Protein 3K11 (pdb70)

Nearest PDB structures (foldseek):
  3k11-assembly1_A  TM=1.002E+00  e=8.940E-72  Bacteroides thetaiotaomicron VPI-5482
  3qwt-assembly1_A  TM=7.643E-01  e=1.044E-18  Salmonella enterica subsp. enterica serovar Paratyphi A
  3pmm-assembly1_A  TM=7.724E-01  e=1.728E-17  Klebsiella pneumoniae subsp. pneumoniae MGH 78578
  4q88-assembly2_B  TM=7.445E-01  e=6.189E-13  Phocaeicola vulgatus ATCC 8482
  8wbv-assembly1_A  TM=5.487E-01  e=3.986E-04  Caldicellulosiruptor saccharolyticus DSM 8903

Solvent-accessible surface area: 18486 Å² total

CATH classification: 1.50.10.10

Radius of gyration: 22.58 Å; Cα contacts (8 Å, |Δi|>4): 736; chains: 1; bounding box: 86×50×51 Å

B-factor: mean 29.57, std 10.36, range [13.23, 85.14]

Secondary structure (DSSP, 8-state):
--TTT--GGGSPP--SS--S---HHHHHHHHHHHHHHHHHTS---EEETTT--EE--TT--TTEEE---SS-TTSHHHHHHHHHHHHHHHHH--HHHHHHHHHHHHHHHHHHHHHHHHHHHHS---HHHHHHHS--SGGGTHHHHH--HHHHH-TT---HHHHHHHHHIIIIIS-B-TT--B-B-SSSTTEEETT---HHHHH---S-GGGHHHHHHHHHHHHHHHHH--BTTTTB--SEEETT-SS-----BHHHHHHHHHHHHHHHHHS-TT-TTTTT--HHHHHHHHHHTT--TTS-EESBTT-TTSPEEHHHHHHHHHHHHHHHHHTSS-HHHHHHHHHHHHHHHHTTB-TTS-B-S-B------SHHHHHT--B-TT-GGGHHHHHHHHH--HHHHHS----TTS----SS--S---SS-PPP-

InterPro domains:
  IPR008928 Six-hairpin glycosidase superfamily [SSF48208] (49-439)
  IPR010905 Glycosyl hydrolase, family 88 [PF07470] (62-434)
  IPR012341 Six-hairpin glycosidase-like superfamily [G3DSA:1.50.10.10] (21-465)
  IPR052043 Polysaccharide Degradation Enzymes [PTHR33886] (5-441)

Organism: Bacteroides thetaiotaomicron (strain ATCC 29148 / DSM 2079 / JCM 5827 / CCUG 10774 / NCTC 10582 / VPI-5482 / E50) (NCBI:txid226186)

Foldseek 3Di:
DDPVPDPPLPDDDPFPFDAADDALVNLVVQLVLLVVLVLVQEDLFKAQCVPRHTDDPLQPEQRIDGRGGLDYCQFLLNLLQLVLLVLLCVLPVPCVSVVSSLVNQLSCLVNLVSQVVRCVVVVDHYPSSCLQQPNDALRSAASNLLSLVVCVVPVVRNCPVSNVRRVCCLQPPADADPQRARADPPPHHGKDFLLVLSLLSLLNLVNDVVCVVVSLVVSLSNLVVQCVCQDLVQLADARMDHPPDPDGDRQRFLQSSLSNLVSLVSSVVRDDPVRPCNVVSVSNVSNLVNQLVQQDPQLFAFRRRPDPPADGAQLSLLSNLLSLLSCCVVVNDDCQVCVLSSVSSLSNQSVQLDPSRFGWRHFADADDDDCVSRRPGDIDSSRSSRSSSSSNSSSSSNSVVQWAWHASSGIGIHRDHAPDPDRHDDGDD

Structure (mmCIF, N/CA/C/O backbone):
data_3K11
#
_entry.id   3K11
#
_cell.length_a   121.135
_cell.length_b   121.135
_cell.length_c   182.812
_cell.angle_alpha   90.000
_cell.angle_beta   90.000
_cell.angle_gamma   120.000
#
_symmetry.space_group_name_H-M   'P 63 2 2'
#
loop_
_entity.id
_entity.type
_entity.pdbx_description
1 polymer 'Putative glycosyl hydrolase'
2 non-polymer 1,2-ETHANEDIOL
3 non-polymer '2-(N-MORPHOLINO)-ETHANESULFONIC ACID'
4 water water
#
loop_
_atom_site.group_PDB
_atom_site.id
_atom_site.type_symbol
_atom_site.label_atom_id
_atom_site.label_alt_id
_atom_site.label_comp_id
_atom_site.label_asym_id
_atom_site.label_entity_id
_atom_site.label_seq_id
_atom_site.pdbx_PDB_ins_code
_atom_site.Cartn_x
_atom_site.Cartn_y
_atom_site.Cartn_z
_atom_site.occupancy
_atom_site.B_iso_or_equiv
_atom_site.auth_seq_id
_atom_site.auth_comp_id
_atom_site.auth_asym_id
_atom_site.auth_atom_id
_atom_site.pdbx_PDB_model_num
ATOM 1 N N . ILE A 1 6 ? -27.258 53.574 0.298 1.00 70.14 26 ILE A N 1
ATOM 2 C CA . ILE A 1 6 ? -26.425 53.526 1.551 1.00 71.53 26 ILE A CA 1
ATOM 3 C C . ILE A 1 6 ? -26.711 54.754 2.439 1.00 69.67 26 ILE A C 1
ATOM 4 O O . ILE A 1 6 ? -26.167 55.835 2.204 1.00 71.11 26 ILE A O 1
ATOM 9 N N . ASN A 1 7 ? -27.559 54.573 3.452 1.00 65.74 27 ASN A N 1
ATOM 10 C CA . ASN A 1 7 ? -27.898 55.643 4.394 1.00 61.36 27 ASN A CA 1
ATOM 11 C C . ASN A 1 7 ? -28.111 55.081 5.822 1.00 59.60 27 ASN A C 1
ATOM 12 O O . ASN A 1 7 ? -27.813 53.899 6.066 1.00 57.80 27 ASN A O 1
ATOM 17 N N . ASP A 1 8 ? -28.596 55.916 6.755 1.00 58.17 28 ASP A N 1
ATOM 18 C CA . ASP A 1 8 ? -28.759 55.508 8.185 1.00 56.85 28 ASP A CA 1
ATOM 19 C C . ASP A 1 8 ? -29.789 54.331 8.370 1.00 56.27 28 ASP A C 1
ATOM 20 O O . ASP A 1 8 ? -29.614 53.447 9.225 1.00 56.12 28 ASP A O 1
ATOM 25 N N . SER A 1 9 ? -30.838 54.315 7.550 1.00 55.17 29 SER A N 1
ATOM 26 C CA . SER A 1 9 ? -31.863 53.277 7.645 1.00 55.53 29 SER A CA 1
ATOM 27 C C . SER A 1 9 ? -31.455 51.924 7.053 1.00 58.28 29 SER A C 1
ATOM 28 O O . SER A 1 9 ? -31.871 50.877 7.570 1.00 56.39 29 SER A O 1
ATOM 31 N N . ASN A 1 10 ? -30.674 51.941 5.965 1.00 61.30 30 ASN A N 1
ATOM 32 C CA . ASN A 1 10 ? -30.336 50.693 5.255 1.00 63.92 30 ASN A CA 1
ATOM 33 C C . ASN A 1 10 ? -28.875 50.227 5.358 1.00 64.01 30 ASN A C 1
ATOM 34 O O . ASN A 1 10 ? -28.546 49.150 4.842 1.00 63.62 30 ASN A O 1
ATOM 39 N N . THR A 1 11 ? -28.027 51.002 6.046 1.00 63.79 31 THR A N 1
ATOM 40 C CA . THR A 1 11 ? -26.610 50.637 6.219 1.00 63.77 31 THR A CA 1
ATOM 41 C C . THR A 1 11 ? -26.107 50.836 7.664 1.00 63.79 31 THR A C 1
ATOM 42 O O . THR A 1 11 ? -26.479 51.837 8.321 1.00 59.21 31 THR A O 1
ATOM 46 N N . PRO A 1 12 ? -25.271 49.865 8.153 1.00 63.34 32 PRO A N 1
ATOM 47 C CA . PRO A 1 12 ? -24.460 50.071 9.362 1.00 61.41 32 PRO A CA 1
ATOM 48 C C . PRO A 1 12 ? -23.236 50.906 8.948 1.00 56.21 32 PRO A C 1
ATOM 49 O O . PRO A 1 12 ? -22.174 50.368 8.558 1.00 53.87 32 PRO A O 1
ATOM 53 N N . LEU A 1 13 ? -23.436 52.221 8.972 1.00 52.49 33 LEU A N 1
ATOM 54 C CA . LEU A 1 13 ? -22.381 53.198 8.655 1.00 48.36 33 LEU A CA 1
ATOM 55 C C . LEU A 1 13 ? -21.205 52.993 9.626 1.00 44.81 33 LEU A C 1
ATOM 56 O O . LEU A 1 13 ? -20.042 53.208 9.261 1.00 38.10 33 LEU A O 1
ATOM 61 N N . HIS A 1 14 ? -21.532 52.570 10.857 1.00 45.94 34 HIS A N 1
ATOM 62 C CA . HIS A 1 14 ? -20.532 52.255 11.905 1.00 46.84 34 HIS A CA 1
ATOM 63 C C . HIS A 1 14 ? -19.608 51.050 11.611 1.00 49.78 34 HIS A C 1
ATOM 64 O O . HIS A 1 14 ? -18.612 50.831 12.325 1.00 50.48 34 HIS A O 1
ATOM 71 N N . LEU A 1 15 ? -19.958 50.258 10.597 1.00 50.34 35 LEU A N 1
ATOM 72 C CA . LEU A 1 15 ? -19.142 49.134 10.171 1.00 50.63 35 LEU A CA 1
ATOM 73 C C . LEU A 1 15 ? -18.407 49.416 8.842 1.00 49.89 35 LEU A C 1
ATOM 74 O O . LEU A 1 15 ? -17.712 48.531 8.365 1.00 50.34 35 LEU A O 1
ATOM 79 N N . LEU A 1 16 ? -18.519 50.638 8.282 1.00 49.11 36 LEU A N 1
ATOM 80 C CA . LEU A 1 16 ? -17.764 51.049 7.047 1.00 49.74 36 LEU A CA 1
ATOM 81 C C . LEU A 1 16 ? -16.258 50.931 7.229 1.00 50.41 36 LEU A C 1
ATOM 82 O O . LEU A 1 16 ? -15.738 51.258 8.317 1.00 48.01 36 LEU A O 1
ATOM 87 N N . GLN A 1 17 ? -15.568 50.503 6.167 1.00 47.84 37 GLN A N 1
ATOM 88 C CA . GLN A 1 17 ? -14.130 50.302 6.207 1.00 44.22 37 GLN A CA 1
ATOM 89 C C . GLN A 1 17 ? -13.414 51.664 6.267 1.00 41.01 37 GLN A C 1
ATOM 90 O O . GLN A 1 17 ? -13.552 52.485 5.379 1.00 38.43 37 GLN A O 1
ATOM 96 N N . PRO A 1 18 ? -12.694 51.927 7.366 1.00 34.36 38 PRO A N 1
ATOM 97 C CA . PRO A 1 18 ? -11.884 53.154 7.423 1.00 31.11 38 PRO A CA 1
ATOM 98 C C . PRO A 1 18 ? -10.735 53.166 6.415 1.00 31.95 38 PRO A C 1
ATOM 99 O O . PRO A 1 18 ? -10.127 52.141 6.146 1.00 32.33 38 PRO A O 1
ATOM 103 N N . ALA A 1 19 ? -10.382 54.351 5.943 1.00 30.07 39 ALA A N 1
ATOM 104 C CA . ALA A 1 19 ? -9.380 54.514 4.916 1.00 31.54 39 ALA A CA 1
ATOM 105 C C . ALA A 1 19 ? -8.000 54.675 5.541 1.00 29.51 39 ALA A C 1
ATOM 106 O O . ALA A 1 19 ? -7.344 55.699 5.381 1.00 30.12 39 ALA A O 1
ATOM 108 N N . TYR A 1 20 ? -7.527 53.647 6.249 1.00 28.42 40 TYR A N 1
ATOM 109 C CA . TYR A 1 20 ? -6.183 53.717 6.879 1.00 25.90 40 TYR A CA 1
ATOM 110 C C . TYR A 1 20 ? -5.125 53.904 5.834 1.00 28.88 40 TYR A C 1
ATOM 111 O O . TYR A 1 20 ? -5.235 53.353 4.771 1.00 28.31 40 TYR A O 1
ATOM 120 N N . GLN A 1 21 ? -4.053 54.598 6.186 1.00 28.87 41 GLN A N 1
ATOM 121 C CA . GLN A 1 21 ? -2.926 54.803 5.306 1.00 33.42 41 GLN A CA 1
ATOM 122 C C . GLN A 1 21 ? -2.004 53.607 5.425 1.00 30.66 41 GLN A C 1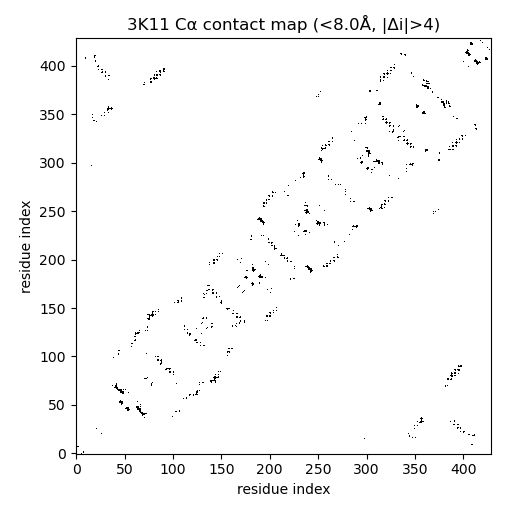
ATOM 123 O O . GLN A 1 21 ? -1.513 53.098 4.424 1.00 30.51 41 GLN A O 1
ATOM 129 N N . GLY A 1 22 ? -1.766 53.127 6.643 1.00 26.25 42 GLY A N 1
ATOM 130 C CA . GLY A 1 22 ? -1.007 51.907 6.881 1.00 27.89 42 GLY A CA 1
ATOM 131 C C . GLY A 1 22 ? -1.956 50.743 7.153 1.00 27.64 42 GLY A C 1
ATOM 132 O O .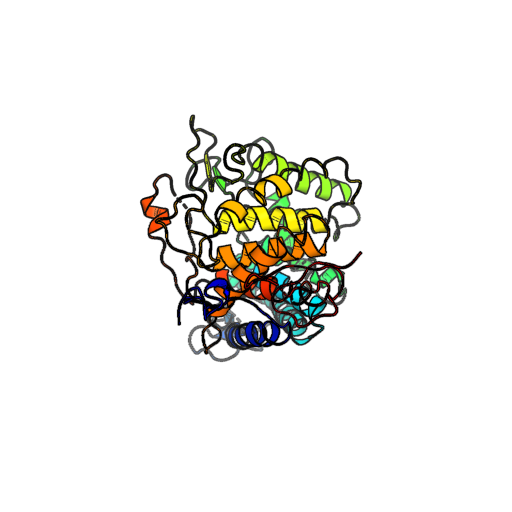 GLY A 1 22 ? -3.160 50.845 6.909 1.00 29.05 42 GLY A O 1
ATOM 133 N N A THR A 1 23 ? -1.432 49.634 7.666 0.50 26.29 43 THR A N 1
ATOM 134 N N B THR A 1 23 ? -1.412 49.661 7.705 0.50 26.60 43 THR A N 1
ATOM 135 C CA A THR A 1 23 ? -2.285 48.486 7.977 0.50 25.40 43 THR A CA 1
ATOM 136 C CA B THR A 1 23 ? -2.201 48.477 8.044 0.50 26.72 43 THR A CA 1
ATOM 137 C C A THR A 1 23 ? -2.843 48.639 9.400 0.50 26.22 43 THR A C 1
ATOM 138 C C B THR A 1 23 ? -2.848 48.661 9.426 0.50 26.71 43 THR A C 1
ATOM 139 O O A THR A 1 23 ? -2.268 49.349 10.225 0.50 26.91 43 THR A O 1
ATOM 140 O O B THR A 1 23 ? -2.345 49.426 10.250 0.50 27.24 43 THR A O 1
ATOM 147 N N . TYR A 1 24 ? -3.990 48.011 9.653 1.00 24.43 44 TYR A N 1
ATOM 148 C CA . TYR A 1 24 ? -4.664 48.070 10.946 1.00 23.65 44 TYR A CA 1
ATOM 149 C C . TYR A 1 24 ? -5.363 46.731 11.162 1.00 23.34 44 TYR A C 1
ATOM 150 O O . TYR A 1 24 ? -5.723 46.064 10.223 1.00 25.23 44 TYR A O 1
ATOM 159 N N . GLY A 1 25 ? -5.480 46.304 12.415 1.00 23.28 45 GLY A N 1
ATOM 160 C CA . GLY A 1 25 ? -6.338 45.176 12.732 1.00 24.37 45 GLY A CA 1
ATOM 161 C C . GLY A 1 25 ? -5.575 43.908 13.047 1.00 24.17 45 GLY A C 1
ATOM 162 O O . GLY A 1 25 ? -4.516 43.925 13.681 1.00 26.29 45 GLY A O 1
ATOM 163 N N . ASP A 1 26 ? -6.137 42.819 12.572 1.00 24.22 46 ASP A N 1
ATOM 164 C CA . ASP A 1 26 ? -5.587 41.496 12.820 1.00 28.18 46 ASP A CA 1
ATOM 165 C C . ASP A 1 26 ? -4.127 41.398 12.418 1.00 28.81 46 ASP A C 1
ATOM 166 O O . ASP A 1 26 ? -3.701 41.984 11.421 1.00 28.59 46 ASP A O 1
ATOM 171 N N . LEU A 1 27 ? -3.388 40.619 13.209 1.00 25.96 47 LEU A N 1
ATOM 172 C CA . LEU A 1 27 ? -1.995 40.353 13.016 1.00 26.94 47 LEU A CA 1
ATOM 173 C C . LEU A 1 27 ? -1.793 38.892 13.456 1.00 29.00 47 LEU A C 1
ATOM 174 O O . LEU A 1 27 ? -2.256 38.513 14.539 1.00 29.86 47 LEU A O 1
ATOM 179 N N . THR A 1 28 ? -1.117 38.075 12.650 1.00 26.64 48 THR A N 1
ATOM 180 C CA . THR A 1 28 ? -0.811 36.694 13.026 1.00 28.57 48 THR A CA 1
ATOM 181 C C . THR A 1 28 ? 0.666 36.590 13.371 1.00 27.52 48 THR A C 1
ATOM 182 O O . THR A 1 28 ? 1.480 37.363 12.870 1.00 27.45 48 THR A O 1
ATOM 186 N N . PRO A 1 29 ? 1.017 35.677 14.273 1.00 28.34 49 PRO A N 1
ATOM 187 C CA . PRO A 1 29 ? 2.442 35.508 14.520 1.00 27.82 49 PRO A CA 1
ATOM 188 C C . PRO A 1 29 ? 3.205 35.052 13.282 1.00 27.80 49 PRO A C 1
ATOM 189 O O . PRO A 1 29 ? 4.365 35.379 13.147 1.00 26.62 49 PRO A O 1
ATOM 193 N N . GLU A 1 30 ? 2.555 34.326 12.376 1.00 26.85 50 GLU A N 1
ATOM 194 C CA . GLU A 1 30 ? 3.202 33.942 11.118 1.00 27.58 50 GLU A CA 1
ATOM 195 C C . GLU A 1 30 ? 3.567 35.161 10.265 1.00 27.30 50 GLU A C 1
ATOM 196 O O . GLU A 1 30 ? 4.657 35.213 9.678 1.00 26.69 50 GLU A O 1
ATOM 202 N N A GLN A 1 31 ? 2.681 36.137 10.169 0.60 28.10 51 GLN A N 1
ATOM 203 N N B GLN A 1 31 ? 2.655 36.134 10.214 0.40 26.44 51 GLN A N 1
ATOM 204 C CA A GLN A 1 31 ? 3.032 37.322 9.399 0.60 27.57 51 GLN A CA 1
ATOM 205 C CA B GLN A 1 31 ? 2.869 37.420 9.517 0.40 26.48 51 GLN A CA 1
ATOM 206 C C A GLN A 1 31 ? 4.211 38.055 10.076 0.60 26.27 51 GLN A C 1
ATOM 207 C C B GLN A 1 31 ? 4.058 38.218 10.085 0.40 24.83 51 GLN A C 1
ATOM 208 O O A GLN A 1 31 ? 5.189 38.392 9.398 0.60 24.62 51 GLN A O 1
ATOM 209 O O B GLN A 1 31 ? 4.830 38.838 9.351 0.40 23.75 51 GLN A O 1
ATOM 220 N N . VAL A 1 32 ? 4.166 38.224 11.403 1.00 23.55 52 VAL A N 1
ATOM 221 C CA . VAL A 1 32 ? 5.252 38.910 12.088 1.00 23.18 52 VAL A CA 1
ATOM 222 C C . VAL A 1 32 ? 6.544 38.159 11.805 1.00 23.19 52 VAL A C 1
ATOM 223 O O . VAL A 1 32 ? 7.564 38.761 11.466 1.00 23.13 52 VAL A O 1
ATOM 227 N N . LYS A 1 33 ? 6.499 36.832 11.876 1.00 23.06 53 LYS A N 1
ATOM 228 C CA . LYS A 1 33 ? 7.729 36.066 11.643 1.00 22.39 53 LYS A CA 1
ATOM 229 C C . LYS A 1 33 ? 8.250 36.238 10.209 1.00 26.18 53 LYS A C 1
ATOM 230 O O . LYS A 1 33 ? 9.465 36.312 9.979 1.00 25.64 53 LYS A O 1
ATOM 236 N N . LYS A 1 34 ? 7.342 36.282 9.238 1.00 27.60 54 LYS A N 1
ATOM 237 C CA . LYS A 1 34 ? 7.731 36.508 7.850 1.00 29.46 54 LYS A CA 1
ATOM 238 C C . LYS A 1 34 ? 8.501 37.825 7.695 1.00 27.83 54 LYS A C 1
ATOM 239 O O . LYS A 1 34 ? 9.517 37.908 6.989 1.00 24.78 54 LYS A O 1
ATOM 245 N N . ASP A 1 35 ? 8.043 38.843 8.411 1.00 25.05 55 ASP A N 1
ATOM 246 C CA . ASP A 1 35 ? 8.661 40.151 8.329 1.00 26.58 55 ASP A CA 1
ATOM 247 C C . ASP A 1 35 ? 10.014 40.220 9.021 1.00 25.81 55 ASP A C 1
ATOM 248 O O . ASP A 1 35 ? 10.985 40.718 8.447 1.00 27.23 55 ASP A O 1
ATOM 253 N N . ILE A 1 36 ? 10.123 39.680 10.227 1.00 25.28 56 ILE A N 1
ATOM 254 C CA . ILE A 1 36 ? 11.455 39.662 10.872 1.00 25.76 56 ILE A CA 1
ATOM 255 C C . ILE A 1 36 ? 12.413 38.748 10.114 1.00 25.04 56 ILE A C 1
ATOM 256 O O . ILE A 1 36 ? 13.590 39.005 10.083 1.00 23.63 56 ILE A O 1
ATOM 261 N N . ASP A 1 37 ? 11.911 37.690 9.492 1.00 24.67 57 ASP A N 1
ATOM 262 C CA . ASP A 1 37 ? 12.771 36.813 8.661 1.00 23.66 57 ASP A CA 1
ATOM 263 C C . ASP A 1 37 ? 13.340 37.579 7.459 1.00 24.33 57 ASP A C 1
ATOM 264 O O . ASP A 1 37 ? 14.483 37.365 7.076 1.00 24.31 57 ASP A O 1
ATOM 269 N N . ARG A 1 38 ? 12.564 38.507 6.895 1.00 26.64 58 ARG A N 1
ATOM 270 C CA . ARG A 1 38 ? 13.039 39.346 5.779 1.00 24.75 58 ARG A CA 1
ATOM 271 C C . ARG A 1 38 ? 14.156 40.285 6.232 1.00 25.91 58 ARG A C 1
ATOM 272 O O . ARG A 1 38 ? 15.176 40.441 5.546 1.00 24.00 58 ARG A O 1
ATOM 280 N N . VAL A 1 39 ? 13.984 40.884 7.407 1.00 25.16 59 VAL A N 1
ATOM 281 C CA . VAL A 1 39 ? 15.026 41.737 7.975 1.00 25.60 59 VAL A CA 1
ATOM 282 C C . VAL A 1 39 ? 16.260 40.882 8.296 1.00 25.70 59 VAL A C 1
ATOM 283 O O . VAL A 1 39 ? 17.393 41.260 7.985 1.00 24.21 59 VAL A O 1
ATOM 287 N N . PHE A 1 40 ? 16.042 39.724 8.913 1.00 24.99 60 PHE A N 1
ATOM 288 C CA . PHE A 1 40 ? 17.144 38.856 9.295 1.00 24.79 60 PHE A CA 1
ATOM 289 C C . PHE A 1 40 ? 17.953 38.420 8.070 1.00 24.92 60 PHE A C 1
ATOM 290 O O . PHE A 1 40 ? 19.188 38.438 8.088 1.00 23.26 60 PHE A O 1
ATOM 298 N N . ALA A 1 41 ? 17.271 38.013 7.013 1.00 26.30 61 ALA A N 1
ATOM 299 C CA . ALA A 1 41 ? 17.999 37.529 5.811 1.00 28.90 61 ALA A CA 1
ATOM 300 C C . ALA A 1 41 ? 18.858 38.657 5.262 1.00 31.71 61 ALA A C 1
ATOM 301 O O . ALA A 1 41 ? 19.997 38.471 4.854 1.00 31.56 61 ALA A O 1
ATOM 303 N N . TYR A 1 42 ? 18.307 39.856 5.264 1.00 27.34 62 TYR A N 1
ATOM 304 C CA . TYR A 1 42 ? 19.044 40.999 4.778 1.00 26.60 62 TYR A CA 1
ATOM 305 C C . TYR A 1 42 ? 20.289 41.298 5.607 1.00 27.51 62 TYR A C 1
ATOM 306 O O . TYR A 1 42 ? 21.366 41.434 5.075 1.00 28.58 62 TYR A O 1
ATOM 315 N N . ILE A 1 43 ? 20.143 41.382 6.924 1.00 25.39 63 ILE A N 1
ATOM 316 C CA . ILE A 1 43 ? 21.281 41.781 7.750 1.00 26.53 63 ILE A CA 1
ATOM 317 C C . ILE A 1 43 ? 22.347 40.687 7.775 1.00 28.64 63 ILE A C 1
ATOM 318 O O . ILE A 1 43 ? 23.511 40.985 7.971 1.00 29.90 63 ILE A O 1
ATOM 323 N N . ASP A 1 44 ? 21.916 39.448 7.604 1.00 24.90 64 ASP A N 1
ATOM 324 C CA . ASP A 1 44 ? 22.843 38.308 7.619 1.00 31.69 64 ASP A CA 1
ATOM 325 C C . ASP A 1 44 ? 23.921 38.511 6.523 1.00 35.02 64 ASP A C 1
ATOM 326 O O . ASP A 1 44 ? 25.162 38.428 6.806 1.00 36.51 64 ASP A O 1
ATOM 331 N N A LYS A 1 45 ? 23.439 38.815 5.304 0.80 33.79 65 LYS A N 1
ATOM 332 N N B LYS A 1 45 ? 23.500 38.796 5.298 0.20 31.82 65 LYS A N 1
ATOM 333 C CA A LYS A 1 45 ? 24.338 39.047 4.142 0.80 35.64 65 LYS A CA 1
ATOM 334 C CA B LYS A 1 45 ? 24.479 39.009 4.231 0.20 30.31 65 LYS A CA 1
ATOM 335 C C A LYS A 1 45 ? 25.106 40.372 4.183 0.80 35.34 65 LYS A C 1
ATOM 336 C C B LYS A 1 45 ? 25.293 40.283 4.436 0.20 28.98 65 LYS A C 1
ATOM 337 O O A LYS A 1 45 ? 26.089 40.526 3.472 0.80 40.25 65 LYS A O 1
ATOM 338 O O B LYS A 1 45 ? 26.500 40.297 4.169 0.20 24.57 65 LYS A O 1
ATOM 349 N N . GLU A 1 46 ? 24.669 41.306 5.014 1.00 28.51 66 GLU A N 1
ATOM 350 C CA . GLU A 1 46 ? 25.334 42.595 5.182 1.00 28.35 66 GLU A CA 1
ATOM 351 C C . GLU A 1 46 ? 26.221 42.741 6.393 1.00 28.48 66 GLU A C 1
ATOM 352 O O . GLU A 1 46 ? 26.651 43.863 6.732 1.00 27.49 66 GLU A O 1
ATOM 358 N N . THR A 1 47 ? 26.441 41.643 7.107 1.00 25.63 67 THR A N 1
ATOM 359 C CA . THR A 1 47 ? 27.307 41.631 8.271 1.00 26.91 67 THR A CA 1
ATOM 360 C C . THR A 1 47 ? 28.287 40.461 8.179 1.00 25.95 67 THR A C 1
ATOM 361 O O . THR A 1 47 ? 28.333 39.607 9.069 1.00 25.63 67 THR A O 1
ATOM 365 N N . PRO A 1 48 ? 29.140 40.467 7.147 1.00 25.19 68 PRO A N 1
ATOM 366 C CA . PRO A 1 48 ? 30.056 39.344 6.933 1.00 24.16 68 PRO A CA 1
ATOM 367 C C . PRO A 1 48 ? 31.047 39.156 8.080 1.00 24.69 68 PRO A C 1
ATOM 368 O O . PRO A 1 48 ? 31.598 40.101 8.571 1.00 28.02 68 PRO A O 1
ATOM 372 N N . ALA A 1 49 ? 31.262 37.917 8.477 1.00 26.06 69 ALA A N 1
ATOM 373 C CA . ALA A 1 49 ? 32.206 37.610 9.536 1.00 25.95 69 ALA A CA 1
ATOM 374 C C . ALA A 1 49 ? 33.482 37.088 8.912 1.00 24.82 69 ALA A C 1
ATOM 375 O O . ALA A 1 49 ? 33.764 35.896 8.982 1.00 24.75 69 ALA A O 1
ATOM 377 N N . ARG A 1 50 ? 34.249 37.967 8.268 1.00 23.38 70 ARG A N 1
ATOM 378 C CA . ARG A 1 50 ? 35.513 37.577 7.645 1.00 23.38 70 ARG A CA 1
ATOM 379 C C . ARG A 1 50 ? 36.503 38.694 7.760 1.00 21.73 70 ARG A C 1
ATOM 380 O O . ARG A 1 50 ? 36.116 39.863 7.885 1.00 22.50 70 ARG A O 1
ATOM 388 N N . VAL A 1 51 ? 37.767 38.314 7.671 1.00 20.86 71 VAL A N 1
ATOM 389 C CA . VAL A 1 51 ? 38.893 39.246 7.584 1.00 21.83 71 VAL A CA 1
ATOM 390 C C . VAL A 1 51 ? 39.330 39.298 6.126 1.00 22.32 71 VAL A C 1
ATOM 391 O O . VAL A 1 51 ? 39.470 38.264 5.475 1.00 20.86 71 VAL A O 1
ATOM 395 N N . VAL A 1 52 ? 39.545 40.510 5.608 1.00 21.71 72 VAL A N 1
ATOM 396 C CA . VAL A 1 52 ? 40.013 40.660 4.237 1.00 20.07 72 VAL A CA 1
ATOM 397 C C . VAL A 1 52 ? 41.145 41.681 4.186 1.00 23.03 72 VAL A C 1
ATOM 398 O O . VAL A 1 52 ? 41.335 42.466 5.105 1.00 21.20 72 VAL A O 1
ATOM 402 N N . ASP A 1 53 ? 41.887 41.647 3.094 1.00 22.39 73 ASP A N 1
ATOM 403 C CA . ASP A 1 53 ? 42.874 42.671 2.782 1.00 22.35 73 ASP A CA 1
ATOM 404 C C . ASP A 1 53 ? 42.120 43.944 2.411 1.00 24.76 73 ASP A C 1
ATOM 405 O O . ASP A 1 53 ? 41.220 43.931 1.544 1.00 24.78 73 ASP A O 1
ATOM 410 N N . LYS A 1 54 ? 42.461 45.035 3.085 1.00 21.55 74 LYS A N 1
ATOM 411 C CA . LYS A 1 54 ? 41.740 46.272 2.917 1.00 25.41 74 LYS A CA 1
ATOM 412 C C . LYS A 1 54 ? 41.883 46.886 1.531 1.00 24.31 74 LYS A C 1
ATOM 413 O O . LYS A 1 54 ? 41.045 47.691 1.146 1.00 27.82 74 LYS A O 1
ATOM 419 N N . ASN A 1 55 ? 42.917 46.507 0.807 1.00 23.45 75 ASN A N 1
ATOM 420 C CA . ASN A 1 55 ? 43.140 47.025 -0.525 1.00 24.26 75 ASN A CA 1
ATOM 421 C C . ASN A 1 55 ? 42.493 46.197 -1.604 1.00 26.11 75 ASN A C 1
ATOM 422 O O . ASN A 1 55 ? 41.914 46.748 -2.548 1.00 31.13 75 ASN A O 1
ATOM 427 N N . THR A 1 56 ? 42.586 44.875 -1.492 1.00 20.91 76 THR A N 1
ATOM 428 C CA . THR A 1 56 ? 42.134 44.044 -2.606 1.00 19.91 76 THR A CA 1
ATOM 429 C C . THR A 1 56 ? 40.766 43.370 -2.341 1.00 22.78 76 THR A C 1
ATOM 430 O O . THR A 1 56 ? 40.138 42.822 -3.290 1.00 23.93 76 THR A O 1
ATOM 434 N N . GLY A 1 57 ? 40.392 43.292 -1.056 1.00 23.50 77 GLY A N 1
ATOM 435 C CA . GLY A 1 57 ? 39.208 42.549 -0.625 1.00 20.54 77 GLY A CA 1
ATOM 436 C C . GLY A 1 57 ? 39.456 41.038 -0.561 1.00 20.28 77 GLY A C 1
ATOM 437 O O . GLY A 1 57 ? 38.559 40.298 -0.245 1.00 21.52 77 GLY A O 1
ATOM 438 N N . LYS A 1 58 ? 40.662 40.570 -0.835 1.00 19.70 78 LYS A N 1
ATOM 439 C CA . LYS A 1 58 ? 40.959 39.139 -0.763 1.00 21.62 78 LYS A CA 1
ATOM 440 C C . LYS A 1 58 ? 40.798 38.626 0.668 1.00 21.57 78 LYS A C 1
ATOM 441 O O . LYS A 1 58 ? 41.245 39.272 1.611 1.00 21.66 78 LYS A O 1
ATOM 447 N N . VAL A 1 59 ? 40.168 37.456 0.818 1.00 23.56 79 VAL A N 1
ATOM 448 C CA . VAL A 1 59 ? 39.905 36.890 2.152 1.00 19.69 79 VAL A CA 1
ATOM 449 C C . VAL A 1 59 ? 41.214 36.436 2.749 1.00 20.34 79 VAL A C 1
ATOM 450 O O . VAL A 1 59 ? 42.004 35.823 2.063 1.00 21.44 79 VAL A O 1
ATOM 454 N N . ILE A 1 60 ? 41.426 36.792 4.009 1.00 21.57 80 ILE A N 1
ATOM 455 C CA . ILE A 1 60 ? 42.600 36.427 4.780 1.00 22.43 80 ILE A CA 1
ATOM 456 C C . ILE A 1 60 ? 42.144 35.342 5.753 1.00 24.73 80 ILE A C 1
ATOM 457 O O . ILE A 1 60 ? 41.173 35.527 6.472 1.00 21.08 80 ILE A O 1
ATOM 462 N N . THR A 1 61 ? 42.845 34.219 5.758 1.00 27.62 81 THR A N 1
ATOM 463 C CA . THR A 1 61 ? 42.555 33.149 6.709 1.00 32.48 81 THR A CA 1
ATOM 464 C C . THR A 1 61 ? 43.748 32.843 7.631 1.00 32.68 81 THR A C 1
ATOM 465 O O . THR A 1 61 ? 43.549 32.242 8.674 1.00 34.29 81 THR A O 1
ATOM 469 N N . ASP A 1 62 ? 44.965 33.232 7.258 1.00 31.37 82 ASP A N 1
ATOM 470 C CA . ASP A 1 62 ? 46.126 33.035 8.138 1.00 30.73 82 ASP A CA 1
ATOM 471 C C . ASP A 1 62 ? 46.294 34.228 9.053 1.00 27.46 82 ASP A C 1
ATOM 472 O O . ASP A 1 62 ? 47.052 35.167 8.788 1.00 31.17 82 ASP A O 1
ATOM 477 N N . TYR A 1 63 ? 45.574 34.178 10.149 1.00 28.10 83 TYR A N 1
ATOM 478 C CA . TYR A 1 63 ? 45.541 35.269 11.084 1.00 29.40 83 TYR A CA 1
ATOM 479 C C . TYR A 1 63 ? 46.852 35.481 11.814 1.00 30.70 83 TYR A C 1
ATOM 480 O O . TYR A 1 63 ? 47.157 36.575 12.216 1.00 32.52 83 TYR A O 1
ATOM 489 N N A THR A 1 64 ? 47.640 34.427 11.970 0.50 30.36 84 THR A N 1
ATOM 490 N N B THR A 1 64 ? 47.630 34.428 11.973 0.50 31.56 84 THR A N 1
ATOM 491 C CA A THR A 1 64 ? 48.888 34.553 12.709 0.50 29.74 84 THR A CA 1
ATOM 492 C CA B THR A 1 64 ? 48.867 34.563 12.725 0.50 32.02 84 THR A CA 1
ATOM 493 C C A THR A 1 64 ? 49.884 35.356 11.886 0.50 29.71 84 THR A C 1
ATOM 494 C C B THR A 1 64 ? 49.938 35.261 11.883 0.50 31.06 84 THR A C 1
ATOM 495 O O A THR A 1 64 ? 50.699 36.088 12.441 0.50 30.65 84 THR A O 1
ATOM 496 O O B THR A 1 64 ? 50.874 35.826 12.429 0.50 32.50 84 THR A O 1
ATOM 503 N N . ALA A 1 65 ? 49.749 35.278 10.566 1.00 29.67 85 ALA A N 1
ATOM 504 C CA . ALA A 1 65 ? 50.649 35.960 9.631 1.00 30.39 85 ALA A CA 1
ATOM 505 C C . ALA A 1 65 ? 50.235 37.365 9.188 1.00 30.69 85 ALA A C 1
ATOM 506 O O . ALA A 1 65 ? 51.048 38.079 8.597 1.00 33.81 85 ALA A O 1
ATOM 524 N N . GLY A 1 67 ? 49.017 41.387 8.882 1.00 28.98 87 GLY A N 1
ATOM 525 C CA . GLY A 1 67 ? 49.530 42.685 9.329 1.00 26.03 87 GLY A CA 1
ATOM 526 C C . GLY A 1 67 ? 48.489 43.770 9.267 1.00 27.07 87 GLY A C 1
ATOM 527 O O . GLY A 1 67 ? 47.287 43.481 9.376 1.00 25.54 87 GLY A O 1
ATOM 528 N N A ASP A 1 68 ? 48.930 45.021 9.095 0.70 25.89 88 ASP A N 1
ATOM 529 N N B ASP A 1 68 ? 48.932 45.015 9.097 0.30 26.56 88 ASP A N 1
ATOM 530 C CA A ASP A 1 68 ? 48.015 46.171 9.143 0.70 28.97 88 ASP A CA 1
ATOM 531 C CA B ASP A 1 68 ? 48.043 46.182 9.121 0.30 27.85 88 ASP A CA 1
ATOM 532 C C A ASP A 1 68 ? 47.154 46.336 7.863 0.70 25.42 88 ASP A C 1
ATOM 533 C C B ASP A 1 68 ? 47.071 46.259 7.925 0.30 26.80 88 ASP A C 1
ATOM 534 O O A ASP A 1 68 ? 46.387 47.270 7.760 0.70 31.72 88 ASP A O 1
ATOM 535 O O B ASP A 1 68 ? 46.115 47.032 7.943 0.30 29.41 88 ASP A O 1
ATOM 544 N N . GLU A 1 69 ? 47.283 45.421 6.921 1.00 26.97 89 GLU A N 1
ATOM 545 C CA . GLU A 1 69 ? 46.400 45.385 5.742 1.00 27.62 89 GLU A CA 1
ATOM 546 C C . GLU A 1 69 ? 45.060 44.734 6.082 1.00 27.48 89 GLU A C 1
ATOM 547 O O . GLU A 1 69 ? 44.109 44.915 5.335 1.00 27.38 89 GLU A O 1
ATOM 553 N N . ALA A 1 70 ? 44.992 43.955 7.169 1.00 26.08 90 ALA A N 1
ATOM 554 C CA . ALA A 1 70 ? 43.785 43.180 7.496 1.00 25.39 90 ALA A CA 1
ATOM 555 C C . ALA A 1 70 ? 42.706 44.060 8.109 1.00 25.66 90 ALA A C 1
ATOM 556 O O . ALA A 1 70 ? 43.013 44.950 8.938 1.00 22.53 90 ALA A O 1
ATOM 558 N N . GLN A 1 71 ? 41.441 43.828 7.701 1.00 20.95 91 GLN A N 1
ATOM 559 C CA . GLN A 1 71 ? 40.321 44.478 8.316 1.00 22.62 91 GLN A CA 1
ATOM 560 C C . GLN A 1 71 ? 39.127 43.532 8.266 1.00 21.98 91 GLN A C 1
ATOM 561 O O . GLN A 1 71 ? 39.089 42.612 7.454 1.00 22.06 91 GLN A O 1
ATOM 567 N N . LEU A 1 72 ? 38.142 43.792 9.091 1.00 23.04 92 LEU A N 1
ATOM 568 C CA . LEU A 1 72 ? 36.881 43.070 8.980 1.00 23.31 92 LEU A CA 1
ATOM 569 C C . LEU A 1 72 ? 36.250 43.501 7.651 1.00 23.48 92 LEU A C 1
ATOM 570 O O . LEU A 1 72 ? 36.270 44.689 7.302 1.00 22.73 92 LEU A O 1
ATOM 575 N N . GLU A 1 73 ? 35.720 42.551 6.904 1.00 22.52 93 GLU A N 1
ATOM 576 C CA . GLU A 1 73 ? 35.055 42.858 5.640 1.00 22.20 93 GLU A CA 1
ATOM 577 C C . GLU A 1 73 ? 33.922 43.848 5.891 1.00 22.86 93 GLU A C 1
ATOM 578 O O . GLU A 1 73 ? 33.110 43.664 6.820 1.00 24.24 93 GLU A O 1
ATOM 584 N N . ARG A 1 74 ? 33.833 44.895 5.075 1.00 22.23 94 ARG A N 1
ATOM 585 C CA . ARG A 1 74 ? 32.840 45.902 5.325 1.00 22.22 94 ARG A CA 1
ATOM 586 C C . ARG A 1 74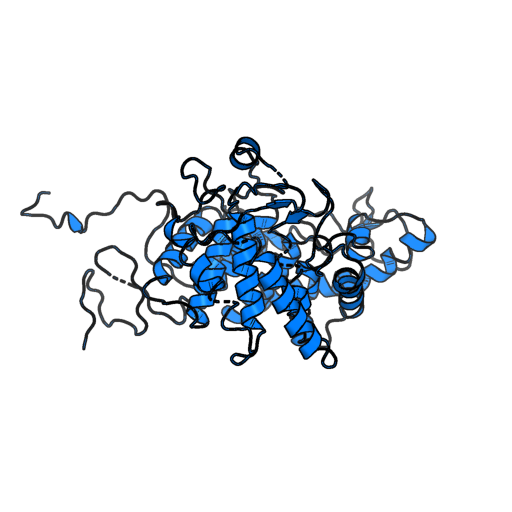 ? 31.531 45.552 4.638 1.00 25.64 94 ARG A C 1
ATOM 587 O O . ARG A 1 74 ? 31.448 45.576 3.423 1.00 28.58 94 ARG A O 1
ATOM 595 N N . GLY A 1 75 ? 30.535 45.174 5.406 1.00 25.53 95 GLY A N 1
ATOM 596 C CA . GLY A 1 75 ? 29.159 45.036 4.909 1.00 26.17 95 GLY A CA 1
ATOM 597 C C . GLY A 1 75 ? 28.459 46.342 5.232 1.00 28.38 95 GLY A C 1
ATOM 598 O O . GLY A 1 75 ? 29.116 47.303 5.587 1.00 30.97 95 GLY A O 1
ATOM 599 N N . ALA A 1 76 ? 27.137 46.400 5.129 1.00 29.07 96 ALA A N 1
ATOM 600 C CA . ALA A 1 76 ? 26.429 47.656 5.402 1.00 28.44 96 ALA A CA 1
ATOM 601 C C . ALA A 1 76 ? 26.452 48.024 6.856 1.00 29.74 96 ALA A C 1
ATOM 602 O O . ALA A 1 76 ? 26.361 49.197 7.175 1.00 32.24 96 ALA A O 1
ATOM 604 N N . PHE A 1 77 ? 26.583 47.045 7.764 1.00 27.36 97 PHE A N 1
ATOM 605 C CA . PHE A 1 77 ? 26.525 47.331 9.188 1.00 26.74 97 PHE A CA 1
ATOM 606 C C . PHE A 1 77 ? 27.725 46.772 9.941 1.00 27.51 97 PHE A C 1
ATOM 607 O O . PHE A 1 77 ? 28.165 45.654 9.643 1.00 26.55 97 PHE A O 1
ATOM 615 N N A ARG A 1 78 ? 28.225 47.544 10.916 0.70 29.14 98 ARG A N 1
ATOM 616 N N B ARG A 1 78 ? 28.205 47.511 10.931 0.30 27.46 98 ARG A N 1
ATOM 617 C CA A ARG A 1 78 ? 29.399 47.165 11.732 0.70 27.21 98 ARG A CA 1
ATOM 618 C CA B ARG A 1 78 ? 29.403 47.122 11.659 0.30 26.29 98 ARG A CA 1
ATOM 619 C C A ARG A 1 78 ? 28.977 46.098 12.725 0.70 27.41 98 ARG A C 1
ATOM 620 C C B ARG A 1 78 ? 29.039 46.156 12.785 0.30 26.25 98 ARG A C 1
ATOM 621 O O A ARG A 1 78 ? 27.870 46.158 13.274 0.70 28.42 98 ARG A O 1
ATOM 622 O O B ARG A 1 78 ? 28.064 46.363 13.508 0.30 27.69 98 ARG A O 1
ATOM 637 N N . LEU A 1 79 ? 29.830 45.095 12.917 1.00 23.81 99 LEU A N 1
ATOM 638 C CA . LEU A 1 79 ? 29.538 43.982 13.827 1.00 25.34 99 LEU A CA 1
ATOM 639 C C . LEU A 1 79 ? 29.547 44.295 15.316 1.00 26.87 99 LEU A C 1
ATOM 640 O O . LEU A 1 79 ? 28.920 43.570 16.087 1.00 25.45 99 LEU A O 1
ATOM 645 N N . ALA A 1 80 ? 30.289 45.321 15.726 1.00 24.71 100 ALA A N 1
ATOM 646 C CA . ALA A 1 80 ? 30.452 45.585 17.153 1.00 25.92 100 ALA A CA 1
ATOM 647 C C . ALA A 1 80 ? 30.135 47.004 17.533 1.00 22.17 100 ALA A C 1
ATOM 648 O O . ALA A 1 80 ? 30.624 47.501 18.558 1.00 23.51 100 ALA A O 1
ATOM 650 N N . SER A 1 81 ? 29.230 47.627 16.777 1.00 23.78 101 SER A N 1
ATOM 651 C CA . SER A 1 81 ? 28.742 48.921 17.151 1.00 24.45 101 SER A CA 1
ATOM 652 C C . SER A 1 81 ? 27.678 48.710 18.258 1.00 25.98 101 SER A C 1
ATOM 653 O O . SER A 1 81 ? 27.197 47.598 18.465 1.00 24.28 101 SER A O 1
ATOM 656 N N . TYR A 1 82 ? 27.294 49.767 18.967 1.00 25.85 102 TYR A N 1
ATOM 657 C CA . TYR A 1 82 ? 26.252 49.564 19.984 1.00 25.54 102 TYR A CA 1
ATOM 658 C C . TYR A 1 82 ? 24.940 49.177 19.331 1.00 25.39 102 TYR A C 1
ATOM 659 O O . TYR A 1 82 ? 24.186 48.389 19.888 1.00 26.62 102 TYR A O 1
ATOM 668 N N . GLU A 1 83 ? 24.708 49.698 18.121 1.00 23.04 103 GLU A N 1
ATOM 669 C CA . GLU A 1 83 ? 23.514 49.314 17.339 1.00 23.28 103 GLU A CA 1
ATOM 670 C C . GLU A 1 83 ? 23.454 47.817 17.155 1.00 25.27 103 GLU A C 1
ATOM 671 O O . GLU A 1 83 ? 22.391 47.196 17.285 1.00 23.83 103 GLU A O 1
ATOM 677 N N . TRP A 1 84 ? 24.596 47.202 16.864 1.00 23.78 104 TRP A N 1
ATOM 678 C CA . TRP A 1 84 ? 24.574 45.756 16.674 1.00 24.53 104 TRP A CA 1
ATOM 679 C C . TRP A 1 84 ? 24.503 45.014 17.998 1.00 24.94 104 TRP A C 1
ATOM 680 O O . TRP A 1 84 ? 23.970 43.911 18.041 1.00 26.41 104 TRP A O 1
ATOM 691 N N . GLY A 1 85 ? 25.011 45.618 19.086 1.00 24.90 105 GLY A N 1
ATOM 692 C CA . GLY A 1 85 ? 24.770 45.079 20.429 1.00 22.50 105 GLY A CA 1
ATOM 693 C C . GLY A 1 85 ? 23.261 44.881 20.620 1.00 24.69 105 GLY A C 1
ATOM 694 O O . GLY A 1 85 ? 22.793 43.832 21.123 1.00 25.46 105 GLY A O 1
ATOM 695 N N . VAL A 1 86 ? 22.480 45.853 20.176 1.00 23.66 106 VAL A N 1
ATOM 696 C CA . VAL A 1 86 ? 21.027 45.694 20.272 1.00 22.45 106 VAL A CA 1
ATOM 697 C C . VAL A 1 86 ? 20.553 44.530 19.397 1.00 22.03 106 VAL A C 1
ATOM 698 O O . VAL A 1 86 ? 19.737 43.668 19.818 1.00 23.72 106 VAL A O 1
ATOM 702 N N . THR A 1 87 ? 21.084 44.440 18.179 1.00 23.81 107 THR A N 1
ATOM 703 C CA . THR A 1 87 ? 20.694 43.356 17.260 1.00 24.16 107 THR A CA 1
ATOM 704 C C . THR A 1 87 ? 20.983 41.998 17.868 1.00 24.31 107 THR A C 1
ATOM 705 O O . THR A 1 87 ? 20.164 41.061 17.759 1.00 24.40 107 THR A O 1
ATOM 709 N N . TYR A 1 88 ? 22.147 41.863 18.495 1.00 21.74 108 TYR A N 1
ATOM 710 C CA . TYR A 1 88 ? 22.481 40.571 19.107 1.00 22.79 108 TYR A CA 1
ATOM 711 C C . TYR A 1 88 ? 21.494 40.186 20.221 1.00 24.30 108 TYR A C 1
ATOM 712 O O . TYR A 1 88 ? 21.060 39.037 20.307 1.00 26.09 108 TYR A O 1
ATOM 721 N N . SER A 1 89 ? 21.170 41.138 21.098 1.00 22.67 109 SER A N 1
ATOM 722 C CA . SER A 1 89 ? 20.165 40.893 22.157 1.00 23.87 109 SER A CA 1
ATOM 723 C C . SER A 1 89 ? 18.809 40.551 21.568 1.00 24.13 109 SER A C 1
ATOM 724 O O . SER A 1 89 ? 18.124 39.641 22.064 1.00 24.95 109 SER A O 1
ATOM 727 N N . ALA A 1 90 ? 18.421 41.268 20.517 1.00 24.24 110 ALA A N 1
ATOM 728 C CA . ALA A 1 90 ? 17.162 40.986 19.810 1.00 25.31 110 ALA A CA 1
ATOM 729 C C . ALA A 1 90 ? 17.064 39.558 19.307 1.00 25.25 110 ALA A C 1
ATOM 730 O O . ALA A 1 90 ? 16.021 38.872 19.454 1.00 26.70 110 ALA A O 1
ATOM 732 N N . LEU A 1 91 ? 18.138 39.099 18.674 1.00 24.33 111 LEU A N 1
ATOM 733 C CA . LEU A 1 91 ? 18.169 37.745 18.085 1.00 25.57 111 LEU A CA 1
ATOM 734 C C . LEU A 1 91 ? 18.217 36.641 19.124 1.00 26.82 111 LEU A C 1
ATOM 735 O O . LEU A 1 91 ? 17.627 35.558 18.920 1.00 26.08 111 LEU A O 1
ATOM 740 N N . ILE A 1 92 ? 18.894 36.890 20.249 1.00 22.74 112 ILE A N 1
ATOM 741 C CA . ILE A 1 92 ? 18.836 35.961 21.376 1.00 24.60 112 ILE A CA 1
ATOM 742 C C . ILE A 1 92 ? 17.379 35.816 21.812 1.00 25.99 112 ILE A C 1
ATOM 743 O O . ILE A 1 92 ? 16.861 34.718 22.027 1.00 25.84 112 ILE A O 1
ATOM 748 N N . ALA A 1 93 ? 16.688 36.943 21.914 1.00 26.83 113 ALA A N 1
ATOM 749 C CA . ALA A 1 93 ? 15.294 36.907 22.317 1.00 27.24 113 ALA A CA 1
ATOM 750 C C . ALA A 1 93 ? 14.420 36.246 21.269 1.00 28.53 113 ALA A C 1
ATOM 751 O O . ALA A 1 93 ? 13.530 35.451 21.613 1.00 28.38 113 ALA A O 1
ATOM 753 N N . ALA A 1 94 ? 14.660 36.564 19.994 1.00 26.25 114 ALA A N 1
ATOM 754 C CA . ALA A 1 94 ? 13.860 35.993 18.913 1.00 27.56 114 ALA A CA 1
ATOM 755 C C . ALA A 1 94 ? 13.999 34.461 18.865 1.00 27.73 114 ALA A C 1
ATOM 756 O O . ALA A 1 94 ? 13.011 33.749 18.595 1.00 26.50 114 ALA A O 1
ATOM 758 N N . ALA A 1 95 ? 15.204 33.941 19.135 1.00 27.37 115 ALA A N 1
ATOM 759 C CA . ALA A 1 95 ? 15.381 32.488 19.122 1.00 26.67 115 ALA A CA 1
ATOM 760 C C . ALA A 1 95 ? 14.465 31.884 20.165 1.00 27.52 115 ALA A C 1
ATOM 761 O O . ALA A 1 95 ? 13.931 30.816 19.960 1.00 28.41 115 ALA A O 1
ATOM 763 N N . GLU A 1 96 ? 14.291 32.569 21.290 1.00 27.85 116 GLU A N 1
ATOM 764 C CA . GLU A 1 96 ? 13.481 32.041 22.376 1.00 31.97 116 GLU A CA 1
ATOM 765 C C . GLU A 1 96 ? 11.995 32.098 22.098 1.00 30.65 116 GLU A C 1
ATOM 766 O O . GLU A 1 96 ? 11.288 31.145 22.399 1.00 29.55 116 GLU A O 1
ATOM 772 N N . THR A 1 97 ? 11.495 33.206 21.555 1.00 27.60 117 THR A N 1
ATOM 773 C CA . THR A 1 97 ? 10.047 33.294 21.347 1.00 29.68 117 THR A CA 1
ATOM 774 C C . THR A 1 97 ? 9.542 32.541 20.119 1.00 31.62 117 THR A C 1
ATOM 775 O O . THR A 1 97 ? 8.340 32.243 20.024 1.00 31.23 117 THR A O 1
ATOM 779 N N . THR A 1 98 ? 10.431 32.257 19.170 1.00 30.73 118 THR A N 1
ATOM 780 C CA . THR A 1 98 ? 10.051 31.605 17.915 1.00 30.97 118 THR A CA 1
ATOM 781 C C . THR A 1 98 ? 10.549 30.192 17.813 1.00 34.05 118 THR A C 1
ATOM 782 O O . THR A 1 98 ? 10.036 29.414 17.016 1.00 33.73 118 THR A O 1
ATOM 786 N N . GLY A 1 99 ? 11.604 29.874 18.553 1.00 35.10 119 GLY A N 1
ATOM 787 C CA . GLY A 1 99 ? 12.241 28.593 18.429 1.00 34.97 119 GLY A CA 1
ATOM 788 C C . GLY A 1 99 ? 13.101 28.429 17.192 1.00 35.36 119 GLY A C 1
ATOM 789 O O . GLY A 1 99 ? 13.566 27.340 16.923 1.00 36.21 119 GLY A O 1
ATOM 790 N N . ASP A 1 100 ? 13.319 29.490 16.429 1.00 32.30 120 ASP A N 1
ATOM 791 C CA . ASP A 1 100 ? 14.129 29.436 15.229 1.00 31.42 120 ASP A CA 1
ATOM 792 C C . ASP A 1 100 ? 15.595 29.607 15.670 1.00 31.10 120 ASP A C 1
ATOM 793 O O . ASP A 1 100 ? 16.041 30.705 15.984 1.00 28.47 120 ASP A O 1
ATOM 798 N N . LYS A 1 101 ? 16.351 28.514 15.645 1.00 30.43 121 LYS A N 1
ATOM 799 C CA . LYS A 1 101 ? 17.750 28.522 16.078 1.00 30.72 121 LYS A CA 1
ATOM 800 C C . LYS A 1 101 ? 18.676 29.267 15.147 1.00 28.00 121 LYS A C 1
ATOM 801 O O . LYS A 1 101 ? 19.839 29.508 15.495 1.00 29.28 121 LYS A O 1
ATOM 804 N N . ARG A 1 102 ? 18.218 29.584 13.944 1.00 26.93 122 ARG A N 1
ATOM 805 C CA . ARG A 1 102 ? 19.042 30.372 13.016 1.00 29.15 122 ARG A CA 1
ATOM 806 C C . ARG A 1 102 ? 19.424 31.707 13.654 1.00 27.74 122 ARG A C 1
ATOM 807 O O . ARG A 1 102 ? 20.514 32.235 13.414 1.00 28.30 122 ARG A O 1
ATOM 815 N N . TYR A 1 103 ? 18.504 32.263 14.443 1.00 28.85 123 TYR A N 1
ATOM 816 C CA . TYR A 1 103 ? 18.741 33.549 15.069 1.00 26.71 123 TYR A CA 1
ATOM 817 C C . TYR A 1 103 ? 19.916 33.488 16.047 1.00 26.72 123 TYR A C 1
ATOM 818 O O . TYR A 1 103 ? 20.801 34.343 16.013 1.00 26.58 123 TYR A O 1
ATOM 827 N N . THR A 1 104 ? 19.949 32.465 16.893 1.00 26.55 124 THR A N 1
ATOM 828 C CA . THR A 1 104 ? 21.078 32.335 17.811 1.00 26.97 124 THR A CA 1
ATOM 829 C C . THR A 1 104 ? 22.327 31.814 17.089 1.00 26.92 124 THR A C 1
ATOM 830 O O . THR A 1 104 ? 23.449 32.168 17.482 1.00 27.62 124 THR A O 1
ATOM 834 N N . ASP A 1 105 ? 22.163 31.028 16.026 1.00 27.58 125 ASP A N 1
ATOM 835 C CA . ASP A 1 105 ? 23.330 30.597 15.230 1.00 27.03 125 ASP A CA 1
ATOM 836 C C . ASP A 1 105 ? 24.090 31.816 14.711 1.00 28.09 125 ASP A C 1
ATOM 837 O O . ASP A 1 105 ? 25.328 31.831 14.665 1.00 26.58 125 ASP A O 1
ATOM 842 N N . TYR A 1 106 ? 23.347 32.831 14.292 1.00 27.54 126 TYR A N 1
ATOM 843 C CA . TYR A 1 106 ? 23.950 34.073 13.829 1.00 24.53 126 TYR A CA 1
ATOM 844 C C . TYR A 1 106 ? 24.798 34.727 14.899 1.00 25.78 126 TYR A C 1
ATOM 845 O O . TYR A 1 106 ? 25.898 35.187 14.639 1.00 27.69 126 TYR A O 1
ATOM 854 N N . VAL A 1 107 ? 24.253 34.826 16.108 1.00 25.71 127 VAL A N 1
ATOM 855 C CA . VAL A 1 107 ? 24.940 35.489 17.199 1.00 26.11 127 VAL A CA 1
ATOM 856 C C . VAL A 1 107 ? 26.142 34.661 17.604 1.00 24.51 127 VAL A C 1
ATOM 857 O O . VAL A 1 107 ? 27.232 35.179 17.820 1.00 25.71 127 VAL A O 1
ATOM 861 N N . GLN A 1 108 ? 25.935 33.355 17.734 1.00 25.02 128 GLN A N 1
ATOM 862 C CA . GLN A 1 108 ? 27.054 32.441 17.998 1.00 23.50 128 GLN A CA 1
ATOM 863 C C . GLN A 1 108 ? 28.198 32.668 17.007 1.00 25.29 128 GLN A C 1
ATOM 864 O O . GLN A 1 108 ? 29.357 32.827 17.387 1.00 24.54 128 GLN A O 1
ATOM 870 N N . ASN A 1 109 ? 27.857 32.689 15.728 1.00 25.04 129 ASN A N 1
ATOM 871 C CA . ASN A 1 109 ? 28.848 32.805 14.694 1.00 23.64 129 ASN A CA 1
ATOM 872 C C . ASN A 1 109 ? 29.627 34.108 14.783 1.00 24.78 129 ASN A C 1
ATOM 873 O O . ASN A 1 109 ? 30.855 34.096 14.734 1.00 25.83 129 ASN A O 1
ATOM 878 N N . ARG A 1 110 ? 28.914 35.221 14.929 1.00 24.66 130 ARG A N 1
ATOM 879 C CA . ARG A 1 110 ? 29.587 36.529 15.011 1.00 24.35 130 ARG A CA 1
ATOM 880 C C . ARG A 1 110 ? 30.437 36.676 16.267 1.00 25.60 130 ARG A C 1
ATOM 881 O O . ARG A 1 110 ? 31.561 37.180 16.206 1.00 24.19 130 ARG A O 1
ATOM 889 N N . PHE A 1 111 ? 29.903 36.241 17.404 1.00 25.60 131 PHE A N 1
ATOM 890 C CA . PHE A 1 111 ? 30.674 36.301 18.649 1.00 25.48 131 PHE A CA 1
ATOM 891 C C . PHE A 1 111 ? 31.891 35.403 18.647 1.00 24.44 131 PHE A C 1
ATOM 892 O O . PHE A 1 111 ? 32.952 35.789 19.123 1.00 25.05 131 PHE A O 1
ATOM 900 N N . ARG A 1 112 ? 31.763 34.200 18.105 1.00 24.79 132 ARG A N 1
ATOM 901 C CA . ARG A 1 112 ? 32.913 33.300 18.053 1.00 23.72 132 ARG A CA 1
ATOM 902 C C . ARG A 1 112 ? 33.999 33.859 17.114 1.00 25.74 132 ARG A C 1
ATOM 903 O O . ARG A 1 112 ? 35.175 33.705 17.383 1.00 23.75 132 ARG A O 1
ATOM 911 N N . PHE A 1 113 ? 33.576 34.517 16.030 1.00 23.90 133 PHE A N 1
ATOM 912 C CA . PHE A 1 113 ? 34.467 35.117 15.068 1.00 22.81 133 PHE A CA 1
ATOM 913 C C . PHE A 1 113 ? 35.213 36.261 15.734 1.00 25.26 133 PHE A C 1
ATOM 914 O O . PHE A 1 113 ? 36.418 36.362 15.626 1.00 22.30 133 PHE A O 1
ATOM 922 N N . LEU A 1 114 ? 34.501 37.145 16.408 1.00 21.86 134 LEU A N 1
ATOM 923 C CA . LEU A 1 114 ? 35.164 38.261 17.086 1.00 22.75 134 LEU A CA 1
ATOM 924 C C . LEU A 1 114 ? 36.137 37.756 18.163 1.00 23.32 134 LEU A C 1
ATOM 925 O O . LEU A 1 114 ? 37.239 38.297 18.301 1.00 24.68 134 LEU A O 1
ATOM 930 N N . ALA A 1 115 ? 35.727 36.741 18.923 1.00 24.78 135 ALA A N 1
ATOM 931 C CA . ALA A 1 115 ? 36.623 36.120 19.953 1.00 24.63 135 ALA A CA 1
ATOM 932 C C . ALA A 1 115 ? 37.877 35.528 19.333 1.00 26.09 135 ALA A C 1
ATOM 933 O O . ALA A 1 115 ? 38.987 35.608 19.894 1.00 23.21 135 ALA A O 1
ATOM 935 N N . GLU A 1 116 ? 37.709 34.907 18.176 1.00 23.01 136 GLU A N 1
ATOM 936 C CA . GLU A 1 116 ? 38.813 34.291 17.496 1.00 23.88 136 GLU A CA 1
ATOM 937 C C . GLU A 1 116 ? 39.795 35.331 16.988 1.00 25.08 136 GLU A C 1
ATOM 938 O O . GLU A 1 116 ? 40.990 35.158 17.149 1.00 24.37 136 GLU A O 1
ATOM 944 N N . VAL A 1 117 ? 39.294 36.380 16.327 1.00 24.28 137 VAL A N 1
ATOM 945 C CA . VAL A 1 117 ? 40.207 37.307 15.643 1.00 24.79 137 VAL A CA 1
ATOM 946 C C . VAL A 1 117 ? 40.753 38.417 16.520 1.00 23.06 137 VAL A C 1
ATOM 947 O O . VAL A 1 117 ? 41.836 38.927 16.250 1.00 24.50 137 VAL A O 1
ATOM 951 N N . ALA A 1 118 ? 40.045 38.775 17.582 1.00 23.98 138 ALA A N 1
ATOM 952 C CA . ALA A 1 118 ? 40.465 39.899 18.429 1.00 26.85 138 ALA A CA 1
ATOM 953 C C . ALA A 1 118 ? 41.931 39.841 18.876 1.00 24.67 138 ALA A C 1
ATOM 954 O O . ALA A 1 118 ? 42.666 40.833 18.742 1.00 25.37 138 ALA A O 1
ATOM 956 N N . PRO A 1 119 ? 42.364 38.697 19.396 1.00 28.02 139 PRO A N 1
ATOM 957 C CA . PRO A 1 119 ? 43.776 38.560 19.812 1.00 30.11 139 PRO A CA 1
ATOM 958 C C . PRO A 1 119 ? 44.804 38.756 18.702 1.00 28.94 139 PRO A C 1
ATOM 959 O O . PRO A 1 119 ? 45.930 39.214 18.958 1.00 27.59 139 PRO A O 1
ATOM 963 N N . HIS A 1 120 ? 44.457 38.377 17.477 1.00 28.97 140 HIS A N 1
ATOM 964 C CA . HIS A 1 120 ? 45.375 38.565 16.350 1.00 26.08 140 HIS A CA 1
ATOM 965 C C . HIS A 1 120 ? 45.470 40.022 15.983 1.00 25.01 140 HIS A C 1
ATOM 966 O O . HIS A 1 120 ? 46.531 40.535 15.690 1.00 25.11 140 HIS A O 1
ATOM 973 N N . PHE A 1 121 ? 44.339 40.710 15.948 1.00 22.80 141 PHE A N 1
ATOM 974 C CA . PHE A 1 121 ? 44.374 42.129 15.678 1.00 23.06 141 PHE A CA 1
ATOM 975 C C . PHE A 1 121 ? 45.103 42.909 16.783 1.00 24.39 141 PHE A C 1
ATOM 976 O O . PHE A 1 121 ? 45.739 43.913 16.511 1.00 26.57 141 PHE A O 1
ATOM 984 N N . LYS A 1 122 ? 44.966 42.474 18.034 1.00 26.76 142 LYS A N 1
ATOM 985 C CA . LYS A 1 122 ? 45.732 43.042 19.136 1.00 28.82 142 LYS A CA 1
ATOM 986 C C . LYS A 1 122 ? 47.235 42.905 18.876 1.00 27.53 142 LYS A C 1
ATOM 987 O O . LYS A 1 122 ? 47.979 43.861 19.080 1.00 29.92 142 LYS A O 1
ATOM 993 N N A ARG A 1 123 ? 47.665 41.736 18.413 0.50 27.36 143 ARG A N 1
ATOM 994 N N B ARG A 1 123 ? 47.685 41.724 18.444 0.50 27.47 143 ARG A N 1
ATOM 995 C CA A ARG A 1 123 ? 49.068 41.513 18.073 0.50 26.48 143 ARG A CA 1
ATOM 996 C CA B ARG A 1 123 ? 49.092 41.574 18.067 0.50 26.74 143 ARG A CA 1
ATOM 997 C C A ARG A 1 123 ? 49.543 42.409 16.924 0.50 26.99 143 ARG A C 1
ATOM 998 C C B ARG A 1 123 ? 49.443 42.608 17.031 0.50 27.47 143 ARG A C 1
ATOM 999 O O A ARG A 1 123 ? 50.693 42.837 16.893 0.50 22.65 143 ARG A O 1
ATOM 1000 O O B ARG A 1 123 ? 50.382 43.375 17.210 0.50 25.09 143 ARG A O 1
ATOM 1015 N N . VAL A 1 124 ? 48.683 42.637 15.937 1.00 26.93 144 VAL A N 1
ATOM 1016 C CA . VAL A 1 124 ? 49.002 43.562 14.853 1.00 28.80 144 VAL A CA 1
ATOM 1017 C C . VAL A 1 124 ? 49.135 44.981 15.408 1.00 29.37 144 VAL A C 1
ATOM 1018 O O . VAL A 1 124 ? 50.067 45.712 15.068 1.00 27.88 144 VAL A O 1
ATOM 1022 N N . TYR A 1 125 ? 48.211 45.359 16.268 1.00 28.86 145 TYR A N 1
ATOM 1023 C CA . TYR A 1 125 ? 48.258 46.692 16.820 1.00 32.80 145 TYR A CA 1
ATOM 1024 C C . TYR A 1 125 ? 49.549 46.906 17.630 1.00 33.86 145 TYR A C 1
ATOM 1025 O O . TYR A 1 125 ? 50.221 47.912 17.479 1.00 36.16 145 TYR A O 1
ATOM 1034 N N . GLU A 1 126 ? 49.910 45.907 18.425 1.00 34.66 146 GLU A N 1
ATOM 1035 C CA . GLU A 1 126 ? 51.114 45.964 19.240 1.00 36.89 146 GLU A CA 1
ATOM 1036 C C . GLU A 1 126 ? 52.376 46.009 18.383 1.00 38.62 146 GLU A C 1
ATOM 1037 O O . GLU A 1 126 ? 53.276 46.792 18.652 1.00 40.81 146 GLU A O 1
ATOM 1043 N N . GLU A 1 127 ? 52.431 45.202 17.326 1.00 35.89 147 GLU A N 1
ATOM 1044 C CA . GLU A 1 127 ? 53.594 45.190 16.468 1.00 37.46 147 GLU A CA 1
ATOM 1045 C C . GLU A 1 127 ? 53.686 46.361 15.516 1.00 38.32 147 GLU A C 1
ATOM 1046 O O . GLU A 1 127 ? 54.778 46.864 15.292 1.00 39.19 147 GLU A O 1
ATOM 1052 N N . LYS A 1 128 ? 52.568 46.777 14.927 1.00 34.94 148 LYS A N 1
ATOM 1053 C CA . LYS A 1 128 ? 52.607 47.777 13.854 1.00 36.92 148 LYS A CA 1
ATOM 1054 C C . LYS A 1 128 ? 52.196 49.167 14.281 1.00 38.90 148 LYS A C 1
ATOM 1055 O O . LYS A 1 128 ? 52.417 50.124 13.538 1.00 42.95 148 LYS A O 1
ATOM 1061 N N . GLY A 1 129 ? 51.600 49.289 15.457 1.00 37.62 149 GLY A N 1
ATOM 1062 C CA . GLY A 1 129 ? 51.143 50.573 15.948 1.00 39.75 149 GLY A CA 1
ATOM 1063 C C . GLY A 1 129 ? 49.817 51.018 15.358 1.00 40.39 149 GLY A C 1
ATOM 1064 O O . GLY A 1 129 ? 49.327 52.093 15.680 1.00 40.84 149 GLY A O 1
ATOM 1065 N N . LYS A 1 130 ? 49.227 50.198 14.490 1.00 39.77 150 LYS A N 1
ATOM 1066 C CA . LYS A 1 130 ? 47.966 50.546 13.877 1.00 39.35 150 LYS A CA 1
ATOM 1067 C C . LYS A 1 130 ? 47.244 49.285 13.447 1.00 36.72 150 LYS A C 1
ATOM 1068 O O . LYS A 1 130 ? 47.888 48.269 13.144 1.00 34.92 150 LYS A O 1
ATOM 1072 N N . THR A 1 131 ? 45.903 49.364 13.453 1.00 34.76 151 THR A N 1
ATOM 1073 C CA . THR A 1 131 ? 45.066 48.284 12.946 1.00 31.50 151 THR A CA 1
ATOM 1074 C C . THR A 1 131 ? 43.690 48.800 12.545 1.00 30.52 151 THR A C 1
ATOM 1075 O O . THR A 1 131 ? 43.439 50.013 12.536 1.00 32.20 151 THR A O 1
ATOM 1079 N N . ASP A 1 132 ? 42.809 47.874 12.180 1.00 27.79 152 ASP A N 1
ATOM 1080 C CA . ASP A 1 132 ? 41.415 48.212 11.828 1.00 25.65 152 ASP A CA 1
ATOM 1081 C C . ASP A 1 132 ? 40.781 49.023 12.952 1.00 27.05 152 ASP A C 1
ATOM 1082 O O . ASP A 1 132 ? 40.695 48.586 14.097 1.00 27.15 152 ASP A O 1
ATOM 1087 N N . SER A 1 133 ? 40.307 50.213 12.626 1.00 27.72 153 SER A N 1
ATOM 1088 C CA . SER A 1 133 ? 39.610 51.028 13.614 1.00 29.58 153 SER A CA 1
ATOM 1089 C C . SER A 1 133 ? 38.436 50.301 14.282 1.00 28.34 153 SER A C 1
ATOM 1090 O O . SER A 1 133 ? 38.083 50.602 15.428 1.00 29.63 153 SER A O 1
ATOM 1093 N N . GLN A 1 134 ? 37.822 49.329 13.598 1.00 26.49 154 GLN A N 1
ATOM 1094 C CA . GLN A 1 134 ? 36.715 48.583 14.210 1.00 25.39 154 GLN A CA 1
ATOM 1095 C C . GLN A 1 134 ? 37.239 47.720 15.340 1.00 27.77 154 GLN A C 1
ATOM 1096 O O . GLN A 1 134 ? 36.545 47.452 16.333 1.00 28.55 154 GLN A O 1
ATOM 1102 N N . LEU A 1 135 ? 38.471 47.254 15.199 1.00 27.42 155 LEU A N 1
ATOM 1103 C CA . LEU A 1 135 ? 39.068 46.456 16.251 1.00 26.95 155 LEU A CA 1
ATOM 1104 C C . LEU A 1 135 ? 39.534 47.306 17.419 1.00 28.36 155 LEU A C 1
ATOM 1105 O O . LEU A 1 135 ? 39.544 46.840 18.569 1.00 29.22 155 LEU A O 1
ATOM 1110 N N . LEU A 1 136 ? 39.915 48.544 17.155 1.00 26.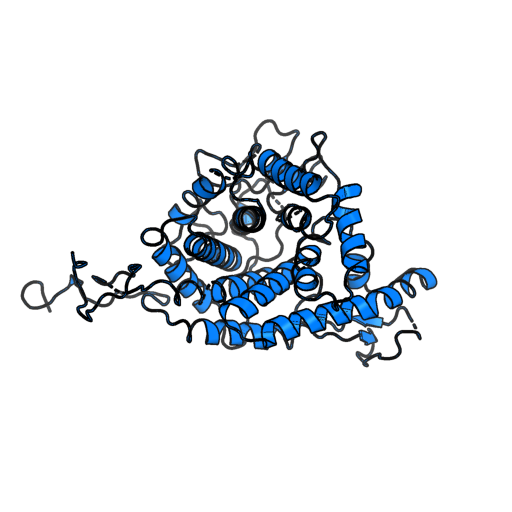69 156 LEU A N 1
ATOM 1111 C CA . LEU A 1 136 ? 40.277 49.418 18.251 1.00 29.60 156 LEU A CA 1
ATOM 1112 C C . LEU A 1 136 ? 39.074 49.738 19.151 1.00 29.75 156 LEU A C 1
ATOM 1113 O O . LEU A 1 136 ? 39.231 49.997 20.349 1.00 30.81 156 LEU A O 1
ATOM 1118 N N . GLN A 1 137 ? 37.870 49.692 18.588 1.00 28.10 157 GLN A N 1
ATOM 1119 C CA . GLN A 1 137 ? 36.666 49.944 19.349 1.00 27.95 157 GLN A CA 1
ATOM 1120 C C . GLN A 1 137 ? 36.469 48.787 20.336 1.00 27.50 157 GLN A C 1
ATOM 1121 O O . GLN A 1 137 ? 36.127 49.005 21.490 1.00 29.79 157 GLN A O 1
ATOM 1127 N N . ILE A 1 138 ? 36.710 47.575 19.853 1.00 23.87 158 ILE A N 1
ATOM 1128 C CA . ILE A 1 138 ? 36.542 46.354 20.642 1.00 23.12 158 ILE A CA 1
ATOM 1129 C C . ILE A 1 138 ? 37.635 46.252 21.664 1.00 23.95 158 ILE A C 1
ATOM 1130 O O . ILE A 1 138 ? 37.388 45.919 22.817 1.00 25.76 158 ILE A O 1
ATOM 1135 N N . LEU A 1 139 ? 38.874 46.507 21.250 1.00 25.75 159 LEU A N 1
ATOM 1136 C CA . LEU A 1 139 ? 40.033 46.276 22.127 1.00 25.00 159 LEU A CA 1
ATOM 1137 C C . LEU A 1 139 ? 40.273 47.396 23.127 1.00 26.18 159 LEU A C 1
ATOM 1138 O O . LEU A 1 139 ? 40.677 47.137 24.263 1.00 26.13 159 LEU A O 1
ATOM 1143 N N . THR A 1 140 ? 40.037 48.621 22.700 1.00 26.67 160 THR A N 1
ATOM 1144 C CA . THR A 1 140 ? 40.311 49.785 23.501 1.00 28.65 160 THR A CA 1
ATOM 1145 C C . THR A 1 140 ? 39.093 50.716 23.454 1.00 28.34 160 THR A C 1
ATOM 1146 O O . THR A 1 140 ? 39.155 51.795 22.891 1.00 27.81 160 THR A O 1
ATOM 1150 N N . PRO A 1 141 ? 37.970 50.283 24.057 1.00 26.29 161 PRO A N 1
ATOM 1151 C CA . PRO A 1 141 ? 36.811 51.152 24.094 1.00 26.20 161 PRO A CA 1
ATOM 1152 C C . PRO A 1 141 ? 37.119 52.433 24.863 1.00 26.59 161 PRO A C 1
ATOM 1153 O O . PRO A 1 141 ? 37.939 52.409 25.779 1.00 25.76 161 PRO A O 1
ATOM 1157 N N . HIS A 1 142 ? 36.526 53.543 24.428 1.00 26.36 162 HIS A N 1
ATOM 1158 C CA . HIS A 1 142 ? 36.691 54.814 25.101 1.00 28.41 162 HIS A CA 1
ATOM 1159 C C . HIS A 1 142 ? 35.402 55.462 25.580 1.00 28.06 162 HIS A C 1
ATOM 1160 O O . HIS A 1 142 ? 35.470 56.521 26.177 1.00 30.05 162 HIS A O 1
ATOM 1167 N N . ALA A 1 143 ? 34.254 54.816 25.390 1.00 26.20 163 ALA A N 1
ATOM 1168 C CA . ALA A 1 143 ? 32.955 55.381 25.760 1.00 26.79 163 ALA A CA 1
ATOM 1169 C C . ALA A 1 143 ? 32.023 54.210 25.935 1.00 26.49 163 ALA A C 1
ATOM 1170 O O . ALA A 1 143 ? 32.276 53.150 25.400 1.00 25.60 163 ALA A O 1
ATOM 1172 N N . LEU A 1 144 ? 30.952 54.372 26.695 1.00 26.38 164 LEU A N 1
ATOM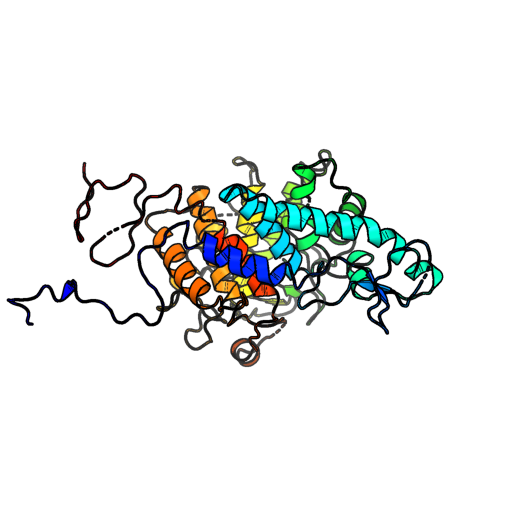 1173 C CA . LEU A 1 144 ? 30.004 53.286 26.892 1.00 26.64 164 LEU A CA 1
ATOM 1174 C C . LEU A 1 144 ? 29.414 52.769 25.557 1.00 24.56 164 LEU A C 1
ATOM 1175 O O . LEU A 1 144 ? 29.065 51.572 25.445 1.00 26.14 164 LEU A O 1
ATOM 1180 N N A ASP A 1 145 ? 29.323 53.670 24.571 0.60 25.30 165 ASP A N 1
ATOM 1181 N N B ASP A 1 145 ? 29.277 53.657 24.582 0.40 24.38 165 ASP A N 1
ATOM 1182 C CA A ASP A 1 145 ? 28.913 53.340 23.178 0.60 26.13 165 ASP A CA 1
ATOM 1183 C CA B ASP A 1 145 ? 28.775 53.260 23.262 0.40 23.98 165 ASP A CA 1
ATOM 1184 C C A ASP A 1 145 ? 29.751 52.300 22.533 0.60 25.58 165 ASP A C 1
ATOM 1185 C C B ASP A 1 145 ? 29.790 52.443 22.447 0.40 23.65 165 ASP A C 1
ATOM 1186 O O A ASP A 1 145 ? 29.306 51.661 21.584 0.60 27.77 165 ASP A O 1
ATOM 1187 O O B ASP A 1 145 ? 29.488 52.091 21.318 0.40 24.46 165 ASP A O 1
ATOM 1196 N N . ASP A 1 146 ? 30.980 52.190 23.003 1.00 22.88 166 ASP A N 1
ATOM 1197 C CA . ASP A 1 146 ? 31.957 51.231 22.444 1.00 22.39 166 ASP A CA 1
ATOM 1198 C C . ASP A 1 146 ? 31.878 49.887 23.130 1.00 25.23 166 ASP A C 1
ATOM 1199 O O . ASP A 1 146 ? 32.581 48.991 22.718 1.00 25.48 166 ASP A O 1
ATOM 1204 N N . ALA A 1 147 ? 31.050 49.725 24.175 1.00 24.13 167 ALA A N 1
ATOM 1205 C CA . ALA A 1 147 ? 31.141 48.554 25.036 1.00 23.92 167 ALA A CA 1
ATOM 1206 C C . ALA A 1 147 ? 29.858 47.955 25.538 1.00 25.41 167 ALA A C 1
ATOM 1207 O O . ALA A 1 147 ? 29.681 46.737 25.523 1.00 23.92 167 ALA A O 1
ATOM 1209 N N . GLY A 1 148 ? 28.956 48.776 26.037 1.00 24.55 168 GLY A N 1
ATOM 1210 C CA . GLY A 1 148 ? 27.864 48.244 26.851 1.00 25.54 168 GLY A CA 1
ATOM 1211 C C . GLY A 1 148 ? 26.862 47.282 26.236 1.00 22.75 168 GLY A C 1
ATOM 1212 O O . GLY A 1 148 ? 26.671 46.150 26.723 1.00 26.68 168 GLY A O 1
ATOM 1213 N N . ALA A 1 149 ? 26.252 47.719 25.135 1.00 23.71 169 ALA A N 1
ATOM 1214 C CA . ALA A 1 149 ? 25.217 46.937 24.455 1.00 24.31 169 ALA A CA 1
ATOM 1215 C C . ALA A 1 149 ? 25.771 45.614 23.973 1.00 24.25 169 ALA A C 1
ATOM 1216 O O . ALA A 1 149 ? 25.095 44.602 24.062 1.00 24.54 169 ALA A O 1
ATOM 1218 N N . VAL A 1 150 ? 26.999 45.631 23.441 1.00 25.44 170 VAL A N 1
ATOM 1219 C CA . VAL A 1 150 ? 27.650 44.394 22.963 1.00 23.86 170 VAL A CA 1
ATOM 1220 C C . VAL A 1 150 ? 28.024 43.467 24.112 1.00 24.23 170 VAL A C 1
ATOM 1221 O O . VAL A 1 150 ? 27.722 42.289 24.075 1.00 24.04 170 VAL A O 1
ATOM 1225 N N . CYS A 1 151 ? 28.645 44.027 25.140 1.00 24.30 171 CYS A N 1
ATOM 1226 C CA . CYS A 1 151 ? 28.980 43.280 26.349 1.00 26.55 171 CYS A CA 1
ATOM 1227 C C . CYS A 1 151 ? 27.731 42.614 26.939 1.00 24.65 171 CYS A C 1
ATOM 1228 O O . CYS A 1 151 ? 27.759 41.431 27.296 1.00 24.56 171 CYS A O 1
ATOM 1231 N N . THR A 1 152 ? 26.622 43.355 26.996 1.00 22.60 172 THR A N 1
ATOM 1232 C CA . THR A 1 152 ? 25.374 42.838 27.534 1.00 23.18 172 THR A CA 1
ATOM 1233 C C . THR A 1 152 ? 24.948 41.581 26.795 1.00 23.64 172 THR A C 1
ATOM 1234 O O . THR A 1 152 ? 24.603 40.567 27.422 1.00 22.44 172 THR A O 1
ATOM 1238 N N . ALA A 1 153 ? 24.901 41.657 25.472 1.00 24.23 173 ALA A N 1
ATOM 1239 C CA . ALA A 1 153 ? 24.523 40.484 24.656 1.00 24.19 173 ALA A CA 1
ATOM 1240 C C . ALA A 1 153 ? 25.462 39.288 24.822 1.00 22.23 173 ALA A C 1
ATOM 1241 O O . ALA A 1 153 ? 25.006 38.132 24.832 1.00 23.55 173 ALA A O 1
ATOM 1251 N N . ILE A 1 155 ? 27.294 38.545 27.524 1.00 22.02 175 ILE A N 1
ATOM 1252 C CA . ILE A 1 155 ? 26.943 37.942 28.820 1.00 22.17 175 ILE A CA 1
ATOM 1253 C C . ILE A 1 155 ? 25.680 37.069 28.708 1.00 23.16 175 ILE A C 1
ATOM 1254 O O . ILE A 1 155 ? 25.683 35.899 29.096 1.00 24.15 175 ILE A O 1
ATOM 1259 N N . LYS A 1 156 ? 24.628 37.605 28.084 1.00 23.82 176 LYS A N 1
ATOM 1260 C CA . LYS A 1 156 ? 23.401 36.865 27.926 1.00 22.49 176 LYS A CA 1
ATOM 1261 C C . LYS A 1 156 ? 23.595 35.529 27.241 1.00 23.90 176 LYS A C 1
ATOM 1262 O O . LYS A 1 156 ? 23.105 34.498 27.713 1.00 25.51 176 LYS A O 1
ATOM 1268 N N . LEU A 1 157 ? 24.352 35.514 26.150 1.00 26.50 177 LEU A N 1
ATOM 1269 C CA . LEU A 1 157 ? 24.539 34.252 25.437 1.00 25.39 177 LEU A CA 1
ATOM 1270 C C . LEU A 1 157 ? 25.508 33.316 26.155 1.00 24.83 177 LEU A C 1
ATOM 1271 O O . LEU A 1 157 ? 25.279 32.113 26.219 1.00 27.97 177 LEU A O 1
ATOM 1276 N N . ARG A 1 158 ? 26.572 33.863 26.734 1.00 25.13 178 ARG A N 1
ATOM 1277 C CA . ARG A 1 158 ? 27.493 33.004 27.423 1.00 25.11 178 ARG A CA 1
ATOM 1278 C C . ARG A 1 158 ? 26.844 32.313 28.616 1.00 27.37 178 ARG A C 1
ATOM 1279 O O . ARG A 1 158 ? 27.171 31.161 28.931 1.00 25.64 178 ARG A O 1
ATOM 1287 N N . LEU A 1 159 ? 25.941 32.993 29.299 1.00 27.62 179 LEU A N 1
ATOM 1288 C CA . LEU A 1 159 ? 25.231 32.349 30.396 1.00 29.21 179 LEU A CA 1
ATOM 1289 C C . LEU A 1 159 ? 24.317 31.228 29.908 1.00 30.57 179 LEU A C 1
ATOM 1290 O O . LEU A 1 159 ? 23.968 30.352 30.689 1.00 31.52 179 LEU A O 1
ATOM 1295 N N . LYS A 1 160 ? 23.970 31.224 28.626 1.00 30.57 180 LYS A N 1
ATOM 1296 C CA . LYS A 1 160 ? 23.204 30.125 28.026 1.00 30.68 180 LYS A CA 1
ATOM 1297 C C . LYS A 1 160 ? 24.101 29.056 27.413 1.00 31.64 180 LYS A C 1
ATOM 1298 O O . LYS A 1 160 ? 23.636 27.942 27.167 1.00 32.18 180 LYS A O 1
ATOM 1304 N N . ASP A 1 161 ? 25.386 29.365 27.219 1.00 29.78 181 ASP A N 1
ATOM 1305 C CA . ASP A 1 161 ? 26.332 28.476 26.566 1.00 27.72 181 ASP A CA 1
ATOM 1306 C C . ASP A 1 161 ? 27.768 28.710 27.043 1.00 28.11 181 ASP A C 1
ATOM 1307 O O . ASP A 1 161 ? 28.501 29.518 26.502 1.00 27.04 181 ASP A O 1
ATOM 1312 N N . GLU A 1 162 ? 28.183 27.909 28.012 1.00 28.23 182 GLU A N 1
ATOM 1313 C CA . GLU A 1 162 ? 29.497 27.984 28.602 1.00 31.22 182 GLU A CA 1
ATOM 1314 C C . GLU A 1 162 ? 30.599 27.749 27.579 1.00 29.00 182 GLU A C 1
ATOM 1315 O O . GLU A 1 162 ? 31.734 28.070 27.848 1.00 32.95 182 GLU A O 1
ATOM 1317 N N . SER A 1 163 ? 30.294 27.175 26.417 1.00 26.84 183 SER A N 1
ATOM 1318 C CA . SER A 1 163 ? 31.331 26.970 25.404 1.00 27.67 183 SER A CA 1
ATOM 1319 C C . SER A 1 163 ? 31.637 28.244 24.597 1.00 27.47 183 SER A C 1
ATOM 1320 O O . SER A 1 163 ? 32.567 28.251 23.825 1.00 29.57 183 SER A O 1
ATOM 1323 N N . LEU A 1 164 ? 30.850 29.293 24.772 1.00 26.24 184 LEU A N 1
ATOM 1324 C CA . LEU A 1 164 ? 31.031 30.542 24.004 1.00 25.80 184 LEU A CA 1
ATOM 1325 C C . LEU A 1 164 ? 32.251 31.287 24.555 1.00 25.78 184 LEU A C 1
ATOM 1326 O O . LEU A 1 164 ? 32.221 31.767 25.702 1.00 26.06 184 LEU A O 1
ATOM 1331 N N . PRO A 1 165 ? 33.340 31.390 23.769 1.00 26.04 185 PRO A N 1
ATOM 1332 C CA . PRO A 1 165 ? 34.586 31.868 24.351 1.00 25.21 185 PRO A CA 1
ATOM 1333 C C . PRO A 1 165 ? 34.753 33.396 24.398 1.00 24.82 185 PRO A C 1
ATOM 1334 O O . PRO A 1 165 ? 35.796 33.933 24.000 1.00 26.87 185 PRO A O 1
ATOM 1338 N N . VAL A 1 166 ? 33.771 34.073 24.990 1.00 24.62 186 VAL A N 1
ATOM 1339 C CA . VAL A 1 166 ? 33.730 35.536 25.020 1.00 24.56 186 VAL A CA 1
ATOM 1340 C C . VAL A 1 166 ? 34.114 36.153 26.372 1.00 25.42 186 VAL A C 1
ATOM 1341 O O . VAL A 1 166 ? 34.017 37.375 26.557 1.00 25.10 186 VAL A O 1
ATOM 1345 N N . ASP A 1 167 ? 34.653 35.357 27.298 1.00 23.53 187 ASP A N 1
ATOM 1346 C CA . ASP A 1 167 ? 34.995 35.927 28.602 1.00 25.18 187 ASP A CA 1
ATOM 1347 C C . ASP A 1 167 ? 36.054 37.009 28.479 1.00 25.32 187 ASP A C 1
ATOM 1348 O O . ASP A 1 167 ? 35.960 38.019 29.157 1.00 24.41 187 ASP A O 1
ATOM 1353 N N . GLY A 1 168 ? 37.051 36.828 27.617 1.00 25.04 188 GLY A N 1
ATOM 1354 C CA . GLY A 1 168 ? 38.085 37.856 27.493 1.00 26.03 188 GLY A CA 1
ATOM 1355 C C . GLY A 1 168 ? 37.499 39.180 27.018 1.00 25.70 188 GLY A C 1
ATOM 1356 O O . GLY A 1 168 ? 37.809 40.263 27.560 1.00 23.27 188 GLY A O 1
ATOM 1357 N N . LEU A 1 169 ? 36.579 39.111 26.057 1.00 25.08 189 LEU A N 1
ATOM 1358 C CA . LEU A 1 169 ? 35.951 40.332 25.544 1.00 23.75 189 LEU A CA 1
ATOM 1359 C C . LEU A 1 169 ? 35.066 40.977 26.604 1.00 23.68 189 LEU A C 1
ATOM 1360 O O . LEU A 1 169 ? 35.073 42.190 26.751 1.00 23.75 189 LEU A O 1
ATOM 1365 N N . ILE A 1 170 ? 34.284 40.159 27.305 1.00 23.38 190 ILE A N 1
ATOM 1366 C CA . ILE A 1 170 ? 33.413 40.628 28.385 1.00 22.48 190 ILE A CA 1
ATOM 1367 C C . ILE A 1 170 ? 34.248 41.306 29.464 1.00 24.76 190 ILE A C 1
ATOM 1368 O O . ILE A 1 170 ? 33.939 42.417 29.903 1.00 25.62 190 ILE A O 1
ATOM 1373 N N . GLN A 1 171 ? 35.326 40.675 29.895 1.00 24.66 191 GLN A N 1
ATOM 1374 C CA . GLN A 1 171 ? 36.131 41.302 30.970 1.00 24.74 191 GLN A CA 1
ATOM 1375 C C . GLN A 1 171 ? 36.727 42.628 30.528 1.00 24.34 191 GLN A C 1
ATOM 1376 O O . GLN A 1 171 ? 36.760 43.600 31.310 1.00 24.15 191 GLN A O 1
ATOM 1382 N N . ASN A 1 172 ? 37.176 42.697 29.280 1.00 23.46 192 ASN A N 1
ATOM 1383 C CA . ASN A 1 172 ? 37.767 43.936 28.760 1.00 24.44 192 ASN A CA 1
ATOM 1384 C C . ASN A 1 172 ? 36.731 45.054 28.683 1.00 26.64 192 ASN A C 1
ATOM 1385 O O . ASN A 1 172 ? 36.963 46.175 29.067 1.00 25.56 192 ASN A O 1
ATOM 1390 N N . TYR A 1 173 ? 35.590 44.739 28.107 1.00 24.58 193 TYR A N 1
ATOM 1391 C CA . TYR A 1 173 ? 34.517 45.703 28.000 1.00 23.23 193 TYR A CA 1
ATOM 1392 C C . TYR A 1 173 ? 34.073 46.177 29.372 1.00 25.23 193 TYR A C 1
ATOM 1393 O O . TYR A 1 173 ? 33.923 47.386 29.636 1.00 23.11 193 TYR A O 1
ATOM 1402 N N . PHE A 1 174 ? 33.859 45.235 30.264 1.00 25.22 194 PHE A N 1
ATOM 1403 C CA . PHE A 1 174 ? 33.317 45.604 31.585 1.00 26.37 194 PHE A CA 1
ATOM 1404 C C . PHE A 1 174 ? 34.335 46.324 32.453 1.00 24.97 194 PHE A C 1
ATOM 1405 O O . PHE A 1 174 ? 33.989 47.214 33.203 1.00 26.12 194 PHE A O 1
ATOM 1413 N N . ASP A 1 175 ? 35.602 45.971 32.333 1.00 23.59 195 ASP A N 1
ATOM 1414 C CA . ASP A 1 175 ? 36.620 46.730 33.044 1.00 24.13 195 ASP A CA 1
ATOM 1415 C C . ASP A 1 175 ? 36.529 48.195 32.626 1.00 23.38 195 ASP A C 1
ATOM 1416 O O . ASP A 1 175 ? 36.592 49.112 33.466 1.00 25.95 195 ASP A O 1
ATOM 1421 N N . PHE A 1 176 ? 36.398 48.441 31.321 1.00 25.30 196 PHE A N 1
ATOM 1422 C CA . PHE A 1 176 ? 36.190 49.838 30.874 1.00 22.04 196 PHE A CA 1
ATOM 1423 C C . PHE A 1 176 ? 34.952 50.490 31.514 1.00 26.23 196 PHE A C 1
ATOM 1424 O O . PHE A 1 176 ? 35.006 51.606 32.035 1.00 22.73 196 PHE A O 1
ATOM 1432 N N . ILE A 1 177 ? 33.818 49.825 31.401 1.00 25.16 197 ILE A N 1
ATOM 1433 C CA . ILE A 1 177 ? 32.560 50.372 31.898 1.00 25.88 197 ILE A CA 1
ATOM 1434 C C . ILE A 1 177 ? 32.661 50.734 33.362 1.00 25.94 197 ILE A C 1
ATOM 1435 O O . ILE A 1 177 ? 32.334 51.867 33.768 1.00 27.06 197 ILE A O 1
ATOM 1440 N N . ILE A 1 178 ? 33.109 49.771 34.169 1.00 24.34 198 ILE A N 1
ATOM 1441 C CA . ILE A 1 178 ? 32.978 49.910 35.614 1.00 25.17 198 ILE A CA 1
ATOM 1442 C C . ILE A 1 178 ? 34.107 50.663 36.259 1.00 26.32 198 ILE A C 1
ATOM 1443 O O . ILE A 1 178 ? 33.896 51.311 37.300 1.00 25.74 198 ILE A O 1
ATOM 1448 N N . ASN A 1 179 ? 35.284 50.628 35.652 1.00 26.15 199 ASN A N 1
ATOM 1449 C CA . ASN A 1 179 ? 36.450 51.275 36.203 1.00 27.56 199 ASN A CA 1
ATOM 1450 C C . ASN A 1 179 ? 37.022 52.491 35.466 1.00 30.29 199 ASN A C 1
ATOM 1451 O O . ASN A 1 179 ? 37.704 53.293 36.078 1.00 29.24 199 ASN A O 1
ATOM 1456 N N . LYS A 1 180 ? 36.800 52.608 34.167 1.00 25.85 200 LYS A N 1
ATOM 1457 C CA . LYS A 1 180 ? 37.391 53.666 33.384 1.00 23.60 200 LYS A CA 1
ATOM 1458 C C . LYS A 1 180 ? 36.454 54.760 32.896 1.00 26.00 200 LYS A C 1
ATOM 1459 O O . LYS A 1 180 ? 36.857 55.916 32.778 1.00 25.28 200 LYS A O 1
ATOM 1465 N N A GLU A 1 181 ? 35.222 54.402 32.586 0.50 25.51 201 GLU A N 1
ATOM 1466 N N B GLU A 1 181 ? 35.220 54.417 32.568 0.50 26.28 201 GLU A N 1
ATOM 1467 C CA A GLU A 1 181 ? 34.245 55.379 32.118 0.50 25.40 201 GLU A CA 1
ATOM 1468 C CA B GLU A 1 181 ? 34.318 55.439 32.053 0.50 26.17 201 GLU A CA 1
ATOM 1469 C C A GLU A 1 181 ? 34.118 56.572 33.071 0.50 26.28 201 GLU A C 1
ATOM 1470 C C B GLU A 1 181 ? 34.148 56.573 33.052 0.50 26.69 201 GLU A C 1
ATOM 1471 O O A GLU A 1 181 ? 34.032 56.380 34.282 0.50 25.81 201 GLU A O 1
ATOM 1472 O O B GLU A 1 181 ? 34.044 56.344 34.256 0.50 26.15 201 GLU A O 1
ATOM 1483 N N . TYR A 1 182 ? 34.090 57.787 32.512 1.00 25.31 202 TYR A N 1
ATOM 1484 C CA . TYR A 1 182 ? 33.909 59.000 33.282 1.00 23.70 202 TYR A CA 1
ATOM 1485 C C . TYR A 1 182 ? 32.538 59.005 33.972 1.00 22.56 202 TYR A C 1
ATOM 1486 O O . TYR A 1 182 ? 31.527 58.530 33.416 1.00 23.54 202 TYR A O 1
ATOM 1495 N N . ARG A 1 183 ? 32.537 59.527 35.200 1.00 22.18 203 ARG A N 1
ATOM 1496 C CA . ARG A 1 183 ? 31.315 59.618 35.996 1.00 23.26 203 ARG A CA 1
ATOM 1497 C C . ARG A 1 183 ? 31.261 60.970 36.691 1.00 22.57 203 ARG A C 1
ATOM 1498 O O . ARG A 1 183 ? 32.297 61.593 36.948 1.00 23.00 203 ARG A O 1
ATOM 1506 N N . LEU A 1 184 ? 30.047 61.377 37.048 1.00 22.83 204 LEU A N 1
ATOM 1507 C CA . LEU A 1 184 ? 29.835 62.519 37.933 1.00 22.61 204 LEU A CA 1
ATOM 1508 C C . LEU A 1 184 ? 30.381 62.191 39.311 1.00 23.12 204 LEU A C 1
ATOM 1509 O O . LEU A 1 184 ? 30.749 61.043 39.573 1.00 21.61 204 LEU A O 1
ATOM 1514 N N . ALA A 1 185 ? 30.427 63.175 40.211 1.00 22.42 205 ALA A N 1
ATOM 1515 C CA . ALA A 1 185 ? 30.951 62.947 41.568 1.00 22.48 205 ALA A CA 1
ATOM 1516 C C . ALA A 1 185 ? 30.196 61.821 42.287 1.00 22.43 205 ALA A C 1
ATOM 1517 O O . ALA A 1 185 ? 30.800 61.006 43.019 1.00 23.50 205 ALA A O 1
ATOM 1519 N N . ASP A 1 186 ? 28.895 61.746 42.037 1.00 23.02 206 ASP A N 1
ATOM 1520 C CA . ASP A 1 186 ? 28.054 60.746 42.653 1.00 22.97 206 ASP A CA 1
ATOM 1521 C C . ASP A 1 186 ? 28.086 59.391 41.961 1.00 25.01 206 ASP A C 1
ATOM 1522 O O . ASP A 1 186 ? 27.349 58.493 42.350 1.00 24.05 206 ASP A O 1
ATOM 1527 N N . GLY A 1 187 ? 28.932 59.235 40.951 1.00 24.79 207 GLY A N 1
ATOM 1528 C CA . GLY A 1 187 ? 29.138 57.924 40.322 1.00 24.51 207 GLY A CA 1
ATOM 1529 C C . GLY A 1 187 ? 28.332 57.732 39.054 1.00 24.87 207 GLY A C 1
ATOM 1530 O O . GLY A 1 187 ? 28.529 56.756 38.357 1.00 21.72 207 GLY A O 1
ATOM 1531 N N . THR A 1 188 ? 27.387 58.610 38.762 1.00 22.33 208 THR A N 1
ATOM 1532 C CA . THR A 1 188 ? 26.549 58.471 37.557 1.00 23.73 208 THR A CA 1
ATOM 1533 C C . THR A 1 188 ? 27.386 58.515 36.264 1.00 24.51 208 THR A C 1
ATOM 1534 O O . THR A 1 188 ? 28.217 59.397 36.079 1.00 24.33 208 THR A O 1
ATOM 1538 N N . PHE A 1 189 ? 27.207 57.521 35.402 1.00 22.68 209 PHE A N 1
ATOM 1539 C CA . PHE A 1 189 ? 27.916 57.527 34.105 1.00 23.98 209 PHE A CA 1
ATOM 1540 C C . PHE A 1 189 ? 27.637 58.861 33.398 1.00 21.94 209 PHE A C 1
ATOM 1541 O O . PHE A 1 189 ? 26.492 59.220 33.236 1.00 25.40 209 PHE A O 1
ATOM 1549 N N . ALA A 1 190 ? 28.705 59.545 32.929 1.00 23.38 210 ALA A N 1
ATOM 1550 C CA . ALA A 1 190 ? 28.600 60.888 32.347 1.00 23.32 210 ALA A CA 1
ATOM 1551 C C . ALA A 1 190 ? 29.566 61.054 31.190 1.00 25.67 210 ALA A C 1
ATOM 1552 O O . ALA A 1 190 ? 30.387 60.157 30.890 1.00 22.91 210 ALA A O 1
ATOM 1554 N N . ARG A 1 191 ? 29.455 62.199 30.532 1.00 22.54 211 ARG A N 1
ATOM 1555 C CA . ARG A 1 191 ? 30.351 62.593 29.441 1.00 25.02 211 ARG A CA 1
ATOM 1556 C C . ARG A 1 191 ? 30.817 64.004 29.665 1.00 24.61 211 ARG A C 1
ATOM 1557 O O . ARG A 1 191 ? 30.192 64.769 30.395 1.00 24.21 211 ARG A O 1
ATOM 1565 N N . ASN A 1 192 ? 31.910 64.359 29.008 1.00 22.88 212 ASN A N 1
ATOM 1566 C CA . ASN A 1 192 ? 32.365 65.752 28.983 1.00 23.60 212 ASN A CA 1
ATOM 1567 C C . ASN A 1 192 ? 32.138 66.372 27.584 1.00 25.23 212 ASN A C 1
ATOM 1568 O O . ASN A 1 192 ? 32.731 67.385 27.235 1.00 26.47 212 ASN A O 1
ATOM 1573 N N . ARG A 1 193 ? 31.251 65.752 26.805 1.00 26.24 213 ARG A N 1
ATOM 1574 C CA . ARG A 1 193 ? 30.781 66.321 25.557 1.00 24.76 213 ARG A CA 1
ATOM 1575 C C . ARG A 1 193 ? 29.285 66.263 25.563 1.00 25.39 213 ARG A C 1
ATOM 1576 O O . ARG A 1 193 ? 28.728 65.315 26.107 1.00 22.74 213 ARG A O 1
ATOM 1584 N N . PRO A 1 194 ? 28.630 67.278 24.997 1.00 23.33 214 PRO A N 1
ATOM 1585 C CA . PRO A 1 194 ? 29.212 68.517 24.420 1.00 24.71 214 PRO A CA 1
ATOM 1586 C C . PRO A 1 194 ? 29.650 69.554 25.431 1.00 25.81 214 PRO A C 1
ATOM 1587 O O . PRO A 1 194 ? 30.169 70.605 25.033 1.00 25.68 214 PRO A O 1
ATOM 1591 N N . GLN A 1 195 ? 29.415 69.280 26.715 1.00 25.11 215 GLN A N 1
ATOM 1592 C CA . GLN A 1 195 ? 29.725 70.172 27.799 1.00 22.73 215 GLN A CA 1
ATOM 1593 C C . GLN A 1 195 ? 30.296 69.304 28.926 1.00 22.43 215 GLN A C 1
ATOM 1594 O O . GLN A 1 195 ? 30.110 68.077 28.941 1.00 23.68 215 GLN A O 1
ATOM 1600 N N A ARG A 1 196 ? 31.002 69.946 29.844 0.70 24.55 216 ARG A N 1
ATOM 1601 N N B ARG A 1 196 ? 30.975 69.953 29.867 0.30 22.63 216 ARG A N 1
ATOM 1602 C CA A ARG A 1 196 ? 31.480 69.251 31.047 0.70 26.67 216 ARG A CA 1
ATOM 1603 C CA B ARG A 1 196 ? 31.499 69.270 31.056 0.30 23.21 216 ARG A CA 1
ATOM 1604 C C A ARG A 1 196 ? 30.311 68.652 31.810 0.70 22.59 216 ARG A C 1
ATOM 1605 C C B ARG A 1 196 ? 30.344 68.689 31.861 0.30 22.36 216 ARG A C 1
ATOM 1606 O O A ARG A 1 196 ? 29.222 69.231 31.864 0.70 24.16 216 ARG A O 1
ATOM 1607 O O B ARG A 1 196 ? 29.297 69.326 31.995 0.30 23.72 216 ARG A O 1
ATOM 1622 N N . ASN A 1 197 ? 30.539 67.483 32.394 1.00 23.15 217 ASN A N 1
ATOM 1623 C CA . ASN A 1 197 ? 29.586 66.852 33.288 1.00 24.55 217 ASN A CA 1
ATOM 1624 C C . ASN A 1 197 ? 28.166 66.860 32.739 1.00 24.52 217 ASN A C 1
ATOM 1625 O O . ASN A 1 197 ? 27.217 67.380 33.350 1.00 25.46 217 ASN A O 1
ATOM 1630 N N . THR A 1 198 ? 28.057 66.260 31.560 1.00 24.84 218 THR A N 1
ATOM 1631 C CA . THR A 1 198 ? 26.764 66.087 30.883 1.00 22.00 218 THR A CA 1
ATOM 1632 C C . THR A 1 198 ? 26.288 64.656 30.993 1.00 24.07 218 THR A C 1
ATOM 1633 O O . THR A 1 198 ? 27.033 63.706 30.758 1.00 25.32 218 THR A O 1
ATOM 1637 N N . LEU A 1 199 ? 25.010 64.513 31.341 1.00 23.70 219 LEU A N 1
ATOM 1638 C CA . LEU A 1 199 ? 24.351 63.244 31.281 1.00 21.81 219 LEU A CA 1
ATOM 1639 C C . LEU A 1 199 ? 23.607 63.151 29.947 1.00 22.56 219 LEU A C 1
ATOM 1640 O O . LEU A 1 199 ? 22.905 64.067 29.585 1.00 23.15 219 LEU A O 1
ATOM 1645 N N . TRP A 1 200 ? 23.762 62.001 29.300 1.00 23.24 220 TRP A N 1
ATOM 1646 C CA . TRP A 1 200 ? 23.041 61.616 28.083 1.00 23.59 220 TRP A CA 1
ATOM 1647 C C . TRP A 1 200 ? 22.046 60.553 28.439 1.00 22.90 220 TRP A C 1
ATOM 1648 O O . TRP A 1 200 ? 22.408 59.523 29.017 1.00 21.57 220 TRP A O 1
ATOM 1659 N N . LEU A 1 201 ? 20.795 60.762 28.064 1.00 22.74 221 LEU A N 1
ATOM 1660 C CA . LEU A 1 201 ? 19.757 59.762 28.325 1.00 21.52 221 LEU A CA 1
ATOM 1661 C C . LEU A 1 201 ? 20.190 58.410 27.751 1.00 24.18 221 LEU A C 1
ATOM 1662 O O . LEU A 1 201 ? 19.926 57.352 28.347 1.00 24.91 221 LEU A O 1
ATOM 1667 N N . ASP A 1 202 ? 20.874 58.425 26.595 1.00 24.77 222 ASP A N 1
ATOM 1668 C CA . ASP A 1 202 ? 21.304 57.197 25.929 1.00 24.58 222 ASP A CA 1
ATOM 1669 C C . ASP A 1 202 ? 22.126 56.334 26.860 1.00 24.04 222 ASP A C 1
ATOM 1670 O O . ASP A 1 202 ? 22.069 55.097 26.759 1.00 24.16 222 ASP A O 1
ATOM 1675 N N . ASP A 1 203 ? 22.834 56.947 27.811 1.00 23.69 223 ASP A N 1
ATOM 1676 C CA . ASP A 1 203 ? 23.790 56.172 28.635 1.00 24.43 223 ASP A CA 1
ATOM 1677 C C . ASP A 1 203 ? 23.089 55.339 29.693 1.00 24.83 223 ASP A C 1
ATOM 1678 O O . ASP A 1 203 ? 23.692 54.464 30.250 1.00 24.89 223 ASP A O 1
ATOM 1691 N N . PHE A 1 205 ? 21.013 53.226 28.817 1.00 21.67 225 PHE A N 1
ATOM 1692 C CA . PHE A 1 205 ? 21.018 51.981 28.052 1.00 22.04 225 PHE A CA 1
ATOM 1693 C C . PHE A 1 205 ? 22.417 51.547 27.712 1.00 22.88 225 PHE A C 1
ATOM 1694 O O . PHE A 1 205 ? 22.709 50.352 27.691 1.00 26.70 225 PHE A O 1
ATOM 1710 N N . GLY A 1 207 ? 25.035 51.880 29.558 1.00 24.68 227 GLY A N 1
ATOM 1711 C CA . GLY A 1 207 ? 25.688 51.398 30.789 1.00 24.77 227 GLY A CA 1
ATOM 1712 C C . GLY A 1 207 ? 24.950 50.444 31.714 1.00 23.92 227 GLY A C 1
ATOM 1713 O O . GLY A 1 207 ? 25.546 49.501 32.223 1.00 24.84 227 GLY A O 1
ATOM 1714 N N . ILE A 1 208 ? 23.647 50.631 31.905 1.00 23.55 228 ILE A N 1
ATOM 1715 C CA . ILE A 1 208 ? 22.951 49.908 32.999 1.00 21.82 228 ILE A CA 1
ATOM 1716 C C . ILE A 1 208 ? 22.726 48.426 32.714 1.00 24.38 228 ILE A C 1
ATOM 1717 O O . ILE A 1 208 ? 23.051 47.617 33.568 1.00 25.32 228 ILE A O 1
ATOM 1722 N N . PRO A 1 209 ? 22.272 48.056 31.491 1.00 23.36 229 PRO A N 1
ATOM 1723 C CA . PRO A 1 209 ? 22.093 46.620 31.220 1.00 22.06 229 PRO A CA 1
ATOM 1724 C C . PRO A 1 209 ? 23.344 45.771 31.414 1.00 21.93 229 PRO A C 1
ATOM 1725 O O . PRO A 1 209 ? 23.253 44.639 31.915 1.00 24.27 229 PRO A O 1
ATOM 1729 N N . ALA A 1 210 ? 24.510 46.297 31.039 1.00 23.28 230 ALA A N 1
ATOM 1730 C CA . ALA A 1 210 ? 25.763 45.573 31.218 1.00 22.85 230 ALA A CA 1
ATOM 1731 C C . ALA A 1 210 ? 26.021 45.287 32.700 1.00 21.35 230 ALA A C 1
ATOM 1732 O O . ALA A 1 210 ? 26.469 44.197 33.072 1.00 25.69 230 ALA A O 1
ATOM 1734 N N . VAL A 1 211 ? 25.811 46.316 33.524 1.00 24.27 231 VAL A N 1
ATOM 1735 C CA . VAL A 1 211 ? 26.000 46.181 34.968 1.00 24.41 231 VAL A CA 1
ATOM 1736 C C . VAL A 1 211 ? 24.993 45.170 35.509 1.00 23.76 231 VAL A C 1
ATOM 1737 O O . VAL A 1 211 ? 25.364 44.283 36.259 1.00 22.55 231 VAL A O 1
ATOM 1741 N N . ALA A 1 212 ? 23.709 45.284 35.138 1.00 23.17 232 ALA A N 1
ATOM 1742 C CA . ALA A 1 212 ? 22.691 44.314 35.543 1.00 22.23 232 ALA A CA 1
ATOM 1743 C C . ALA A 1 212 ? 23.057 42.866 35.132 1.00 24.99 232 ALA A C 1
ATOM 1744 O O . ALA A 1 212 ? 22.962 41.930 35.940 1.00 24.28 232 ALA A O 1
ATOM 1746 N N . GLN A 1 213 ? 23.516 42.679 33.900 1.00 24.79 233 GLN A N 1
ATOM 1747 C CA . GLN A 1 213 ? 23.902 41.342 33.455 1.00 24.19 233 GLN A CA 1
ATOM 1748 C C . GLN A 1 213 ? 25.143 40.826 34.146 1.00 23.70 233 GLN A C 1
ATOM 1749 O O . GLN A 1 213 ? 25.237 39.622 34.437 1.00 24.14 233 GLN A O 1
ATOM 1763 N N . SER A 1 215 ? 25.856 41.234 37.122 1.00 25.78 235 SER A N 1
ATOM 1764 C CA . SER A 1 215 ? 25.436 40.672 38.408 1.00 23.89 235 SER A CA 1
ATOM 1765 C C . SER A 1 215 ? 25.109 39.191 38.285 1.00 26.22 235 SER A C 1
ATOM 1766 O O . SER A 1 215 ? 25.202 38.467 39.262 1.00 26.59 235 SER A O 1
ATOM 1769 N N . ARG A 1 216 ? 24.719 38.745 37.093 1.00 27.18 236 ARG A N 1
ATOM 1770 C CA . ARG A 1 216 ? 24.404 37.348 36.809 1.00 27.94 236 ARG A CA 1
ATOM 1771 C C . ARG A 1 216 ? 25.646 36.547 36.431 1.00 28.56 236 ARG A C 1
ATOM 1772 O O . ARG A 1 216 ? 25.706 35.319 36.625 1.00 26.48 236 ARG A O 1
ATOM 1780 N N . TYR A 1 217 ? 26.648 37.243 35.910 1.00 28.62 237 TYR A N 1
ATOM 1781 C CA . TYR A 1 217 ? 27.849 36.601 35.339 1.00 26.55 237 TYR A CA 1
ATOM 1782 C C . TYR A 1 217 ? 28.964 36.425 36.336 1.00 27.68 237 TYR A C 1
ATOM 1783 O O . TYR A 1 217 ? 29.701 35.432 36.278 1.00 26.99 237 TYR A O 1
ATOM 1792 N N . ASP A 1 218 ? 29.108 37.386 37.235 1.00 26.44 238 ASP A N 1
ATOM 1793 C CA . ASP A 1 218 ? 30.100 37.316 38.289 1.00 30.56 238 ASP A CA 1
ATOM 1794 C C . ASP A 1 218 ? 29.363 37.027 39.623 1.00 30.76 238 ASP A C 1
ATOM 1795 O O . ASP A 1 218 ? 28.854 37.918 40.277 1.00 29.33 238 ASP A O 1
ATOM 1800 N N . LYS A 1 219 ? 29.327 35.756 39.992 1.00 35.07 239 LYS A N 1
ATOM 1801 C CA . LYS A 1 219 ? 28.654 35.261 41.205 1.00 37.72 239 LYS A CA 1
ATOM 1802 C C . LYS A 1 219 ? 29.059 36.035 42.474 1.00 39.72 239 LYS A C 1
ATOM 1803 O O . LYS A 1 219 ? 28.208 36.464 43.296 1.00 43.13 239 LYS A O 1
ATOM 1805 N N . GLU A 1 220 ? 30.358 36.278 42.573 1.00 37.80 240 GLU A N 1
ATOM 1806 C CA . GLU A 1 220 ? 30.933 37.025 43.686 1.00 40.83 240 GLU A CA 1
ATOM 1807 C C . GLU A 1 220 ? 30.436 38.452 43.844 1.00 37.02 240 GLU A C 1
ATOM 1808 O O . GLU A 1 220 ? 30.441 38.961 44.933 1.00 37.37 240 GLU A O 1
ATOM 1814 N N . ALA A 1 221 ? 30.027 39.091 42.755 1.00 32.60 241 ALA A N 1
ATOM 1815 C CA . ALA A 1 221 ? 29.702 40.501 42.741 1.00 28.26 241 ALA A CA 1
ATOM 1816 C C . ALA A 1 221 ? 28.218 40.743 42.452 1.00 26.00 241 ALA A C 1
ATOM 1817 O O . ALA A 1 221 ? 27.844 41.846 42.086 1.00 27.53 241 ALA A O 1
ATOM 1819 N N . LYS A 1 222 ? 27.384 39.724 42.614 1.00 25.39 242 LYS A N 1
ATOM 1820 C CA . LYS A 1 222 ? 25.959 39.860 42.305 1.00 25.58 242 LYS A CA 1
ATOM 1821 C C . LYS A 1 222 ? 25.336 41.018 43.036 1.00 27.02 242 LYS A C 1
ATOM 1822 O O . LYS A 1 222 ? 24.690 41.873 42.416 1.00 25.19 242 LYS A O 1
ATOM 1828 N N . ASN A 1 223 ? 25.479 41.052 44.359 1.00 26.69 243 ASN A N 1
ATOM 1829 C CA . ASN A 1 223 ? 24.844 42.139 45.102 1.00 25.40 243 ASN A CA 1
ATOM 1830 C C . ASN A 1 223 ? 25.401 43.498 44.749 1.00 23.90 243 ASN A C 1
ATOM 1831 O O . ASN A 1 223 ? 24.661 44.492 44.657 1.00 21.55 243 ASN A O 1
ATOM 1836 N N . LYS A 1 224 ? 26.710 43.567 44.577 1.00 23.53 244 LYS A N 1
ATOM 1837 C CA . LYS A 1 224 ? 27.373 44.812 44.246 1.00 27.05 244 LYS A CA 1
ATOM 1838 C C . LYS A 1 224 ? 26.857 45.389 42.907 1.00 25.68 244 LYS A C 1
ATOM 1839 O O . LYS A 1 224 ? 26.595 46.576 42.791 1.00 24.54 244 LYS A O 1
ATOM 1845 N N . TYR A 1 225 ? 26.705 44.525 41.916 1.00 26.38 245 TYR A N 1
ATOM 1846 C CA . TYR A 1 225 ? 26.270 44.983 40.595 1.00 26.56 245 TYR A CA 1
ATOM 1847 C C . TYR A 1 225 ? 24.764 45.267 40.535 1.00 24.74 245 TYR A C 1
ATOM 1848 O O . TYR A 1 225 ? 24.331 46.197 39.862 1.00 23.17 245 TYR A O 1
ATOM 1857 N N . LEU A 1 226 ? 23.945 44.489 41.232 1.00 22.72 246 LEU A N 1
ATOM 1858 C CA . LEU A 1 226 ? 22.526 44.863 41.351 1.00 22.14 246 LEU A CA 1
ATOM 1859 C C . LEU A 1 226 ? 22.383 46.250 41.951 1.00 22.54 246 LEU A C 1
ATOM 1860 O O . LEU A 1 226 ? 21.613 47.037 41.477 1.00 21.94 246 LEU A O 1
ATOM 1865 N N . ALA A 1 227 ? 23.138 46.543 43.002 1.00 25.10 247 ALA A N 1
ATOM 1866 C CA . ALA A 1 227 ? 23.027 47.821 43.641 1.00 21.26 247 ALA A CA 1
ATOM 1867 C C . ALA A 1 227 ? 23.510 48.929 42.746 1.00 23.12 247 ALA A C 1
ATOM 1868 O O . ALA A 1 227 ? 22.903 49.988 42.720 1.00 24.53 247 ALA A O 1
ATOM 1870 N N . GLU A 1 228 ? 24.617 48.713 42.026 1.00 21.97 248 GLU A N 1
ATOM 1871 C CA . GLU A 1 228 ? 25.140 49.766 41.129 1.00 22.92 248 GLU A CA 1
ATOM 1872 C C . GLU A 1 228 ? 24.204 50.012 39.970 1.00 24.37 248 GLU A C 1
ATOM 1873 O O . GLU A 1 228 ? 23.961 51.168 39.611 1.00 22.12 248 GLU A O 1
ATOM 1879 N N . ALA A 1 229 ? 23.631 48.950 39.409 1.00 22.02 249 ALA A N 1
ATOM 1880 C CA . ALA A 1 229 ? 22.638 49.123 38.325 1.00 22.80 249 ALA A CA 1
ATOM 1881 C C . ALA A 1 229 ? 21.452 49.983 38.756 1.00 24.82 249 ALA A C 1
ATOM 1882 O O . ALA A 1 229 ? 21.033 50.930 38.057 1.00 24.59 249 ALA A O 1
ATOM 1884 N N . VAL A 1 230 ? 20.918 49.684 39.938 1.00 23.46 250 VAL A N 1
ATOM 1885 C CA . VAL A 1 230 ? 19.821 50.483 40.506 1.00 22.17 250 VAL A CA 1
ATOM 1886 C C . VAL A 1 230 ? 20.222 51.943 40.811 1.00 21.38 250 VAL A C 1
ATOM 1887 O O . VAL A 1 230 ? 19.481 52.892 40.530 1.00 23.75 250 VAL A O 1
ATOM 1891 N N . LYS A 1 231 ? 21.390 52.108 41.397 1.00 23.60 251 LYS A N 1
ATOM 1892 C CA . LYS A 1 231 ? 21.900 53.430 41.732 1.00 22.37 251 LYS A CA 1
ATOM 1893 C C . LYS A 1 231 ? 22.016 54.284 40.489 1.00 24.11 251 LYS A C 1
ATOM 1894 O O . LYS A 1 231 ? 21.605 55.435 40.465 1.00 25.06 251 LYS A O 1
ATOM 1900 N N . GLN A 1 232 ? 22.603 53.733 39.428 1.00 23.96 252 GLN A N 1
ATOM 1901 C CA . GLN A 1 232 ? 22.636 54.457 38.151 1.00 23.09 252 GLN A CA 1
ATOM 1902 C C . GLN A 1 232 ? 21.247 54.809 37.700 1.00 22.54 252 GLN A C 1
ATOM 1903 O O . GLN A 1 232 ? 20.947 55.954 37.336 1.00 23.19 252 GLN A O 1
ATOM 1909 N N . PHE A 1 233 ? 20.384 53.816 37.685 1.00 21.91 253 PHE A N 1
ATOM 1910 C CA . PHE A 1 233 ? 19.023 54.090 37.169 1.00 21.58 253 PHE A CA 1
ATOM 1911 C C . PHE A 1 233 ? 18.409 55.274 37.882 1.00 24.27 253 PHE A C 1
ATOM 1912 O O . PHE A 1 233 ? 17.884 56.185 37.260 1.00 24.72 253 PHE A O 1
ATOM 1920 N N . LEU A 1 234 ? 18.461 55.266 39.209 1.00 24.19 254 LEU A N 1
ATOM 1921 C CA . LEU A 1 234 ? 17.739 56.279 39.958 1.00 23.62 254 LEU A CA 1
ATOM 1922 C C . LEU A 1 234 ? 18.440 57.631 39.929 1.00 24.91 254 LEU A C 1
ATOM 1923 O O . LEU A 1 234 ? 17.791 58.695 39.944 1.00 23.75 254 LEU A O 1
ATOM 1928 N N . GLN A 1 235 ? 19.754 57.619 39.838 1.00 23.30 255 GLN A N 1
ATOM 1929 C CA . GLN A 1 235 ? 20.527 58.893 39.755 1.00 22.95 255 GLN A CA 1
ATOM 1930 C C . GLN A 1 235 ? 20.313 59.585 38.413 1.00 23.48 255 GLN A C 1
ATOM 1931 O O . GLN A 1 235 ? 20.289 60.818 38.338 1.00 24.37 255 GLN A O 1
ATOM 1937 N N . PHE A 1 236 ? 20.225 58.797 37.324 1.00 22.93 256 PHE A N 1
ATOM 1938 C CA . PHE A 1 236 ? 19.810 59.322 36.025 1.00 22.64 256 PHE A CA 1
ATOM 1939 C C . PHE A 1 236 ? 18.363 59.820 36.118 1.00 22.30 256 PHE A C 1
ATOM 1940 O O . PHE A 1 236 ? 18.043 60.940 35.743 1.00 24.40 256 PHE A O 1
ATOM 1948 N N . ALA A 1 237 ? 17.462 58.958 36.551 1.00 21.47 257 ALA A N 1
ATOM 1949 C CA . ALA A 1 237 ? 16.021 59.321 36.486 1.00 20.75 257 ALA A CA 1
ATOM 1950 C C . ALA A 1 237 ? 15.676 60.547 37.322 1.00 25.67 257 ALA A C 1
ATOM 1951 O O . ALA A 1 237 ? 14.865 61.333 36.884 1.00 23.55 257 ALA A O 1
ATOM 1953 N N A ASP A 1 238 ? 16.318 60.712 38.485 0.50 24.89 258 ASP A N 1
ATOM 1954 N N B ASP A 1 238 ? 16.273 60.694 38.498 0.50 25.57 258 ASP A N 1
ATOM 1955 C CA A ASP A 1 238 ? 16.102 61.891 39.356 0.50 24.76 258 ASP A CA 1
ATOM 1956 C CA B ASP A 1 238 ? 15.930 61.824 39.357 0.50 26.71 258 ASP A CA 1
ATOM 1957 C C A ASP A 1 238 ? 16.217 63.163 38.558 0.50 25.09 258 ASP A C 1
ATOM 1958 C C B ASP A 1 238 ? 16.291 63.188 38.676 0.50 25.60 258 ASP A C 1
ATOM 1959 O O A ASP A 1 238 ? 15.345 64.053 38.603 0.50 24.41 258 ASP A O 1
ATOM 1960 O O B ASP A 1 238 ? 15.631 64.202 38.933 0.50 24.57 258 ASP A O 1
ATOM 1969 N N . ARG A 1 239 ? 17.277 63.220 37.777 1.00 23.58 259 ARG A N 1
ATOM 1970 C CA . ARG A 1 239 ? 17.606 64.420 37.005 1.00 25.24 259 ARG A CA 1
ATOM 1971 C C . ARG A 1 239 ? 16.907 64.539 35.648 1.00 26.24 259 ARG A C 1
ATOM 1972 O O . ARG A 1 239 ? 16.573 65.632 35.237 1.00 24.84 259 ARG A O 1
ATOM 1988 N N . PHE A 1 241 ? 14.111 62.542 34.332 1.00 23.39 261 PHE A N 1
ATOM 1989 C CA . PHE A 1 241 ? 12.652 62.257 34.182 1.00 23.55 261 PHE A CA 1
ATOM 1990 C C . PHE A 1 241 ? 11.910 63.552 34.394 1.00 27.39 261 PHE A C 1
ATOM 1991 O O . PHE A 1 241 ? 12.326 64.342 35.231 1.00 28.01 261 PHE A O 1
ATOM 1999 N N . ILE A 1 242 ? 10.799 63.733 33.679 1.00 26.88 262 ILE A N 1
ATOM 2000 C CA . ILE A 1 242 ? 9.967 64.939 33.751 1.00 26.55 262 ILE A CA 1
ATOM 2001 C C . ILE A 1 242 ? 8.569 64.439 34.178 1.00 26.18 262 ILE A C 1
ATOM 2002 O O . ILE A 1 242 ? 7.746 64.060 33.337 1.00 25.79 262 ILE A O 1
ATOM 2007 N N . PRO A 1 243 ? 8.318 64.371 35.484 1.00 27.20 263 PRO A N 1
ATOM 2008 C CA . PRO A 1 243 ? 7.048 63.795 35.971 1.00 28.33 263 PRO A CA 1
ATOM 2009 C C . PRO A 1 243 ? 5.788 64.410 35.417 1.00 28.10 263 PRO A C 1
ATOM 2010 O O . PRO A 1 243 ? 4.812 63.687 35.193 1.00 29.06 263 PRO A O 1
ATOM 2014 N N . GLU A 1 244 ? 5.839 65.702 35.110 1.00 26.01 264 GLU A N 1
ATOM 2015 C CA . GLU A 1 244 ? 4.681 66.405 34.549 1.00 30.15 264 GLU A CA 1
ATOM 2016 C C . GLU A 1 244 ? 4.312 65.886 33.162 1.00 31.51 264 GLU A C 1
ATOM 2017 O O . GLU A 1 244 ? 3.166 66.018 32.755 1.00 31.31 264 GLU A O 1
ATOM 2023 N N . LYS A 1 245 ? 5.293 65.357 32.416 1.00 27.53 265 LYS A N 1
ATOM 2024 C CA . LYS A 1 245 ? 5.081 64.818 31.074 1.00 27.43 265 LYS A CA 1
ATOM 2025 C C . LYS A 1 245 ? 5.103 63.308 31.033 1.00 26.08 265 LYS A C 1
ATOM 2026 O O . LYS A 1 245 ? 4.600 62.687 30.089 1.00 26.15 265 LYS A O 1
ATOM 2032 N N . GLY A 1 246 ? 5.723 62.707 32.028 1.00 24.28 266 GLY A N 1
ATOM 2033 C CA . GLY A 1 246 ? 5.964 61.270 31.965 1.00 24.18 266 GLY A CA 1
ATOM 2034 C C . GLY A 1 246 ? 6.971 60.892 30.904 1.00 24.98 266 GLY A C 1
ATOM 2035 O O . GLY A 1 246 ? 6.895 59.798 30.376 1.00 23.07 266 GLY A O 1
ATOM 2036 N N . LEU A 1 247 ? 7.950 61.765 30.658 1.00 24.11 267 LEU A N 1
ATOM 2037 C CA . LEU A 1 247 ? 8.950 61.588 29.613 1.00 21.45 267 LEU A CA 1
ATOM 2038 C C . LEU A 1 247 ? 10.302 61.992 30.188 1.00 23.62 267 LEU A C 1
ATOM 2039 O O . LEU A 1 247 ? 10.378 62.650 31.230 1.00 23.55 267 LEU A O 1
ATOM 2044 N N . TYR A 1 248 ? 11.350 61.617 29.476 1.00 22.40 268 TYR A N 1
ATOM 2045 C CA . TYR A 1 248 ? 12.703 61.985 29.814 1.00 23.67 268 TYR A CA 1
ATOM 2046 C C . TYR A 1 248 ? 13.261 63.021 28.867 1.00 26.22 268 TYR A C 1
ATOM 2047 O O . TYR A 1 248 ? 12.987 62.998 27.664 1.00 23.66 268 TYR A O 1
ATOM 2056 N N . ARG A 1 249 ? 14.054 63.935 29.430 1.00 22.23 269 ARG A N 1
ATOM 2057 C CA . ARG A 1 249 ? 14.870 64.822 28.600 1.00 23.79 269 ARG A CA 1
ATOM 2058 C C . ARG A 1 249 ? 16.076 64.053 27.998 1.00 23.96 269 ARG A C 1
ATOM 2059 O O . ARG A 1 249 ? 16.636 63.172 28.634 1.00 22.98 269 ARG A O 1
ATOM 2067 N N . HIS A 1 250 ? 16.496 64.414 26.794 1.00 23.76 270 HIS A N 1
ATOM 2068 C CA . HIS A 1 250 ? 17.671 63.772 26.174 1.00 22.03 270 HIS A CA 1
ATOM 2069 C C . HIS A 1 250 ? 18.970 64.106 26.903 1.00 24.24 270 HIS A C 1
ATOM 2070 O O . HIS A 1 250 ? 19.859 63.275 27.003 1.00 23.83 270 HIS A O 1
ATOM 2077 N N . GLY A 1 251 ? 19.067 65.336 27.407 1.00 21.88 271 GLY A N 1
ATOM 2078 C CA . GLY A 1 251 ? 20.304 65.750 28.035 1.00 22.78 271 GLY A CA 1
ATOM 2079 C C . GLY A 1 251 ? 20.148 66.551 29.293 1.00 24.37 271 GLY A C 1
ATOM 2080 O O . GLY A 1 251 ? 19.106 67.177 29.583 1.00 23.80 271 GLY A O 1
ATOM 2081 N N . TRP A 1 252 ? 21.228 66.575 30.042 1.00 22.26 272 TRP A N 1
ATOM 2082 C CA . TRP A 1 252 ? 21.287 67.292 31.335 1.00 23.99 272 TRP A CA 1
ATOM 2083 C C . TRP A 1 252 ? 22.718 67.714 31.581 1.00 24.15 272 TRP A C 1
ATOM 2084 O O . TRP A 1 252 ? 23.575 66.875 31.783 1.00 25.01 272 TRP A O 1
ATOM 2095 N N . VAL A 1 253 ? 22.946 69.023 31.606 1.00 21.47 273 VAL A N 1
ATOM 2096 C CA . VAL A 1 253 ? 24.275 69.583 31.863 1.00 24.12 273 VAL A CA 1
ATOM 2097 C C . VAL A 1 253 ? 24.328 70.091 33.294 1.00 25.91 273 VAL A C 1
ATOM 2098 O O . VAL A 1 253 ? 23.557 70.957 33.707 1.00 23.61 273 VAL A O 1
ATOM 2102 N N . GLU A 1 254 ? 25.276 69.585 34.048 1.00 24.38 274 GLU A N 1
ATOM 2103 C CA . GLU A 1 254 ? 25.281 69.842 35.497 1.00 24.27 274 GLU A CA 1
ATOM 2104 C C . GLU A 1 254 ? 25.351 71.304 35.842 1.00 25.38 274 GLU A C 1
ATOM 2105 O O . GLU A 1 254 ? 24.665 71.735 36.753 1.00 26.08 274 GLU A O 1
ATOM 2111 N N . SER A 1 255 ? 26.140 72.078 35.105 1.00 22.75 275 SER A N 1
ATOM 2112 C CA . SER A 1 255 ? 26.293 73.498 35.429 1.00 24.92 275 SER A CA 1
ATOM 2113 C C . SER A 1 255 ? 25.098 74.374 35.111 1.00 24.79 275 SER A C 1
ATOM 2114 O O . SER A 1 255 ? 24.989 75.507 35.630 1.00 25.49 275 SER A O 1
ATOM 2117 N N . SER A 1 256 ? 24.226 73.902 34.243 1.00 25.93 276 SER A N 1
ATOM 2118 C CA . SER A 1 256 ? 23.119 74.741 33.787 1.00 23.97 276 SER A CA 1
ATOM 2119 C C . SER A 1 256 ? 22.062 74.963 34.868 1.00 26.18 276 SER A C 1
ATOM 2120 O O . SER A 1 256 ? 21.670 74.039 35.562 1.00 27.70 276 SER A O 1
ATOM 2123 N N . THR A 1 257 ? 21.569 76.188 34.977 1.00 24.32 277 THR A N 1
ATOM 2124 C CA . THR A 1 257 ? 20.629 76.526 36.015 1.00 24.62 277 THR A CA 1
ATOM 2125 C C . THR A 1 257 ? 19.197 76.161 35.637 1.00 27.48 277 THR A C 1
ATOM 2126 O O . THR A 1 257 ? 18.336 76.113 36.496 1.00 29.33 277 THR A O 1
ATOM 2130 N N . ASP A 1 258 ? 18.930 75.944 34.353 1.00 23.32 278 ASP A N 1
ATOM 2131 C CA . ASP A 1 258 ? 17.684 75.375 33.847 1.00 22.80 278 ASP A CA 1
ATOM 2132 C C . ASP A 1 258 ? 18.110 74.223 32.973 1.00 23.79 278 ASP A C 1
ATOM 2133 O O . ASP A 1 258 ? 19.231 74.211 32.458 1.00 23.50 278 ASP A O 1
ATOM 2138 N N . HIS A 1 259 ? 17.232 73.227 32.828 1.00 20.20 279 HIS A N 1
ATOM 2139 C CA . HIS A 1 259 ? 17.533 72.030 32.075 1.00 22.87 279 HIS A CA 1
ATOM 2140 C C . HIS A 1 259 ? 16.482 71.797 31.020 1.00 23.81 279 HIS A C 1
ATOM 2141 O O . HIS A 1 259 ? 15.583 71.001 31.207 1.00 24.52 279 HIS A O 1
ATOM 2148 N N . PRO A 1 260 ? 16.625 72.456 29.863 1.00 24.78 280 PRO A N 1
ATOM 2149 C CA . PRO A 1 260 ? 15.631 72.324 28.776 1.00 23.50 280 PRO A CA 1
ATOM 2150 C C . PRO A 1 260 ? 15.414 70.886 28.345 1.00 23.01 280 PRO A C 1
ATOM 2151 O O . PRO A 1 260 ? 16.331 70.074 28.373 1.00 26.08 280 PRO A O 1
ATOM 2155 N N . ALA A 1 261 ? 14.168 70.556 28.009 1.00 22.60 281 ALA A N 1
ATOM 2156 C CA . ALA A 1 261 ? 13.781 69.201 27.679 1.00 24.61 281 ALA A CA 1
ATOM 2157 C C . ALA A 1 261 ? 13.558 69.093 26.186 1.00 27.50 281 ALA A C 1
ATOM 2158 O O . ALA A 1 261 ? 12.718 69.792 25.640 1.00 29.38 281 ALA A O 1
ATOM 2160 N N . PHE A 1 262 ? 14.354 68.264 25.535 1.00 24.05 282 PHE A N 1
ATOM 2161 C CA . PHE A 1 262 ? 14.086 67.827 24.201 1.00 23.52 282 PHE A CA 1
ATOM 2162 C C . PHE A 1 262 ? 13.845 66.323 24.336 1.00 24.78 282 PHE A C 1
ATOM 2163 O O . PHE A 1 262 ? 14.771 65.565 24.580 1.00 22.87 282 PHE A O 1
ATOM 2171 N N . CYS A 1 263 ? 12.579 65.908 24.250 1.00 24.84 283 CYS A N 1
ATOM 2172 C CA . CYS A 1 263 ? 12.170 64.522 24.572 1.00 23.78 283 CYS A CA 1
ATOM 2173 C C . CYS A 1 263 ? 12.328 63.655 23.333 1.00 24.67 283 CYS A C 1
ATOM 2174 O O . CYS A 1 263 ? 11.366 63.243 22.716 1.00 24.03 283 CYS A O 1
ATOM 2177 N N . TRP A 1 264 ? 13.575 63.470 22.939 1.00 24.21 284 TRP A N 1
ATOM 2178 C CA . TRP A 1 264 ? 13.911 62.754 21.721 1.00 23.16 284 TRP A CA 1
ATOM 2179 C C . TRP A 1 264 ? 13.454 61.305 21.817 1.00 24.34 284 TRP A C 1
ATOM 2180 O O . TRP A 1 264 ? 13.722 60.611 22.808 1.00 21.47 284 TRP A O 1
ATOM 2191 N N . ALA A 1 265 ? 12.717 60.855 20.815 1.00 23.54 285 ALA A N 1
ATOM 2192 C CA . ALA A 1 265 ? 12.080 59.511 20.853 1.00 21.67 285 ALA A CA 1
ATOM 2193 C C . ALA A 1 265 ? 13.018 58.354 20.987 1.00 24.63 285 ALA A C 1
ATOM 2194 O O . ALA A 1 265 ? 12.794 57.491 21.859 1.00 24.54 285 ALA A O 1
ATOM 2196 N N . ARG A 1 266 ? 14.107 58.299 20.214 1.00 22.68 286 ARG A N 1
ATOM 2197 C CA . ARG A 1 266 ? 14.956 57.122 20.355 1.00 23.24 286 ARG A CA 1
ATOM 2198 C C . ARG A 1 266 ? 15.552 57.023 21.754 1.00 22.94 286 ARG A C 1
ATOM 2199 O O . ARG A 1 266 ? 15.500 55.966 22.343 1.00 25.62 286 ARG A O 1
ATOM 2207 N N . ALA A 1 267 ? 16.062 58.111 22.308 1.00 23.24 287 ALA A N 1
ATOM 2208 C CA . ALA A 1 267 ? 16.679 58.057 23.639 1.00 22.81 287 ALA A CA 1
ATOM 2209 C C . ALA A 1 267 ? 15.610 57.767 24.683 1.00 22.95 287 ALA A C 1
ATOM 2210 O O . ALA A 1 267 ? 15.881 57.104 25.674 1.00 23.57 287 ALA A O 1
ATOM 2212 N N . ASN A 1 268 ? 14.373 58.240 24.477 1.00 22.36 288 ASN A N 1
ATOM 2213 C CA . ASN A 1 268 ? 13.294 57.840 25.364 1.00 20.36 288 ASN A CA 1
ATOM 2214 C C . ASN A 1 268 ? 13.046 56.357 25.244 1.00 22.19 288 ASN A C 1
ATOM 2215 O O . ASN A 1 268 ? 12.831 55.675 26.249 1.00 24.27 288 ASN A O 1
ATOM 2220 N N . GLY A 1 269 ? 13.215 55.808 24.036 1.00 22.87 289 GLY A N 1
ATOM 2221 C CA . GLY A 1 269 ? 13.190 54.357 23.863 1.00 23.43 289 GLY A CA 1
ATOM 2222 C C . GLY A 1 269 ? 14.305 53.688 24.650 1.00 22.69 289 GLY A C 1
ATOM 2223 O O . GLY A 1 269 ? 14.077 52.706 25.348 1.00 23.90 289 GLY A O 1
ATOM 2224 N N . TRP A 1 270 ? 15.514 54.197 24.570 1.00 22.83 290 TRP A N 1
ATOM 2225 C CA . TRP A 1 270 ? 16.604 53.618 25.334 1.00 22.37 290 TRP A CA 1
ATOM 2226 C C . TRP A 1 270 ? 16.311 53.587 26.843 1.00 24.21 290 TRP A C 1
ATOM 2227 O O . TRP A 1 270 ? 16.641 52.635 27.505 1.00 24.96 290 TRP A O 1
ATOM 2238 N N . ALA A 1 271 ? 15.656 54.610 27.380 1.00 24.08 291 ALA A N 1
ATOM 2239 C CA . ALA A 1 271 ? 15.325 54.687 28.810 1.00 22.31 291 ALA A CA 1
ATOM 2240 C C . ALA A 1 271 ? 14.250 53.648 29.150 1.00 23.07 291 ALA A C 1
ATOM 2241 O O . ALA A 1 271 ? 14.278 53.022 30.215 1.00 24.86 291 ALA A O 1
ATOM 2243 N N . LEU A 1 272 ? 13.284 53.475 28.256 1.00 23.38 292 LEU A N 1
ATOM 2244 C CA . LEU A 1 272 ? 12.213 52.471 28.464 1.00 22.82 292 LEU A CA 1
ATOM 2245 C C . LEU A 1 272 ? 12.791 51.067 28.416 1.00 23.57 292 LEU A C 1
ATOM 2246 O O . LEU A 1 272 ? 12.450 50.196 29.236 1.00 23.70 292 LEU A O 1
ATOM 2251 N N . LEU A 1 273 ? 13.709 50.870 27.466 1.00 21.80 293 LEU A N 1
ATOM 2252 C CA . LEU A 1 273 ? 14.392 49.578 27.283 1.00 22.14 293 LEU A CA 1
ATOM 2253 C C . LEU A 1 273 ? 15.301 49.276 28.450 1.00 21.15 293 LEU A C 1
ATOM 2254 O O . LEU A 1 273 ? 15.409 48.113 28.870 1.00 23.89 293 LEU A O 1
ATOM 2259 N N . THR A 1 274 ? 15.970 50.291 28.979 1.00 23.53 294 THR A N 1
ATOM 2260 C CA . THR A 1 274 ? 16.794 50.104 30.186 1.00 23.64 294 THR A CA 1
ATOM 2261 C C . THR A 1 274 ? 15.976 49.585 31.354 1.00 24.13 294 THR A C 1
ATOM 2262 O O . THR A 1 274 ? 16.371 48.646 32.057 1.00 24.35 294 THR A O 1
ATOM 2266 N N . ALA A 1 275 ? 14.813 50.188 31.579 1.00 23.11 295 ALA A N 1
ATOM 2267 C CA . ALA A 1 275 ? 13.916 49.703 32.635 1.00 22.68 295 ALA A CA 1
ATOM 2268 C C . ALA A 1 275 ? 13.549 48.240 32.409 1.00 23.75 295 ALA A C 1
ATOM 2269 O O . ALA A 1 275 ? 13.550 47.452 33.344 1.00 24.51 295 ALA A O 1
ATOM 2271 N N . CYS A 1 276 ? 13.227 47.847 31.164 1.00 23.20 296 CYS A N 1
ATOM 2272 C CA . CYS A 1 276 ? 12.954 46.437 30.859 1.00 23.12 296 CYS A CA 1
ATOM 2273 C C . CYS A 1 276 ? 14.154 45.547 31.120 1.00 23.07 296 CYS A C 1
ATOM 2274 O O . CYS A 1 276 ? 13.997 44.507 31.730 1.00 24.04 296 CYS A O 1
ATOM 2277 N N . GLU A 1 277 ? 15.347 45.946 30.669 1.00 20.74 297 GLU A N 1
ATOM 2278 C CA . GLU A 1 277 ? 16.527 45.133 30.904 1.00 22.49 297 GLU A CA 1
ATOM 2279 C C . GLU A 1 277 ? 16.837 44.941 32.389 1.00 24.40 297 GLU A C 1
ATOM 2280 O O . GLU A 1 277 ? 17.243 43.847 32.830 1.00 22.72 297 GLU A O 1
ATOM 2286 N N . LEU A 1 278 ? 16.670 46.008 33.161 1.00 23.93 298 LEU A N 1
ATOM 2287 C CA . LEU A 1 278 ? 16.902 45.986 34.609 1.00 22.22 298 LEU A CA 1
ATOM 2288 C C . LEU A 1 278 ? 15.842 45.182 35.332 1.00 24.19 298 LEU A C 1
ATOM 2289 O O . LEU A 1 278 ? 16.158 44.344 36.167 1.00 23.97 298 LEU A O 1
ATOM 2294 N N . LEU A 1 279 ? 14.578 45.406 34.983 1.00 22.66 299 LEU A N 1
ATOM 2295 C CA . LEU A 1 279 ? 13.500 44.636 35.583 1.00 21.70 299 LEU A CA 1
ATOM 2296 C C . LEU A 1 279 ? 13.512 43.124 35.216 1.00 24.30 299 LEU A C 1
ATOM 2297 O O . LEU A 1 279 ? 12.987 42.268 35.963 1.00 24.19 299 LEU A O 1
ATOM 2302 N N . ASP A 1 280 ? 14.144 42.780 34.085 1.00 24.15 300 ASP A N 1
ATOM 2303 C CA . ASP A 1 280 ? 14.374 41.377 33.758 1.00 24.44 300 ASP A CA 1
ATOM 2304 C C . ASP A 1 280 ? 15.337 40.728 34.729 1.00 24.68 300 ASP A C 1
ATOM 2305 O O . ASP A 1 280 ? 15.319 39.523 34.903 1.00 24.51 300 ASP A O 1
ATOM 2310 N N . VAL A 1 281 ? 16.215 41.509 35.348 1.00 25.15 301 VAL A N 1
ATOM 2311 C CA . VAL A 1 281 ? 17.286 40.941 36.205 1.00 23.57 301 VAL A CA 1
ATOM 2312 C C . VAL A 1 281 ? 16.960 41.026 37.699 1.00 23.64 301 VAL A C 1
ATOM 2313 O O . VAL A 1 281 ? 17.244 40.106 38.469 1.00 22.81 301 VAL A O 1
ATOM 2317 N N . LEU A 1 282 ? 16.378 42.138 38.140 1.00 22.32 302 LEU A N 1
ATOM 2318 C CA . LEU A 1 282 ? 16.139 42.329 39.562 1.00 22.44 302 LEU A CA 1
ATOM 2319 C C . LEU A 1 282 ? 15.248 41.247 40.138 1.00 24.04 302 LEU A C 1
ATOM 2320 O O . LEU A 1 282 ? 14.193 40.973 39.581 1.00 26.20 302 LEU A O 1
ATOM 2325 N N . PRO A 1 283 ? 15.630 40.708 41.296 1.00 27.71 303 PRO A N 1
ATOM 2326 C CA . PRO A 1 283 ? 14.731 39.847 42.068 1.00 25.58 303 PRO A CA 1
ATOM 2327 C C . PRO A 1 283 ? 13.430 40.559 42.300 1.00 25.51 303 PRO A C 1
ATOM 2328 O O . PRO A 1 283 ? 13.428 41.769 42.452 1.00 23.83 303 PRO A O 1
ATOM 2332 N N . GLU A 1 284 ? 12.323 39.826 42.380 1.00 26.32 304 GLU A N 1
ATOM 2333 C CA . GLU A 1 284 ? 11.045 40.492 42.525 1.00 28.75 304 GLU A CA 1
ATOM 2334 C C . GLU A 1 284 ? 10.872 41.147 43.881 1.00 25.96 304 GLU A C 1
ATOM 2335 O O . GLU A 1 284 ? 10.089 42.064 43.991 1.00 27.52 304 GLU A O 1
ATOM 2341 N N . ASP A 1 285 ? 11.687 40.727 44.850 1.00 25.09 305 ASP A N 1
ATOM 2342 C CA . ASP A 1 285 ? 11.688 41.328 46.185 1.00 26.46 305 ASP A CA 1
ATOM 2343 C C . ASP A 1 285 ? 12.866 42.280 46.421 1.00 26.66 305 ASP A C 1
ATOM 2344 O O . ASP A 1 285 ? 13.137 42.635 47.576 1.00 24.75 305 ASP A O 1
ATOM 2349 N N . TYR A 1 286 ? 13.516 42.732 45.349 1.00 24.55 306 TYR A N 1
ATOM 2350 C CA . TYR A 1 286 ? 14.646 43.618 45.502 1.00 25.20 306 TYR A CA 1
ATOM 2351 C C . TYR A 1 286 ? 14.135 44.890 46.173 1.00 24.22 306 TYR A C 1
ATOM 2352 O O . TYR A 1 286 ? 13.099 45.436 45.752 1.00 24.70 306 TYR A O 1
ATOM 2361 N N . PRO A 1 287 ? 14.865 45.388 47.194 1.00 24.45 307 PRO A N 1
ATOM 2362 C CA . PRO A 1 287 ? 14.266 46.487 47.971 1.00 22.94 307 PRO A CA 1
ATOM 2363 C C . PRO A 1 287 ? 14.025 47.769 47.215 1.00 26.73 307 PRO A C 1
ATOM 2364 O O . PRO A 1 287 ? 13.081 48.475 47.549 1.00 27.16 307 PRO A O 1
ATOM 2368 N N . GLN A 1 288 ? 14.851 48.089 46.211 1.00 23.78 308 GLN A N 1
ATOM 2369 C CA . GLN A 1 288 ? 14.546 49.284 45.387 1.00 25.87 308 GLN A CA 1
ATOM 2370 C C . GLN A 1 288 ? 13.686 49.009 44.117 1.00 22.81 308 GLN A C 1
ATOM 2371 O O . GLN A 1 288 ? 13.440 49.919 43.322 1.00 25.16 308 GLN A O 1
ATOM 2377 N N . ARG A 1 289 ? 13.235 47.777 43.913 1.00 24.84 309 ARG A N 1
ATOM 2378 C CA . ARG A 1 289 ? 12.438 47.483 42.732 1.00 25.60 309 ARG A CA 1
ATOM 2379 C C . ARG A 1 289 ? 11.205 48.358 42.615 1.00 24.95 309 ARG A C 1
ATOM 2380 O O . ARG A 1 289 ? 10.863 48.767 41.517 1.00 27.07 309 ARG A O 1
ATOM 2388 N N . PRO A 1 290 ? 10.492 48.627 43.724 1.00 24.60 310 PRO A N 1
ATOM 2389 C CA . PRO A 1 290 ? 9.305 49.490 43.592 1.00 24.63 310 PRO A CA 1
ATOM 2390 C C . PRO A 1 290 ? 9.521 50.864 42.945 1.00 24.56 310 PRO A C 1
ATOM 2391 O O . PRO A 1 290 ? 8.686 51.342 42.169 1.00 25.63 310 PRO A O 1
ATOM 2395 N N A LYS A 1 291 ? 10.641 51.496 43.269 0.50 23.68 311 LYS A N 1
ATOM 2396 N N B LYS A 1 291 ? 10.634 51.500 43.276 0.50 23.67 311 LYS A N 1
ATOM 2397 C CA A LYS A 1 291 ? 10.995 52.796 42.710 0.50 24.27 311 LYS A CA 1
ATOM 2398 C CA B LYS A 1 291 ? 10.953 52.798 42.717 0.50 23.96 311 LYS A CA 1
ATOM 2399 C C A LYS A 1 291 ? 11.299 52.711 41.228 0.50 24.60 311 LYS A C 1
ATOM 2400 C C B LYS A 1 291 ? 11.184 52.644 41.221 0.50 25.29 311 LYS A C 1
ATOM 2401 O O A LYS A 1 291 ? 10.982 53.627 40.460 0.50 23.07 311 LYS A O 1
ATOM 2402 O O B LYS A 1 291 ? 10.636 53.410 40.426 0.50 26.62 311 LYS A O 1
ATOM 2413 N N . VAL A 1 292 ? 11.958 51.630 40.836 1.00 22.31 312 VAL A N 1
ATOM 2414 C CA . VAL A 1 292 ? 12.254 51.401 39.426 1.00 23.68 312 VAL A CA 1
ATOM 2415 C C . VAL A 1 292 ? 10.972 51.106 38.667 1.00 24.06 312 VAL A C 1
ATOM 2416 O O . VAL A 1 292 ? 10.738 51.653 37.574 1.00 23.99 312 VAL A O 1
ATOM 2428 N N . ASP A 1 294 ? 7.862 51.960 39.502 1.00 24.41 314 ASP A N 1
ATOM 2429 C CA . ASP A 1 294 ? 7.125 53.217 39.433 1.00 24.67 314 ASP A CA 1
ATOM 2430 C C . ASP A 1 294 ? 7.616 54.142 38.305 1.00 23.69 314 ASP A C 1
ATOM 2431 O O . ASP A 1 294 ? 6.799 54.726 37.600 1.00 24.69 314 ASP A O 1
ATOM 2436 N N . TYR A 1 295 ? 8.929 54.283 38.157 1.00 23.51 315 TYR A N 1
ATOM 2437 C CA . TYR A 1 295 ? 9.488 55.048 37.049 1.00 22.77 315 TYR A CA 1
ATOM 2438 C C . TYR A 1 295 ? 9.104 54.457 35.724 1.00 22.52 315 TYR A C 1
ATOM 2439 O O . TYR A 1 295 ? 8.715 55.182 34.791 1.00 23.02 315 TYR A O 1
ATOM 2448 N N . PHE A 1 296 ? 9.200 53.134 35.613 1.00 22.45 316 PHE A N 1
ATOM 2449 C CA . PHE A 1 296 ? 8.810 52.442 34.358 1.00 21.63 316 PHE A CA 1
ATOM 2450 C C . PHE A 1 296 ? 7.356 52.663 34.016 1.00 24.58 316 PHE A C 1
ATOM 2451 O O . PHE A 1 296 ? 7.009 53.115 32.922 1.00 23.00 316 PHE A O 1
ATOM 2459 N N . ARG A 1 297 ? 6.491 52.407 34.981 1.00 25.67 317 ARG A N 1
ATOM 2460 C CA . ARG A 1 297 ? 5.078 52.629 34.754 1.00 24.52 317 ARG A CA 1
ATOM 2461 C C . ARG A 1 297 ? 4.692 54.071 34.397 1.00 24.09 317 ARG A C 1
ATOM 2462 O O . ARG A 1 297 ? 3.818 54.282 33.542 1.00 25.83 317 ARG A O 1
ATOM 2470 N N . ALA A 1 298 ? 5.309 55.066 35.033 1.00 23.30 318 ALA A N 1
ATOM 2471 C CA . ALA A 1 298 ? 5.048 56.464 34.720 1.00 22.74 318 ALA A CA 1
ATOM 2472 C C . ALA A 1 298 ? 5.510 56.793 33.298 1.00 23.07 318 ALA A C 1
ATOM 2473 O O . ALA A 1 298 ? 4.839 57.529 32.580 1.00 24.29 318 ALA A O 1
ATOM 2475 N N . HIS A 1 299 ? 6.640 56.227 32.881 1.00 21.76 319 HIS A N 1
ATOM 2476 C CA . HIS A 1 299 ? 7.156 56.453 31.532 1.00 21.65 319 HIS A CA 1
ATOM 2477 C C . HIS A 1 299 ? 6.266 55.803 30.473 1.00 23.13 319 HIS A C 1
ATOM 2478 O O . HIS A 1 299 ? 5.968 56.385 29.429 1.00 23.78 319 HIS A O 1
ATOM 2485 N N . VAL A 1 300 ? 5.772 54.619 30.786 1.00 22.73 320 VAL A N 1
ATOM 2486 C CA . VAL A 1 300 ? 4.827 53.942 29.895 1.00 22.39 320 VAL A CA 1
ATOM 2487 C C . VAL A 1 300 ? 3.607 54.843 29.630 1.00 22.60 320 VAL A C 1
ATOM 2488 O O . VAL A 1 300 ? 3.175 55.026 28.462 1.00 24.01 320 VAL A O 1
ATOM 2492 N N A ARG A 1 301 ? 3.039 55.397 30.696 0.50 24.76 321 ARG A N 1
ATOM 2493 N N B ARG A 1 301 ? 3.057 55.412 30.693 0.50 23.30 321 ARG A N 1
ATOM 2494 C CA A ARG A 1 301 ? 1.871 56.242 30.552 0.50 23.90 321 ARG A CA 1
ATOM 2495 C CA B ARG A 1 301 ? 1.898 56.265 30.552 0.50 20.53 321 ARG A CA 1
ATOM 2496 C C A ARG A 1 301 ? 2.144 57.505 29.722 0.50 25.44 321 ARG A C 1
ATOM 2497 C C B ARG A 1 301 ? 2.183 57.461 29.662 0.50 23.60 321 ARG A C 1
ATOM 2498 O O A ARG A 1 301 ? 1.285 57.929 28.947 0.50 26.49 321 ARG A O 1
ATOM 2499 O O B ARG A 1 301 ? 1.383 57.791 28.784 0.50 25.19 321 ARG A O 1
ATOM 2514 N N . GLY A 1 302 ? 3.307 58.119 29.907 1.00 24.33 322 GLY A N 1
ATOM 2515 C CA . GLY A 1 302 ? 3.662 59.347 29.166 1.00 26.37 322 GLY A CA 1
ATOM 2516 C C . GLY A 1 302 ? 3.939 59.091 27.715 1.00 25.71 322 GLY A C 1
ATOM 2517 O O . GLY A 1 302 ? 3.512 59.846 26.869 1.00 25.75 322 GLY A O 1
ATOM 2518 N N . VAL A 1 303 ? 4.672 58.029 27.424 1.00 23.09 323 VAL A N 1
ATOM 2519 C CA . VAL A 1 303 ? 4.992 57.665 26.043 1.00 22.58 323 VAL A CA 1
ATOM 2520 C C . VAL A 1 303 ? 3.740 57.270 25.280 1.00 24.65 323 VAL A C 1
ATOM 2521 O O . VAL A 1 303 ? 3.491 57.766 24.168 1.00 22.80 323 VAL A O 1
ATOM 2525 N N . THR A 1 304 ? 2.926 56.379 25.851 1.00 23.11 324 THR A N 1
ATOM 2526 C CA . THR A 1 304 ? 1.842 55.806 25.094 1.00 23.96 324 THR A CA 1
ATOM 2527 C C . THR A 1 304 ? 0.803 56.853 24.752 1.00 25.43 324 THR A C 1
ATOM 2528 O O . THR A 1 304 ? 0.215 56.788 23.697 1.00 24.18 324 THR A O 1
ATOM 2532 N N . ALA A 1 305 ? 0.607 57.831 25.624 1.00 23.11 325 ALA A N 1
ATOM 2533 C CA . ALA A 1 305 ? -0.368 58.909 25.363 1.00 24.22 325 ALA A CA 1
ATOM 2534 C C . ALA A 1 305 ? -0.022 59.684 24.104 1.00 27.23 325 ALA A C 1
ATOM 2535 O O . ALA A 1 305 ? -0.889 60.359 23.561 1.00 25.50 325 ALA A O 1
ATOM 2537 N N . LEU A 1 306 ? 1.251 59.661 23.692 1.00 24.64 326 LEU A N 1
ATOM 2538 C CA . LEU A 1 306 ? 1.678 60.451 22.540 1.00 21.50 326 LEU A CA 1
ATOM 2539 C C . LEU A 1 306 ? 1.858 59.654 21.249 1.00 23.44 326 LEU A C 1
ATOM 2540 O O . LEU A 1 306 ? 2.385 60.172 20.258 1.00 24.45 326 LEU A O 1
ATOM 2545 N N . GLN A 1 307 ? 1.373 58.422 21.227 1.00 24.78 327 GLN A N 1
ATOM 2546 C CA . GLN A 1 307 ? 1.377 57.666 19.994 1.00 24.83 327 GLN A CA 1
ATOM 2547 C C . GLN A 1 307 ? 0.540 58.409 18.953 1.00 23.71 327 GLN A C 1
ATOM 2548 O O . GLN A 1 307 ? -0.582 58.858 19.238 1.00 22.87 327 GLN A O 1
ATOM 2554 N N . SER A 1 308 ? 1.059 58.534 17.734 1.00 23.07 328 SER A N 1
ATOM 2555 C CA . SER A 1 308 ? 0.330 59.186 16.653 1.00 23.24 328 SER A CA 1
ATOM 2556 C C . SER A 1 308 ? -0.762 58.303 16.113 1.00 26.09 328 SER A C 1
ATOM 2557 O O . SER A 1 308 ? -0.794 57.082 16.345 1.00 22.54 328 SER A O 1
ATOM 2560 N N . GLY A 1 309 ? -1.652 58.915 15.342 1.00 25.03 329 GLY A N 1
ATOM 2561 C CA . GLY A 1 309 ? -2.673 58.210 14.611 1.00 22.87 329 GLY A CA 1
ATOM 2562 C C . GLY A 1 309 ? -2.194 57.219 13.575 1.00 23.57 329 GLY A C 1
ATOM 2563 O O . GLY A 1 309 ? -2.977 56.441 13.071 1.00 24.82 329 GLY A O 1
ATOM 2564 N N . GLU A 1 310 ? -0.899 57.263 13.242 1.00 23.44 330 GLU A N 1
ATOM 2565 C CA . GLU A 1 310 ? -0.283 56.347 12.312 1.00 23.93 330 GLU A CA 1
ATOM 2566 C C . GLU A 1 310 ? 0.408 55.205 13.042 1.00 25.20 330 GLU A C 1
ATOM 2567 O O . GLU A 1 310 ? 0.943 54.292 12.399 1.00 26.12 330 GLU A O 1
ATOM 2573 N N . GLY A 1 311 ? 0.403 55.251 14.376 1.00 25.90 331 GLY A N 1
ATOM 2574 C CA . GLY A 1 311 ? 1.010 54.179 15.178 1.00 20.99 331 GLY A CA 1
ATOM 2575 C C . GLY A 1 311 ? 2.459 54.459 15.548 1.00 23.02 331 GLY A C 1
ATOM 2576 O O . GLY A 1 311 ? 2.963 53.932 16.510 1.00 24.49 331 GLY A O 1
ATOM 2577 N N . PHE A 1 312 ? 3.123 55.286 14.764 1.00 23.13 332 PHE A N 1
ATOM 2578 C CA . PHE A 1 312 ? 4.476 55.730 15.064 1.00 23.27 332 PHE A CA 1
ATOM 2579 C C . PHE A 1 312 ? 4.434 56.779 16.174 1.00 22.64 332 PHE A C 1
ATOM 2580 O O . PHE A 1 312 ? 3.406 57.438 16.408 1.00 25.18 332 PHE A O 1
ATOM 2588 N N . TRP A 1 313 ? 5.593 56.991 16.778 1.00 22.90 333 TRP A N 1
ATOM 2589 C CA . TRP A 1 313 ? 5.831 58.128 17.635 1.00 22.88 333 TRP A CA 1
ATOM 2590 C C . TRP A 1 313 ? 6.698 59.173 16.913 1.00 21.68 333 TRP A C 1
ATOM 2591 O O . TRP A 1 313 ? 7.392 58.884 15.930 1.00 23.83 333 TRP A O 1
ATOM 2602 N N . HIS A 1 314 ? 6.565 60.418 17.381 1.00 24.16 334 HIS A N 1
ATOM 2603 C CA . HIS A 1 314 ? 7.249 61.568 16.828 1.00 23.62 334 HIS A CA 1
ATOM 2604 C C . HIS A 1 314 ? 8.692 61.705 17.368 1.00 23.69 334 HIS A C 1
ATOM 2605 O O . HIS A 1 314 ? 8.953 61.477 18.573 1.00 24.02 334 HIS A O 1
ATOM 2612 N N . GLN A 1 315 ? 9.584 62.170 16.481 1.00 23.09 335 GLN A N 1
ATOM 2613 C CA . GLN A 1 315 ? 11.035 62.392 16.738 1.00 22.87 335 GLN A CA 1
ATOM 2614 C C . GLN A 1 315 ? 11.275 63.143 18.047 1.00 23.06 335 GLN A C 1
ATOM 2615 O O . GLN A 1 315 ? 12.140 62.781 18.829 1.00 22.79 335 GLN A O 1
ATOM 2621 N N . LEU A 1 316 ? 10.516 64.224 18.255 1.00 23.77 336 LEU A N 1
ATOM 2622 C CA . LEU A 1 316 ? 10.378 64.833 19.603 1.00 22.18 336 LEU A CA 1
ATOM 2623 C C . LEU A 1 316 ? 8.975 64.423 20.030 1.00 22.68 336 LEU A C 1
ATOM 2624 O O . LEU A 1 316 ? 7.982 64.798 19.393 1.00 22.58 336 LEU A O 1
ATOM 2629 N N . LEU A 1 317 ? 8.884 63.661 21.116 1.00 22.89 337 LEU A N 1
ATOM 2630 C CA . LEU A 1 317 ? 7.656 62.919 21.421 1.00 22.35 337 LEU A CA 1
ATOM 2631 C C . LEU A 1 317 ? 6.452 63.787 21.605 1.00 21.99 337 LEU A C 1
ATOM 2632 O O . LEU A 1 317 ? 5.312 63.419 21.186 1.00 23.53 337 LEU A O 1
ATOM 2637 N N . ASP A 1 318 ? 6.710 64.962 22.210 1.00 22.13 338 ASP A N 1
ATOM 2638 C CA . ASP A 1 318 ? 5.663 65.904 22.580 1.00 22.59 338 ASP A CA 1
ATOM 2639 C C . ASP A 1 318 ? 5.523 67.044 21.595 1.00 25.42 338 ASP A C 1
ATOM 2640 O O . ASP A 1 318 ? 4.922 68.083 21.916 1.00 26.37 338 ASP A O 1
ATOM 2645 N N . CYS A 1 319 ? 6.035 66.831 20.381 1.00 24.43 339 CYS A N 1
ATOM 2646 C CA . CYS A 1 319 ? 5.959 67.817 19.286 1.00 23.42 339 CYS A CA 1
ATOM 2647 C C . CYS A 1 319 ? 5.337 67.092 18.100 1.00 24.53 339 CYS A C 1
ATOM 2648 O O . CYS A 1 319 ? 6.035 66.394 17.358 1.00 24.89 339 CYS A O 1
ATOM 2651 N N . ASN A 1 320 ? 4.011 67.236 17.930 1.00 23.12 340 ASN A N 1
ATOM 2652 C CA . ASN A 1 320 ? 3.301 66.450 16.917 1.00 23.52 340 ASN A CA 1
ATOM 2653 C C . ASN A 1 320 ? 3.533 66.921 15.475 1.00 24.35 340 ASN A C 1
ATOM 2654 O O . ASN A 1 320 ? 3.004 66.326 14.541 1.00 24.59 340 ASN A O 1
ATOM 2659 N N . ASP A 1 321 ? 4.344 67.968 15.318 1.00 24.00 341 ASP A N 1
ATOM 2660 C CA . ASP A 1 321 ? 4.771 68.472 14.026 1.00 23.85 341 ASP A CA 1
ATOM 2661 C C . ASP A 1 321 ? 6.160 68.002 13.665 1.00 23.54 341 ASP A C 1
ATOM 2662 O O . ASP A 1 321 ? 6.720 68.432 12.642 1.00 23.47 341 ASP A O 1
ATOM 2667 N N . SER A 1 322 ? 6.740 67.127 14.469 1.00 24.38 342 SER A N 1
ATOM 2668 C CA . SER A 1 322 ? 8.045 66.565 14.163 1.00 24.93 342 SER A CA 1
ATOM 2669 C C . SER A 1 322 ? 7.831 65.196 13.479 1.00 27.66 342 SER A C 1
ATOM 2670 O O . SER A 1 322 ? 6.793 64.567 13.626 1.00 23.90 342 SER A O 1
ATOM 2673 N N . TYR A 1 323 ? 8.815 64.753 12.722 1.00 23.83 343 TYR A N 1
ATOM 2674 C CA . TYR A 1 323 ? 8.576 63.552 11.912 1.00 25.36 343 TYR A CA 1
ATOM 2675 C C . TYR A 1 323 ? 8.362 62.288 12.698 1.00 24.54 343 TYR A C 1
ATOM 2676 O O . TYR A 1 323 ? 8.871 62.150 13.805 1.00 24.43 343 TYR A O 1
ATOM 2685 N N . LEU A 1 324 ? 7.644 61.336 12.082 1.00 26.45 344 LEU A N 1
ATOM 2686 C CA . LEU A 1 324 ? 7.405 60.031 12.670 1.00 24.41 344 LEU A CA 1
ATOM 2687 C C . LEU A 1 324 ? 8.652 59.179 12.459 1.00 24.77 344 LEU A C 1
ATOM 2688 O O . LEU A 1 324 ? 9.088 58.981 11.325 1.00 24.16 344 LEU A O 1
ATOM 2693 N N . GLU A 1 325 ? 9.166 58.604 13.524 1.00 23.64 345 GLU A N 1
ATOM 2694 C CA . GLU A 1 325 ? 10.466 57.886 13.485 1.00 21.96 345 GLU A CA 1
ATOM 2695 C C . GLU A 1 325 ? 10.353 56.422 13.853 1.00 24.84 345 GLU A C 1
ATOM 2696 O O . GLU A 1 325 ? 9.726 56.039 14.847 1.00 25.69 345 GLU A O 1
ATOM 2702 N N . THR A 1 326 ? 10.987 55.606 13.039 1.00 22.96 346 THR A N 1
ATOM 2703 C CA . THR A 1 326 ? 10.781 54.169 13.084 1.00 22.28 346 THR A CA 1
ATOM 2704 C C . THR A 1 326 ? 11.493 53.471 14.225 1.00 22.82 346 THR A C 1
ATOM 2705 O O . THR A 1 326 ? 10.910 52.578 14.856 1.00 25.36 346 THR A O 1
ATOM 2709 N N . SER A 1 327 ? 12.775 53.801 14.460 1.00 23.74 347 SER A N 1
ATOM 2710 C CA . SER A 1 327 ? 13.523 53.028 15.456 1.00 25.06 347 SER A CA 1
ATOM 2711 C C . SER A 1 327 ? 12.919 53.172 16.863 1.00 25.30 347 SER A C 1
ATOM 2712 O O . SER A 1 327 ? 12.737 52.191 17.569 1.00 22.68 347 SER A O 1
ATOM 2715 N N . ALA A 1 328 ? 12.562 54.378 17.251 1.00 22.19 348 ALA A N 1
ATOM 2716 C CA . ALA A 1 328 ? 11.934 54.589 18.540 1.00 22.87 348 ALA A CA 1
ATOM 2717 C C . ALA A 1 328 ? 10.629 53.841 18.632 1.00 22.94 348 ALA A C 1
ATOM 2718 O O . ALA A 1 328 ? 10.314 53.227 19.652 1.00 23.48 348 ALA A O 1
ATOM 2720 N N . THR A 1 329 ? 9.851 53.895 17.559 1.00 24.74 349 THR A N 1
ATOM 2721 C CA . THR A 1 329 ? 8.580 53.201 17.501 1.00 22.09 349 THR A CA 1
ATOM 2722 C C . THR A 1 329 ? 8.761 51.726 17.755 1.00 22.30 349 THR A C 1
ATOM 2723 O O . THR A 1 329 ? 8.033 51.128 18.580 1.00 22.76 349 THR A O 1
ATOM 2727 N N . ALA A 1 330 ? 9.770 51.139 17.113 1.00 23.02 350 ALA A N 1
ATOM 2728 C CA . ALA A 1 330 ? 10.052 49.713 17.311 1.00 23.06 350 ALA A CA 1
ATOM 2729 C C . ALA A 1 330 ? 10.440 49.397 18.767 1.00 23.01 350 ALA A C 1
ATOM 2730 O O . ALA A 1 330 ? 10.011 48.380 19.337 1.00 25.87 350 ALA A O 1
ATOM 2732 N N . ILE A 1 331 ? 11.325 50.208 19.323 1.00 23.91 351 ILE A N 1
ATOM 2733 C CA . ILE A 1 331 ? 11.720 50.066 20.720 1.00 23.86 351 ILE A CA 1
ATOM 2734 C C . ILE A 1 331 ? 10.470 50.086 21.639 1.00 20.69 351 ILE A C 1
ATOM 2735 O O . ILE A 1 331 ? 10.336 49.198 22.508 1.00 23.43 351 ILE A O 1
ATOM 2740 N N . TYR A 1 332 ? 9.575 51.047 21.457 1.00 23.80 352 TYR A N 1
ATOM 2741 C CA . TYR A 1 332 ? 8.378 51.105 22.281 1.00 22.76 352 TYR A CA 1
ATOM 2742 C C . TYR A 1 332 ? 7.525 49.874 22.132 1.00 23.40 352 TYR A C 1
ATOM 2743 O O . TYR A 1 332 ? 6.972 49.359 23.119 1.00 24.18 352 TYR A O 1
ATOM 2752 N N . VAL A 1 333 ? 7.368 49.414 20.907 1.00 22.94 353 VAL A N 1
ATOM 2753 C CA . VAL A 1 333 ? 6.580 48.170 20.675 1.00 23.23 353 VAL A CA 1
ATOM 2754 C C . VAL A 1 333 ? 7.196 47.005 21.469 1.00 24.24 353 VAL A C 1
ATOM 2755 O O . VAL A 1 333 ? 6.474 46.243 22.106 1.00 21.14 353 VAL A O 1
ATOM 2759 N N . TYR A 1 334 ? 8.510 46.848 21.390 1.00 24.37 354 TYR A N 1
ATOM 2760 C CA . TYR A 1 334 ? 9.166 45.797 22.154 1.00 23.04 354 TYR A CA 1
ATOM 2761 C C . TYR A 1 334 ? 8.853 45.981 23.634 1.00 24.68 354 TYR A C 1
ATOM 2762 O O . TYR A 1 334 ? 8.496 45.028 24.323 1.00 23.60 354 TYR A O 1
ATOM 2771 N N . CYS A 1 335 ? 9.095 47.182 24.146 1.00 22.68 355 CYS A N 1
ATOM 2772 C CA . CYS A 1 335 ? 8.934 47.378 25.575 1.00 22.70 355 CYS A CA 1
ATOM 2773 C C . CYS A 1 335 ? 7.526 47.080 26.050 1.00 24.08 355 CYS A C 1
ATOM 2774 O O . CYS A 1 335 ? 7.336 46.535 27.120 1.00 23.09 355 CYS A O 1
ATOM 2777 N N . LEU A 1 336 ? 6.548 47.516 25.273 1.00 22.31 356 LEU A N 1
ATOM 2778 C CA . LEU A 1 336 ? 5.153 47.344 25.656 1.00 23.09 356 LEU A CA 1
ATOM 2779 C C . LEU A 1 336 ? 4.747 45.887 25.607 1.00 24.09 356 LEU A C 1
ATOM 2780 O O . LEU A 1 336 ? 4.146 45.372 26.572 1.00 25.00 356 LEU A O 1
ATOM 2785 N N . ALA A 1 337 ? 5.105 45.182 24.530 1.00 22.07 357 ALA A N 1
ATOM 2786 C CA . ALA A 1 337 ? 4.773 43.746 24.427 1.00 20.02 357 ALA A CA 1
ATOM 2787 C C . ALA A 1 337 ? 5.450 42.980 25.560 1.00 20.77 357 ALA A C 1
ATOM 2788 O O . ALA A 1 337 ? 4.843 42.083 26.170 1.00 21.81 357 ALA A O 1
ATOM 2790 N N . HIS A 1 338 ? 6.713 43.318 25.835 1.00 23.86 358 HIS A N 1
ATOM 2791 C CA . HIS A 1 338 ? 7.478 42.637 26.890 1.00 24.43 358 HIS A CA 1
ATOM 2792 C C . HIS A 1 338 ? 6.823 42.821 28.273 1.00 23.33 358 HIS A C 1
ATOM 2793 O O . HIS A 1 338 ? 6.657 41.864 29.034 1.00 24.97 358 HIS A O 1
ATOM 2800 N N . ALA A 1 339 ? 6.449 44.071 28.555 1.00 21.73 359 ALA A N 1
ATOM 2801 C CA . ALA A 1 339 ? 5.848 44.437 29.840 1.00 18.43 359 ALA A CA 1
ATOM 2802 C C . ALA A 1 339 ? 4.495 43.733 30.002 1.00 23.68 359 ALA A C 1
ATOM 2803 O O . ALA A 1 339 ? 4.145 43.335 31.102 1.00 23.61 359 ALA A O 1
ATOM 2805 N N . ILE A 1 340 ? 3.740 43.578 28.911 1.00 24.68 360 ILE A N 1
ATOM 2806 C CA . ILE A 1 340 ? 2.488 42.825 28.986 1.00 21.76 360 ILE A CA 1
ATOM 2807 C C . ILE A 1 340 ? 2.787 41.357 29.250 1.00 21.55 360 ILE A C 1
ATOM 2808 O O . ILE A 1 340 ? 2.169 40.740 30.162 1.00 22.31 360 ILE A O 1
ATOM 2813 N N . ASN A 1 341 ? 3.732 40.813 28.485 1.00 22.00 361 ASN A N 1
ATOM 2814 C CA . ASN A 1 341 ? 4.130 39.410 28.647 1.00 22.20 361 ASN A CA 1
ATOM 2815 C C . ASN A 1 341 ? 4.631 39.131 30.052 1.00 25.15 361 ASN A C 1
ATOM 2816 O O . ASN A 1 341 ? 4.382 38.036 30.585 1.00 23.40 361 ASN A O 1
ATOM 2821 N N . LYS A 1 342 ? 5.347 40.089 30.645 1.00 21.84 362 LYS A N 1
ATOM 2822 C CA . LYS A 1 342 ? 5.893 39.932 32.008 1.00 23.22 362 LYS A CA 1
ATOM 2823 C C . LYS A 1 342 ? 4.911 40.184 33.117 1.00 25.45 362 LYS A C 1
ATOM 2824 O O . LYS A 1 342 ? 5.219 39.918 34.256 1.00 23.35 362 LYS A O 1
ATOM 2830 N N . GLY A 1 343 ? 3.733 40.689 32.807 1.00 22.91 363 GLY A N 1
ATOM 2831 C CA . GLY A 1 343 ? 2.730 41.013 33.806 1.00 26.68 363 GLY A CA 1
ATOM 2832 C C . GLY A 1 343 ? 2.938 42.365 34.453 1.00 24.18 363 GLY A C 1
ATOM 2833 O O . GLY A 1 343 ? 2.348 42.615 35.490 1.00 23.76 363 GLY A O 1
ATOM 2834 N N . TRP A 1 344 ? 3.777 43.231 33.874 1.00 24.42 364 TRP A N 1
ATOM 2835 C CA . TRP A 1 344 ? 4.058 44.553 34.452 1.00 24.10 364 TRP A CA 1
ATOM 2836 C C . TRP A 1 344 ? 3.017 45.615 34.122 1.00 23.73 364 TRP A C 1
ATOM 2837 O O . TRP A 1 344 ? 2.774 46.516 34.924 1.00 23.08 364 TRP A O 1
ATOM 2848 N N . ILE A 1 345 ? 2.395 45.507 32.953 1.00 25.32 365 ILE A N 1
ATOM 2849 C CA . ILE A 1 345 ? 1.343 46.432 32.525 1.00 23.97 365 ILE A CA 1
ATOM 2850 C C . ILE A 1 345 ? 0.181 45.664 31.932 1.00 23.05 365 ILE A C 1
ATOM 2851 O O . ILE A 1 345 ? 0.251 44.483 31.617 1.00 24.27 365 ILE A O 1
ATOM 2856 N N . ASP A 1 346 ? -0.943 46.353 31.848 1.00 25.62 366 ASP A N 1
ATOM 2857 C CA . ASP A 1 346 ? -2.204 45.767 31.490 1.00 23.44 366 ASP A CA 1
ATOM 2858 C C . ASP A 1 346 ? -2.372 45.460 30.017 1.00 23.19 366 ASP A C 1
ATOM 2859 O O . ASP A 1 346 ? -2.128 46.301 29.141 1.00 22.54 366 ASP A O 1
ATOM 2864 N N . ALA A 1 347 ? -2.823 44.244 29.727 1.00 22.49 367 ALA A N 1
ATOM 2865 C CA . ALA A 1 347 ? -2.977 43.803 28.335 1.00 21.77 367 ALA A CA 1
ATOM 2866 C C . ALA A 1 347 ? -4.115 44.519 27.613 1.00 21.84 367 ALA A C 1
ATOM 2867 O O . ALA A 1 347 ? -3.997 44.806 26.424 1.00 21.11 367 ALA A O 1
ATOM 2869 N N . ILE A 1 348 ? -5.253 44.727 28.298 1.00 23.22 368 ILE A N 1
ATOM 2870 C CA . ILE A 1 348 ? -6.401 45.347 27.642 1.00 23.35 368 ILE A CA 1
ATOM 2871 C C . ILE A 1 348 ? -6.006 46.781 27.245 1.00 24.03 368 ILE A C 1
ATOM 2872 O O . ILE A 1 348 ? -6.268 47.272 26.107 1.00 23.51 368 ILE A O 1
ATOM 2877 N N . ALA A 1 349 ? -5.335 47.467 28.155 1.00 24.15 369 ALA A N 1
ATOM 2878 C CA . ALA A 1 349 ? -4.950 48.850 27.911 1.00 21.22 369 ALA A CA 1
ATOM 2879 C C . ALA A 1 349 ? -3.857 49.027 26.864 1.00 22.78 369 ALA A C 1
ATOM 2880 O O . ALA A 1 349 ? -3.916 49.957 26.069 1.00 24.83 369 ALA A O 1
ATOM 2882 N N . TYR A 1 350 ? -2.853 48.149 26.876 1.00 23.44 370 TYR A N 1
ATOM 2883 C CA . TYR A 1 350 ? -1.679 48.357 26.059 1.00 22.58 370 TYR A CA 1
ATOM 2884 C C . TYR A 1 350 ? -1.490 47.433 24.872 1.00 22.01 370 TYR A C 1
ATOM 2885 O O . TYR A 1 350 ? -0.699 47.729 24.002 1.00 24.32 370 TYR A O 1
ATOM 2894 N N . GLY A 1 351 ? -2.159 46.274 24.837 1.00 21.55 371 GLY A N 1
ATOM 2895 C CA . GLY A 1 351 ? -1.990 45.380 23.714 1.00 22.83 371 GLY A CA 1
ATOM 2896 C C . GLY A 1 351 ? -2.243 46.051 22.377 1.00 22.36 371 GLY A C 1
ATOM 2897 O O . GLY A 1 351 ? -1.472 45.889 21.446 1.00 20.75 371 GLY A O 1
ATOM 2898 N N . PRO A 1 352 ? -3.338 46.808 22.273 1.00 21.20 372 PRO A N 1
ATOM 2899 C CA . PRO A 1 352 ? -3.625 47.486 21.002 1.00 22.86 372 PRO A CA 1
ATOM 2900 C C . PRO A 1 352 ? -2.635 48.573 20.600 1.00 23.03 372 PRO A C 1
ATOM 2901 O O . PRO A 1 352 ? -2.453 48.828 19.396 1.00 23.26 372 PRO A O 1
ATOM 2905 N N . VAL A 1 353 ? -1.990 49.190 21.590 1.00 23.09 373 VAL A N 1
ATOM 2906 C CA . VAL A 1 353 ? -0.917 50.152 21.366 1.00 20.98 373 VAL A CA 1
ATOM 2907 C C . VAL A 1 353 ? 0.272 49.463 20.712 1.00 23.66 373 VAL A C 1
ATOM 2908 O O . VAL A 1 353 ? 0.789 49.904 19.700 1.00 22.64 373 VAL A O 1
ATOM 2912 N N . ALA A 1 354 ? 0.692 48.353 21.299 1.00 23.40 374 ALA A N 1
ATOM 2913 C CA . ALA A 1 354 ? 1.792 47.571 20.763 1.00 23.70 374 ALA A CA 1
ATOM 2914 C C . ALA A 1 354 ? 1.437 47.054 19.367 1.00 23.68 374 ALA A C 1
ATOM 2915 O O . ALA A 1 354 ? 2.257 47.082 18.438 1.00 23.46 374 ALA A O 1
ATOM 2917 N N . GLN A 1 355 ? 0.226 46.522 19.216 1.00 23.14 375 GLN A N 1
ATOM 2918 C CA . GLN A 1 355 ? -0.187 45.944 17.952 1.00 20.54 375 GLN A CA 1
ATOM 2919 C C . GLN A 1 355 ? -0.182 46.982 16.808 1.00 23.30 375 GLN A C 1
ATOM 2920 O O . GLN A 1 355 ? 0.305 46.709 15.709 1.00 25.30 375 GLN A O 1
ATOM 2926 N N . LEU A 1 356 ? -0.728 48.155 17.064 1.00 22.56 376 LEU A N 1
ATOM 2927 C CA . LEU A 1 356 ? -0.760 49.245 16.089 1.00 22.73 376 LEU A CA 1
ATOM 2928 C C . LEU A 1 356 ? 0.660 49.676 15.791 1.00 22.58 376 LEU A C 1
ATOM 2929 O O . LEU A 1 356 ? 1.035 49.955 14.631 1.00 22.66 376 LEU A O 1
ATOM 2934 N N . GLY A 1 357 ? 1.471 49.802 16.836 1.00 24.73 377 GLY A N 1
ATOM 2935 C CA . GLY A 1 357 ? 2.877 50.150 16.612 1.00 24.25 377 GLY A CA 1
ATOM 2936 C C . GLY A 1 357 ? 3.604 49.161 15.730 1.00 23.08 377 GLY A C 1
ATOM 2937 O O . GLY A 1 357 ? 4.448 49.568 14.917 1.00 24.94 377 GLY A O 1
ATOM 2938 N N . TRP A 1 358 ? 3.317 47.860 15.893 1.00 24.56 378 TRP A N 1
ATOM 2939 C CA . TRP A 1 358 ? 3.883 46.839 15.023 1.00 24.42 378 TRP A CA 1
ATOM 2940 C C . TRP A 1 358 ? 3.408 47.010 13.568 1.00 21.59 378 TRP A C 1
ATOM 2941 O O . TRP A 1 358 ? 4.209 46.922 12.649 1.00 24.37 378 TRP A O 1
ATOM 2952 N N . HIS A 1 359 ? 2.119 47.250 13.356 1.00 23.42 379 HIS A N 1
ATOM 2953 C CA . HIS A 1 359 ? 1.627 47.502 11.996 1.00 24.60 379 HIS A CA 1
ATOM 2954 C C . HIS A 1 359 ? 2.406 48.646 11.351 1.00 25.01 379 HIS A C 1
ATOM 2955 O O . HIS A 1 359 ? 2.796 48.572 10.170 1.00 25.17 379 HIS A O 1
ATOM 2962 N N . ALA A 1 360 ? 2.656 49.688 12.145 1.00 23.66 380 ALA A N 1
ATOM 2963 C CA . ALA A 1 360 ? 3.370 50.876 11.695 1.00 22.46 380 ALA A CA 1
ATOM 2964 C C . ALA A 1 360 ? 4.798 50.476 11.261 1.00 23.72 380 ALA A C 1
ATOM 2965 O O . ALA A 1 360 ? 5.231 50.715 10.146 1.00 23.27 380 ALA A O 1
ATOM 2967 N N . VAL A 1 361 ? 5.493 49.807 12.150 1.00 25.26 381 VAL A N 1
ATOM 2968 C CA . VAL A 1 361 ? 6.862 49.394 11.897 1.00 24.09 381 VAL A CA 1
ATOM 2969 C C . VAL A 1 361 ? 6.987 48.407 10.709 1.00 24.92 381 VAL A C 1
ATOM 2970 O O . VAL A 1 361 ? 7.894 48.532 9.857 1.00 24.34 381 VAL A O 1
ATOM 2974 N N . ALA A 1 362 ? 6.108 47.414 10.654 1.00 23.27 382 ALA A N 1
ATOM 2975 C CA . ALA A 1 362 ? 6.171 46.431 9.595 1.00 26.00 382 ALA A CA 1
ATOM 2976 C C . ALA A 1 362 ? 6.016 47.110 8.221 1.00 25.88 382 ALA A C 1
ATOM 2977 O O . ALA A 1 362 ? 6.589 46.672 7.247 1.00 26.08 382 ALA A O 1
ATOM 2979 N N . GLY A 1 363 ? 5.244 48.174 8.160 1.00 25.83 383 GLY A N 1
ATOM 2980 C CA . GLY A 1 363 ? 5.109 48.977 6.938 1.00 27.49 383 GLY A CA 1
ATOM 2981 C C . GLY A 1 363 ? 6.369 49.683 6.479 1.00 27.13 383 GLY A C 1
ATOM 2982 O O . GLY A 1 363 ? 6.422 50.175 5.355 1.00 27.25 383 GLY A O 1
ATOM 2983 N N . LYS A 1 364 ? 7.394 49.714 7.315 1.00 25.05 384 LYS A N 1
ATOM 2984 C CA . LYS A 1 364 ? 8.673 50.347 6.974 1.00 23.51 384 LYS A CA 1
ATOM 2985 C C . LYS A 1 364 ? 9.760 49.316 6.679 1.00 25.44 384 LYS A C 1
ATOM 2986 O O . LYS A 1 364 ? 10.905 49.674 6.447 1.00 26.27 384 LYS A O 1
ATOM 2992 N N . ILE A 1 365 ? 9.395 48.041 6.681 1.00 23.98 385 ILE A N 1
ATOM 2993 C CA . ILE A 1 365 ? 10.328 46.978 6.292 1.00 24.19 385 ILE A CA 1
ATOM 2994 C C . ILE A 1 365 ? 10.138 46.789 4.784 1.00 26.18 385 ILE A C 1
ATOM 2995 O O . ILE A 1 365 ? 9.120 46.256 4.338 1.00 24.86 385 ILE A O 1
ATOM 3000 N N . ASN A 1 366 ? 11.065 47.283 3.986 1.00 25.53 386 ASN A N 1
ATOM 3001 C CA . ASN A 1 366 ? 10.893 47.207 2.522 1.00 26.77 386 ASN A CA 1
ATOM 3002 C C . ASN A 1 366 ? 11.136 45.814 1.942 1.00 26.81 386 ASN A C 1
ATOM 3003 O O . ASN A 1 366 ? 11.467 44.901 2.682 1.00 26.08 386 ASN A O 1
ATOM 3008 N N A GLU A 1 367 ? 10.935 45.624 0.633 0.60 25.69 387 GLU A N 1
ATOM 3009 N N B GLU A 1 367 ? 10.916 45.677 0.626 0.40 27.51 387 GLU A N 1
ATOM 3010 C CA A GLU A 1 367 ? 11.037 44.274 0.057 0.60 27.14 387 GLU A CA 1
ATOM 3011 C CA B GLU A 1 367 ? 11.068 44.408 -0.095 0.40 28.69 387 GLU A CA 1
ATOM 3012 C C A GLU A 1 367 ? 12.443 43.713 0.194 0.60 27.43 387 GLU A C 1
ATOM 3013 C C B GLU A 1 367 ? 12.410 43.761 0.198 0.40 27.90 387 GLU A C 1
ATOM 3014 O O A GLU A 1 367 ? 12.617 42.502 0.266 0.60 28.34 387 GLU A O 1
ATOM 3015 O O B GLU A 1 367 ? 12.502 42.551 0.380 0.40 27.87 387 GLU A O 1
ATOM 3026 N N . GLU A 1 368 ? 13.440 44.594 0.249 1.00 25.48 388 GLU A N 1
ATOM 3027 C CA . GLU A 1 368 ? 14.799 44.149 0.443 1.00 2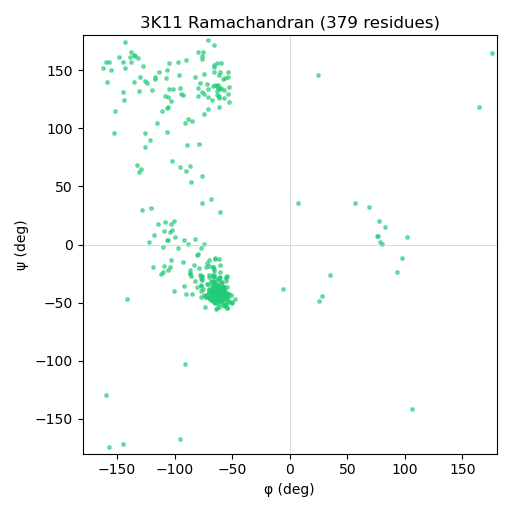6.01 388 GLU A CA 1
ATOM 3028 C C . GLU A 1 368 ? 15.099 43.691 1.873 1.00 26.80 388 GLU A C 1
ATOM 3029 O O . GLU A 1 368 ? 16.072 42.931 2.096 1.00 26.11 388 GLU A O 1
ATOM 3035 N N . GLY A 1 369 ? 14.284 44.140 2.826 1.00 24.97 389 GLY A N 1
ATOM 3036 C CA . GLY A 1 369 ? 14.483 43.828 4.235 1.00 26.11 389 GLY A CA 1
ATOM 3037 C C . GLY A 1 369 ? 15.107 44.964 5.027 1.00 26.21 389 GLY A C 1
ATOM 3038 O O . GLY A 1 369 ? 15.496 44.788 6.204 1.00 24.90 389 GLY A O 1
ATOM 3039 N N . GLN A 1 370 ? 15.267 46.119 4.369 1.00 23.82 390 GLN A N 1
ATOM 3040 C CA . GLN A 1 370 ? 15.756 47.308 5.055 1.00 25.19 390 GLN A CA 1
ATOM 3041 C C . GLN A 1 370 ? 14.649 47.905 5.891 1.00 25.80 390 GLN A C 1
ATOM 3042 O O . GLN A 1 370 ? 13.482 47.667 5.641 1.00 25.78 390 GLN A O 1
ATOM 3048 N N . VAL A 1 371 ? 15.041 48.708 6.864 1.00 26.00 391 VAL A N 1
ATOM 3049 C CA . VAL A 1 371 ? 14.106 49.406 7.735 1.00 24.97 391 VAL A CA 1
ATOM 3050 C C . VAL A 1 371 ? 14.206 50.887 7.395 1.00 24.06 391 VAL A C 1
ATOM 3051 O O . VAL A 1 371 ? 15.256 51.529 7.609 1.00 25.73 391 VAL A O 1
ATOM 3055 N N . GLU A 1 372 ? 13.109 51.416 6.871 1.00 23.42 392 GLU A N 1
ATOM 3056 C CA . GLU A 1 372 ? 13.015 52.829 6.467 1.00 23.02 392 GLU A CA 1
ATOM 3057 C C . GLU A 1 372 ? 12.533 53.739 7.589 1.00 24.88 392 GLU A C 1
ATOM 3058 O O . GLU A 1 372 ? 11.845 53.307 8.513 1.00 23.39 392 GLU A O 1
ATOM 3064 N N . GLY A 1 373 ? 12.845 55.030 7.455 1.00 24.56 393 GLY A N 1
ATOM 3065 C CA . GLY A 1 373 ? 12.384 56.040 8.406 1.00 25.14 393 GLY A CA 1
ATOM 3066 C C . GLY A 1 373 ? 13.126 56.106 9.741 1.00 27.28 393 GLY A C 1
ATOM 3067 O O . GLY A 1 373 ? 12.586 56.694 10.700 1.00 27.00 393 GLY A O 1
ATOM 3068 N N . THR A 1 374 ? 14.350 55.578 9.795 1.00 23.54 394 THR A N 1
ATOM 3069 C CA . THR A 1 374 ? 15.153 55.603 11.009 1.00 22.91 394 THR A CA 1
ATOM 3070 C C . THR A 1 374 ? 16.068 56.825 11.040 1.00 24.46 394 THR A C 1
ATOM 3071 O O . THR A 1 374 ? 16.832 57.052 10.111 1.00 24.98 394 THR A O 1
ATOM 3075 N N . CYS A 1 375 ? 16.010 57.562 12.148 1.00 24.20 395 CYS A N 1
ATOM 3076 C CA . CYS A 1 375 ? 16.870 58.715 12.435 1.00 22.95 395 CYS A CA 1
ATOM 3077 C C . CYS A 1 375 ? 18.340 58.259 12.533 1.00 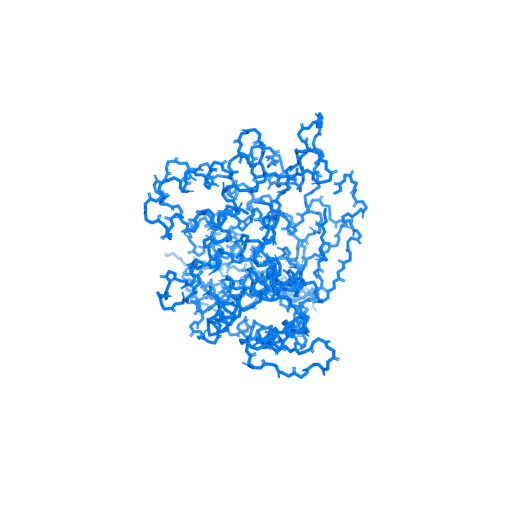24.66 395 CYS A C 1
ATOM 3078 O O . CYS A 1 375 ? 18.658 57.271 13.191 1.00 24.81 395 CYS A O 1
ATOM 3081 N N . VAL A 1 376 ? 19.226 58.968 11.857 1.00 23.67 396 VAL A N 1
ATOM 3082 C CA . VAL A 1 376 ? 20.653 58.635 11.885 1.00 24.70 396 VAL A CA 1
ATOM 3083 C C . VAL A 1 376 ? 21.294 58.946 13.253 1.00 27.44 396 VAL A C 1
ATOM 3084 O O . VAL A 1 376 ? 20.646 59.473 14.148 1.00 25.84 396 VAL A O 1
ATOM 3088 N N . GLY A 1 377 ? 22.572 58.612 13.418 1.00 25.65 397 GLY A N 1
ATOM 3089 C CA . GLY A 1 377 ? 23.256 58.880 14.689 1.00 25.23 397 GLY A CA 1
ATOM 3090 C C . GLY A 1 377 ? 23.052 60.345 15.024 1.00 24.63 397 GLY A C 1
ATOM 3091 O O . GLY A 1 377 ? 23.187 61.196 14.143 1.00 26.88 397 GLY A O 1
ATOM 3092 N N . THR A 1 378 ? 22.725 60.623 16.278 1.00 24.08 398 THR A N 1
ATOM 3093 C CA . THR A 1 378 ? 22.245 61.978 16.718 1.00 22.77 398 THR A CA 1
ATOM 3094 C C . THR A 1 378 ? 22.779 62.285 18.124 1.00 27.00 398 THR A C 1
ATOM 3095 O O . THR A 1 378 ? 22.596 61.488 19.070 1.00 26.60 398 THR A O 1
ATOM 3099 N N . GLY A 1 379 ? 23.467 63.417 18.241 1.00 25.09 399 GLY A N 1
ATOM 3100 C CA . GLY A 1 379 ? 24.013 63.903 19.494 1.00 24.75 399 GLY A CA 1
ATOM 3101 C C . GLY A 1 379 ? 23.018 64.811 20.221 1.00 24.50 399 GLY A C 1
ATOM 3102 O O . GLY A 1 379 ? 21.801 64.717 20.018 1.00 23.37 399 GLY A O 1
ATOM 3111 N N . ALA A 1 381 ? 21.478 68.543 21.484 1.00 22.93 401 ALA A N 1
ATOM 3112 C CA . ALA A 1 381 ? 21.309 69.943 21.147 1.00 23.61 401 ALA A CA 1
ATOM 3113 C C . ALA A 1 381 ? 20.460 70.632 22.239 1.00 24.60 401 ALA A C 1
ATOM 3114 O O . ALA A 1 381 ? 19.731 69.961 23.025 1.00 22.97 401 ALA A O 1
ATOM 3116 N N . PHE A 1 382 ? 20.495 71.959 22.209 1.00 23.78 402 PHE A N 1
ATOM 3117 C CA . PHE A 1 382 ? 19.612 72.772 23.001 1.00 24.88 402 PHE A CA 1
ATOM 3118 C C . PHE A 1 382 ? 18.737 73.697 22.143 1.00 22.66 402 PHE A C 1
ATOM 3119 O O . PHE A 1 382 ? 18.349 74.785 22.539 1.00 23.77 402 PHE A O 1
ATOM 3127 N N . ASP A 1 383 ? 18.423 73.224 20.948 1.00 23.83 403 ASP A N 1
ATOM 3128 C CA . ASP A 1 383 ? 17.447 73.914 20.080 1.00 22.97 403 ASP A CA 1
ATOM 3129 C C . ASP A 1 383 ? 16.657 72.835 19.354 1.00 24.57 403 ASP A C 1
ATOM 3130 O O . ASP A 1 383 ? 17.159 71.726 19.166 1.00 22.42 403 ASP A O 1
ATOM 3135 N N . PRO A 1 384 ? 15.399 73.135 18.992 1.00 22.93 404 PRO A N 1
ATOM 3136 C CA . PRO A 1 384 ? 14.584 72.111 18.337 1.00 22.48 404 PRO A CA 1
ATOM 3137 C C . PRO A 1 384 ? 14.895 71.830 16.885 1.00 23.78 404 PRO A C 1
ATOM 3138 O O . PRO A 1 384 ? 14.641 70.728 16.424 1.00 22.85 404 PRO A O 1
ATOM 3142 N N . ALA A 1 385 ? 15.425 72.800 16.158 1.00 24.77 405 ALA A N 1
ATOM 3143 C CA . ALA A 1 385 ? 15.742 72.574 14.727 1.00 24.02 405 ALA A CA 1
ATOM 3144 C C . ALA A 1 385 ? 16.667 71.375 14.508 1.00 24.47 405 ALA A C 1
ATOM 3145 O O . ALA A 1 385 ? 16.444 70.566 13.617 1.00 25.43 405 ALA A O 1
ATOM 3147 N N . PHE A 1 386 ? 17.691 71.246 15.334 1.00 21.73 406 PHE A N 1
ATOM 3148 C CA . PHE A 1 386 ? 18.603 70.113 15.260 1.00 21.84 406 PHE A CA 1
ATOM 3149 C C . PHE A 1 386 ? 17.817 68.799 15.270 1.00 22.92 406 PHE A C 1
ATOM 3150 O O . PHE A 1 386 ? 17.987 67.938 14.394 1.00 23.16 406 PHE A O 1
ATOM 3158 N N . TYR A 1 387 ? 16.903 68.671 16.219 1.00 22.70 407 TYR A N 1
ATOM 3159 C CA . TYR A 1 387 ? 16.168 67.397 16.354 1.00 22.34 407 TYR A CA 1
ATOM 3160 C C . TYR A 1 387 ? 15.178 67.191 15.215 1.00 23.31 407 TYR A C 1
ATOM 3161 O O . TYR A 1 387 ? 15.009 66.089 14.703 1.00 24.55 407 TYR A O 1
ATOM 3170 N N . TYR A 1 388 ? 14.473 68.246 14.869 1.00 23.36 408 TYR A N 1
ATOM 3171 C CA . TYR A 1 388 ? 13.445 68.131 13.817 1.00 21.84 408 TYR A CA 1
ATOM 3172 C C . TYR A 1 388 ? 14.026 67.714 12.475 1.00 23.97 408 TYR A C 1
ATOM 3173 O O . TYR A 1 388 ? 13.351 67.018 11.715 1.00 25.37 408 TYR A O 1
ATOM 3182 N N . TYR A 1 389 ? 15.287 68.059 12.223 1.00 22.86 409 TYR A N 1
ATOM 3183 C CA . TYR A 1 389 ? 15.892 67.884 10.905 1.00 24.34 409 TYR A CA 1
ATOM 3184 C C . TYR A 1 389 ? 16.934 66.784 10.843 1.00 24.85 409 TYR A C 1
ATOM 3185 O O . TYR A 1 389 ? 17.569 66.618 9.810 1.00 24.48 409 TYR A O 1
ATOM 3194 N N . ARG A 1 390 ? 17.024 65.969 11.874 1.00 25.12 410 ARG A N 1
ATOM 3195 C CA . ARG A 1 390 ? 17.962 64.812 11.804 1.00 21.35 410 ARG A CA 1
ATOM 3196 C C . ARG A 1 390 ? 17.616 63.955 10.610 1.00 23.79 410 ARG A C 1
ATOM 3197 O O . ARG A 1 390 ? 16.462 63.548 10.442 1.00 22.63 410 ARG A O 1
ATOM 3205 N N . PRO A 1 391 ? 18.591 63.682 9.745 1.00 23.47 411 PRO A N 1
ATOM 3206 C CA . PRO A 1 391 ? 18.306 62.799 8.605 1.00 26.01 411 PRO A CA 1
ATOM 3207 C C . PRO A 1 391 ? 17.840 61.410 8.961 1.00 25.39 411 PRO A C 1
ATOM 3208 O O . PRO A 1 391 ? 18.153 60.935 10.051 1.00 25.99 411 PRO A O 1
ATOM 3212 N N . VAL A 1 392 ? 17.118 60.768 8.033 1.00 23.89 412 VAL A N 1
ATOM 3213 C CA . VAL A 1 392 ? 16.775 59.361 8.112 1.00 24.35 412 VAL A CA 1
ATOM 3214 C C . VAL A 1 392 ? 17.488 58.637 6.979 1.00 25.02 412 VAL A C 1
ATOM 3215 O O . VAL A 1 392 ? 17.733 59.232 5.914 1.00 22.61 412 VAL A O 1
ATOM 3219 N N . ASN A 1 393 ? 17.851 57.373 7.217 1.00 25.01 413 ASN A N 1
ATOM 3220 C CA . ASN A 1 393 ? 18.525 56.605 6.200 1.00 25.50 413 ASN A CA 1
ATOM 3221 C C . ASN A 1 393 ? 18.358 55.122 6.478 1.00 22.78 413 ASN A C 1
ATOM 3222 O O . ASN A 1 393 ? 18.402 54.717 7.630 1.00 22.50 413 ASN A O 1
ATOM 3227 N N . VAL A 1 394 ? 18.133 54.338 5.416 1.00 23.33 414 VAL A N 1
ATOM 3228 C CA . VAL A 1 394 ? 18.054 52.874 5.530 1.00 22.88 414 VAL A CA 1
ATOM 3229 C C . VAL A 1 394 ? 19.260 52.249 6.163 1.00 22.32 414 VAL A C 1
ATOM 3230 O O . VAL A 1 394 ? 19.155 51.176 6.789 1.00 24.28 414 VAL A O 1
ATOM 3234 N N . TYR A 1 395 ? 20.409 52.891 6.020 1.00 23.17 415 TYR A N 1
ATOM 3235 C CA . TYR A 1 395 ? 21.607 52.352 6.627 1.00 21.39 415 TYR A CA 1
ATOM 3236 C C . TYR A 1 395 ? 21.888 52.776 8.072 1.00 24.77 415 TYR A C 1
ATOM 3237 O O . TYR A 1 395 ? 22.923 52.405 8.620 1.00 25.37 415 TYR A O 1
ATOM 3246 N N . ALA A 1 396 ? 21.012 53.598 8.670 1.00 25.64 416 ALA A N 1
ATOM 3247 C CA . ALA A 1 396 ? 21.082 53.872 10.105 1.00 23.71 416 ALA A CA 1
ATOM 3248 C C . ALA A 1 396 ? 20.884 52.524 10.763 1.00 22.94 416 ALA A C 1
ATOM 3249 O O . ALA A 1 396 ? 19.805 51.915 10.628 1.00 23.24 416 ALA A O 1
ATOM 3251 N N . ALA A 1 397 ? 21.884 52.072 11.512 1.00 22.73 417 ALA A N 1
ATOM 3252 C CA . ALA A 1 397 ? 21.866 50.714 12.062 1.00 23.47 417 ALA A CA 1
ATOM 3253 C C . ALA A 1 397 ? 20.852 50.542 13.211 1.00 24.02 417 ALA A C 1
ATOM 3254 O O . ALA A 1 397 ? 20.479 49.427 13.607 1.00 22.18 417 ALA A O 1
ATOM 3256 N N . HIS A 1 398 ? 20.398 51.657 13.742 1.00 22.33 418 HIS A N 1
ATOM 3257 C CA . HIS A 1 398 ? 19.563 51.685 14.927 1.00 24.58 418 HIS A CA 1
ATOM 3258 C C . HIS A 1 398 ? 18.219 51.074 14.714 1.00 25.76 418 HIS A C 1
ATOM 3259 O O . HIS A 1 398 ? 17.536 50.791 15.688 1.00 26.66 418 HIS A O 1
ATOM 3266 N N . GLY A 1 399 ? 17.791 50.947 13.454 1.00 23.40 419 GLY A N 1
ATOM 3267 C CA . GLY A 1 399 ? 16.461 50.397 13.208 1.00 26.48 419 GLY A CA 1
ATOM 3268 C C . GLY A 1 399 ? 16.363 48.894 13.341 1.00 24.46 419 GLY A C 1
ATOM 3269 O O . GLY A 1 399 ? 15.295 48.341 13.638 1.00 26.92 419 GLY A O 1
ATOM 3270 N N . TYR A 1 400 ? 17.485 48.209 13.120 1.00 22.92 420 TYR A N 1
ATOM 3271 C CA . TYR A 1 400 ? 17.432 46.761 12.865 1.00 23.56 420 TYR A CA 1
ATOM 3272 C C . TYR A 1 400 ? 17.135 45.935 14.124 1.00 22.19 420 TYR A C 1
ATOM 3273 O O . TYR A 1 400 ? 16.203 45.101 14.108 1.00 22.92 420 TYR A O 1
ATOM 3282 N N . GLY A 1 401 ? 17.934 46.150 15.175 1.00 21.67 421 GLY A N 1
ATOM 3283 C CA . GLY A 1 401 ? 17.785 45.453 16.459 1.00 22.60 421 GLY A CA 1
ATOM 3284 C C . GLY A 1 401 ? 16.384 45.604 16.990 1.00 23.72 421 GLY A C 1
ATOM 3285 O O . GLY A 1 401 ? 15.705 44.635 17.315 1.00 23.40 421 GLY A O 1
ATOM 3286 N N . PRO A 1 402 ? 15.952 46.840 17.110 1.00 22.05 422 PRO A N 1
ATOM 3287 C CA . PRO A 1 402 ? 14.616 47.085 17.624 1.00 22.37 422 PRO A CA 1
ATOM 3288 C C . PRO A 1 402 ? 13.468 46.452 16.860 1.00 22.83 422 PRO A C 1
ATOM 3289 O O . PRO A 1 402 ? 12.572 45.929 17.466 1.00 24.08 422 PRO A O 1
ATOM 3293 N N . VAL A 1 403 ? 13.517 46.446 15.531 1.00 24.28 423 VAL A N 1
ATOM 3294 C CA . VAL A 1 403 ? 12.470 45.812 14.755 1.00 23.63 423 VAL A CA 1
ATOM 3295 C C . VAL A 1 403 ? 12.477 44.329 15.028 1.00 22.89 423 VAL A C 1
ATOM 3296 O O . VAL A 1 403 ? 11.417 43.710 15.169 1.00 23.73 423 VAL A O 1
ATOM 3300 N N . LEU A 1 404 ? 13.663 43.728 15.036 1.00 22.03 424 LEU A N 1
ATOM 3301 C CA . LEU A 1 404 ? 13.753 42.286 15.296 1.00 23.92 424 LEU A CA 1
ATOM 3302 C C . LEU A 1 404 ? 13.230 41.923 16.679 1.00 25.00 424 LEU A C 1
ATOM 3303 O O . LEU A 1 404 ? 12.505 40.942 16.857 1.00 22.47 424 LEU A O 1
ATOM 3308 N N . TRP A 1 405 ? 13.621 42.720 17.654 1.00 22.27 425 TRP A N 1
ATOM 3309 C CA . TRP A 1 405 ? 13.266 42.470 19.059 1.00 22.23 425 TRP A CA 1
ATOM 3310 C C . TRP A 1 405 ? 11.771 42.678 19.251 1.00 23.23 425 TRP A C 1
ATOM 3311 O O . TRP A 1 405 ? 11.102 41.859 19.865 1.00 24.66 425 TRP A O 1
ATOM 3322 N N . ALA A 1 406 ? 11.240 43.757 18.686 1.00 21.36 426 ALA A N 1
ATOM 3323 C CA . ALA A 1 406 ? 9.788 43.990 18.734 1.00 23.79 426 ALA A CA 1
ATOM 3324 C C . ALA A 1 406 ? 8.959 42.853 18.109 1.00 24.18 426 ALA A C 1
ATOM 3325 O O . ALA A 1 406 ? 7.935 42.404 18.651 1.00 23.13 426 ALA A O 1
ATOM 3327 N N . GLY A 1 407 ? 9.410 42.388 16.955 1.00 23.21 427 GLY A N 1
ATOM 3328 C CA . GLY A 1 407 ? 8.749 41.288 16.258 1.00 24.01 427 GLY A CA 1
ATOM 3329 C C . GLY A 1 407 ? 8.780 40.050 17.098 1.00 25.50 427 GLY A C 1
ATOM 3330 O O . GLY A 1 407 ? 7.769 39.382 17.273 1.00 23.12 427 GLY A O 1
ATOM 3331 N N . ALA A 1 408 ? 9.957 39.735 17.623 1.00 23.56 428 ALA A N 1
ATOM 3332 C CA . ALA A 1 408 ? 10.100 38.562 18.487 1.00 27.02 428 ALA A CA 1
ATOM 3333 C C . ALA A 1 408 ? 9.123 38.586 19.651 1.00 23.84 428 ALA A C 1
ATOM 3334 O O . ALA A 1 408 ? 8.501 37.573 19.970 1.00 24.69 428 ALA A O 1
ATOM 3336 N N . GLU A 1 409 ? 8.989 39.750 20.274 1.00 22.97 429 GLU A N 1
ATOM 3337 C CA . GLU A 1 409 ? 8.145 39.902 21.439 1.00 22.39 429 GLU A CA 1
ATOM 3338 C C . GLU A 1 409 ? 6.667 39.951 21.069 1.00 22.32 429 GLU A C 1
ATOM 3339 O O . GLU A 1 409 ? 5.786 39.411 21.793 1.00 22.10 429 GLU A O 1
ATOM 3353 N N . ILE A 1 411 ? 5.448 38.177 18.656 1.00 23.49 431 ILE A N 1
ATOM 3354 C CA . ILE A 1 411 ? 5.095 36.766 18.441 1.00 22.88 431 ILE A CA 1
ATOM 3355 C C . ILE A 1 411 ? 4.703 36.114 19.766 1.00 24.49 431 ILE A C 1
ATOM 3356 O O . ILE A 1 411 ? 3.665 35.425 19.829 1.00 25.73 431 ILE A O 1
ATOM 3361 N N A ARG A 1 412 ? 5.502 36.345 20.817 0.50 25.33 432 ARG A N 1
ATOM 3362 N N B ARG A 1 412 ? 5.484 36.331 20.828 0.50 24.03 432 ARG A N 1
ATOM 3363 C CA A ARG A 1 412 ? 5.167 35.842 22.158 0.50 23.67 432 ARG A CA 1
ATOM 3364 C CA B ARG A 1 412 ? 5.124 35.761 22.136 0.50 22.28 432 ARG A CA 1
ATOM 3365 C C A ARG A 1 412 ? 3.799 36.347 22.582 0.50 23.81 432 ARG A C 1
ATOM 3366 C C B ARG A 1 412 ? 3.813 36.352 22.663 0.50 23.09 432 ARG A C 1
ATOM 3367 O O A ARG A 1 412 ? 2.949 35.576 23.023 0.50 23.05 432 ARG A O 1
ATOM 3368 O O B ARG A 1 412 ? 3.015 35.634 23.270 0.50 22.26 432 ARG A O 1
ATOM 3383 N N . LEU A 1 413 ? 3.608 37.655 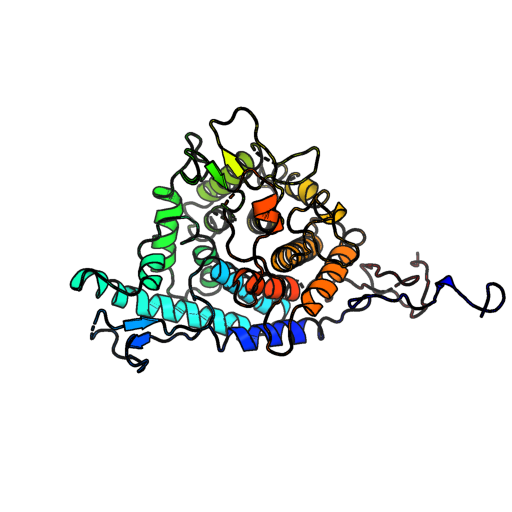22.469 1.00 23.68 433 LEU A N 1
ATOM 3384 C CA . LEU A 1 413 ? 2.330 38.285 22.877 1.00 25.27 433 LEU A CA 1
ATOM 3385 C C . LEU A 1 413 ? 1.135 37.677 22.140 1.00 24.43 433 LEU A C 1
ATOM 3386 O O . LEU A 1 413 ? 0.093 37.305 22.751 1.00 24.80 433 LEU A O 1
ATOM 3391 N N . LEU A 1 414 ? 1.267 37.559 20.821 1.00 25.96 434 LEU A N 1
ATOM 3392 C CA . LEU A 1 414 ? 0.181 36.975 20.022 1.00 25.18 434 LEU A CA 1
ATOM 3393 C C . LEU A 1 414 ? -0.062 35.494 20.299 1.00 26.06 434 LEU A C 1
ATOM 3394 O O . LEU A 1 414 ? -1.179 35.003 20.098 1.00 24.94 434 LEU A O 1
ATOM 3399 N N . ASN A 1 415 ? 0.968 34.786 20.729 1.00 24.77 435 ASN A N 1
ATOM 3400 C CA . ASN A 1 415 ? 0.853 33.376 21.109 1.00 27.15 435 ASN A CA 1
ATOM 3401 C C . ASN A 1 415 ? 0.353 33.134 22.535 1.00 28.32 435 ASN A C 1
ATOM 3402 O O . ASN A 1 415 ? 0.113 31.998 22.909 1.00 28.80 435 ASN A O 1
ATOM 3407 N N A THR A 1 416 ? 0.216 34.191 23.324 0.50 27.59 436 THR A N 1
ATOM 3408 N N B THR A 1 416 ? 0.202 34.194 23.320 0.50 28.53 436 THR A N 1
ATOM 3409 C CA A THR A 1 416 ? -0.238 34.085 24.699 0.50 27.27 436 THR A CA 1
ATOM 3410 C CA B THR A 1 416 ? -0.199 34.067 24.714 0.50 28.82 436 THR A CA 1
ATOM 3411 C C A THR A 1 416 ? -1.635 34.702 24.803 0.50 27.47 436 THR A C 1
ATOM 3412 C C B THR A 1 416 ? -1.471 34.867 25.060 0.50 29.53 436 THR A C 1
ATOM 3413 O O A THR A 1 416 ? -2.592 34.060 25.263 0.50 27.22 436 THR A O 1
ATOM 3414 O O B THR A 1 416 ? -2.128 34.554 26.034 0.50 33.10 436 THR A O 1
ATOM 3421 N N . GLN A 1 417 ? -1.770 35.929 24.314 1.00 29.41 437 GLN A N 1
ATOM 3422 C CA . GLN A 1 417 ? -3.039 36.646 24.385 1.00 28.25 437 GLN A CA 1
ATOM 3423 C C . GLN A 1 417 ? -3.932 36.193 23.236 1.00 27.60 437 GLN A C 1
ATOM 3424 O O . GLN A 1 417 ? -3.490 35.489 22.306 1.00 26.36 437 GLN A O 1
ATOM 3430 N N . HIS A 1 418 ? -5.186 36.651 23.267 1.00 26.94 438 HIS A N 1
ATOM 3431 C CA . HIS A 1 418 ? -6.147 36.336 22.205 1.00 26.58 438 HIS A CA 1
ATOM 3432 C C . HIS A 1 418 ? -6.844 37.579 21.661 1.00 25.75 438 HIS A C 1
ATOM 3433 O O . HIS A 1 418 ? -8.048 37.743 21.818 1.00 26.77 438 HIS A O 1
ATOM 3440 N N . PRO A 1 419 ? -6.091 38.466 21.031 1.00 26.55 439 PRO A N 1
ATOM 3441 C CA . PRO A 1 419 ? -6.706 39.669 20.503 1.00 24.72 439 PRO A CA 1
ATOM 3442 C C . PRO A 1 419 ? -7.683 39.359 19.386 1.00 25.44 439 PRO A C 1
ATOM 3443 O O . PRO A 1 419 ? -7.538 38.338 18.702 1.00 27.62 439 PRO A O 1
ATOM 3447 N N . GLN A 1 420 ? -8.674 40.236 19.220 1.00 25.87 440 GLN A N 1
ATOM 3448 C CA . GLN A 1 420 ? -9.723 40.066 18.269 1.00 26.19 440 GLN A CA 1
ATOM 3449 C C . GLN A 1 420 ? -10.368 41.416 17.987 1.00 24.27 440 GLN A C 1
ATOM 3450 O O . GLN A 1 420 ? -10.453 42.292 18.848 1.00 24.44 440 GLN A O 1
ATOM 3464 N N . ASN A 1 422 ? -13.286 43.917 17.604 1.00 22.20 442 ASN A N 1
ATOM 3465 C CA . ASN A 1 422 ? -14.592 44.103 18.219 1.00 22.25 442 ASN A CA 1
ATOM 3466 C C . ASN A 1 422 ? -15.045 45.511 17.877 1.00 23.75 442 ASN A C 1
ATOM 3467 O O . ASN A 1 422 ? -14.393 46.474 18.239 1.00 25.03 442 ASN A O 1
ATOM 3472 N N . ASP A 1 423 ? -16.155 45.639 17.164 1.00 22.97 443 ASP A N 1
ATOM 3473 C CA . ASP A 1 423 ? -16.626 46.989 16.791 1.00 23.90 443 ASP A CA 1
ATOM 3474 C C . ASP A 1 423 ? -15.538 47.762 16.017 1.00 26.58 443 ASP A C 1
ATOM 3475 O O . ASP A 1 423 ? -15.418 48.958 16.152 1.00 25.08 443 ASP A O 1
ATOM 3480 N N . SER A 1 424 ? -14.761 47.049 15.178 1.00 24.19 444 SER A N 1
ATOM 3481 C CA . SER A 1 424 ? -13.786 47.625 14.269 1.00 25.29 444 SER A CA 1
ATOM 3482 C C . SER A 1 424 ? -12.509 48.074 14.949 1.00 23.54 444 SER A C 1
ATOM 3483 O O . SER A 1 424 ? -11.674 48.717 14.304 1.00 22.61 444 SER A O 1
ATOM 3486 N N . ALA A 1 425 ? -12.357 47.756 16.237 1.00 22.72 445 ALA A N 1
ATOM 3487 C CA . ALA A 1 425 ? -11.152 48.105 17.025 1.00 22.24 445 ALA A CA 1
ATOM 3488 C C . ALA A 1 425 ? -10.450 46.823 17.489 1.00 23.15 445 ALA A C 1
ATOM 3489 O O . ALA A 1 425 ? -11.101 45.863 17.871 1.00 23.27 445 ALA A O 1
ATOM 3491 N N . VAL A 1 426 ? -9.118 46.850 17.519 1.00 22.81 446 VAL A N 1
ATOM 3492 C CA . VAL A 1 426 ? -8.349 45.761 18.099 1.00 22.13 446 VAL A CA 1
ATOM 3493 C C . VAL A 1 426 ? -8.594 45.733 19.599 1.00 24.89 446 VAL A C 1
ATOM 3494 O O . VAL A 1 426 ? -8.444 46.760 20.268 1.00 22.61 446 VAL A O 1
ATOM 3498 N N . GLN A 1 427 ? -9.039 44.580 20.128 1.00 22.76 447 GLN A N 1
ATOM 3499 C CA . GLN A 1 427 ? -9.185 44.386 21.561 1.00 21.87 447 GLN A CA 1
ATOM 3500 C C . GLN A 1 427 ? -8.434 43.166 22.019 1.00 24.12 447 GLN A C 1
ATOM 3501 O O . GLN A 1 427 ? -8.413 42.154 21.332 1.00 24.45 447 GLN A O 1
ATOM 3507 N N . TYR A 1 428 ? -7.800 43.270 23.187 1.00 23.76 448 TYR A N 1
ATOM 3508 C CA . TYR A 1 428 ? -7.048 42.157 23.761 1.00 23.32 448 TYR A CA 1
ATOM 3509 C C . TYR A 1 428 ? -7.877 41.358 24.738 1.00 22.41 448 TYR A C 1
ATOM 3510 O O . TYR A 1 428 ? -8.442 41.927 25.674 1.00 22.28 448 TYR A O 1
ATOM 3519 N N . TYR A 1 429 ? -7.892 40.038 24.560 1.00 24.28 449 TYR A N 1
ATOM 3520 C CA . TYR A 1 429 ? -8.648 39.127 25.429 1.00 24.59 449 TYR A CA 1
ATOM 3521 C C . TYR A 1 429 ? -7.676 38.087 25.989 1.00 27.06 449 TYR A C 1
ATOM 3522 O O . TYR A 1 429 ? -6.836 37.592 25.286 1.00 25.51 449 TYR A O 1
ATOM 3531 N N . GLN A 1 430 ? -7.814 37.754 27.255 1.00 30.54 450 GLN A N 1
ATOM 3532 C CA . GLN A 1 430 ? -6.893 36.835 27.884 1.00 34.52 450 GLN A CA 1
ATOM 3533 C C . GLN A 1 430 ? -7.342 35.386 27.671 1.00 35.18 450 GLN A C 1
ATOM 3534 O O . GLN A 1 430 ? -6.519 34.493 27.709 1.00 37.17 450 GLN A O 1
ATOM 3540 N N . GLU A 1 431 ? -8.635 35.177 27.397 1.00 35.13 451 GLU A N 1
ATOM 3541 C CA . GLU A 1 431 ? -9.189 33.895 26.972 1.00 36.60 451 GLU A CA 1
ATOM 3542 C C . GLU A 1 431 ? -9.755 34.065 25.556 1.00 35.44 451 GLU A C 1
ATOM 3543 O O . GLU A 1 431 ? -10.331 35.115 25.240 1.00 28.18 451 GLU A O 1
ATOM 3546 N N . LYS A 1 432 ? -9.609 33.054 24.708 1.00 32.96 452 LYS A N 1
ATOM 3547 C CA . LYS A 1 432 ? -10.166 33.118 23.370 1.00 34.05 452 LYS A CA 1
ATOM 3548 C C . LYS A 1 432 ? -11.713 33.266 23.413 1.00 35.94 452 LYS A C 1
ATOM 3549 O O . LYS A 1 432 ? -12.420 32.502 24.072 1.00 33.71 452 LYS A O 1
ATOM 3555 N N . GLN A 1 433 ? -12.224 34.285 22.733 1.00 32.32 453 GLN A N 1
ATOM 3556 C CA . GLN A 1 433 ? -13.645 34.549 22.699 1.00 33.35 453 GLN A CA 1
ATOM 3557 C C . GLN A 1 433 ? -14.257 33.612 21.693 1.00 34.39 453 GLN A C 1
ATOM 3558 O O . GLN A 1 433 ? -13.739 33.452 20.603 1.00 35.41 453 GLN A O 1
ATOM 3564 N N . LYS A 1 434 ? -15.364 32.996 22.046 1.00 37.17 454 LYS A N 1
ATOM 3565 C CA . LYS A 1 434 ? -15.918 31.949 21.184 1.00 41.07 454 LYS A CA 1
ATOM 3566 C C . LYS A 1 434 ? -16.982 32.557 20.280 1.00 39.39 454 LYS A C 1
ATOM 3567 O O . LYS A 1 434 ? -18.189 32.291 20.428 1.00 39.61 454 LYS A O 1
ATOM 3573 N N . THR A 1 435 ? -16.528 33.425 19.387 1.00 37.40 455 THR A N 1
ATOM 3574 C CA . THR A 1 435 ? -17.408 34.151 18.492 1.00 36.56 455 THR A CA 1
ATOM 3575 C C . THR A 1 435 ? -16.622 34.717 17.309 1.00 35.33 455 THR A C 1
ATOM 3576 O O . THR A 1 435 ? -15.409 34.978 17.387 1.00 37.84 455 THR A O 1
ATOM 3580 N N . THR A 1 436 ? -17.343 34.867 16.208 1.00 34.33 456 THR A N 1
ATOM 3581 C CA . THR A 1 436 ? -16.866 35.504 15.010 1.00 33.77 456 THR A CA 1
ATOM 3582 C C . THR A 1 436 ? -17.738 36.740 14.728 1.00 33.05 456 THR A C 1
ATOM 3583 O O . THR A 1 436 ? -17.593 37.370 13.679 1.00 33.72 456 THR A O 1
ATOM 3587 N N . ALA A 1 437 ? -18.622 37.104 15.657 1.00 31.61 457 ALA A N 1
ATOM 3588 C CA . ALA A 1 437 ? -19.455 38.289 15.505 1.00 29.68 457 ALA A CA 1
ATOM 3589 C C . ALA A 1 437 ? -18.526 39.516 15.504 1.00 29.68 457 ALA A C 1
ATOM 3590 O O . ALA A 1 437 ? -17.573 39.586 16.303 1.00 31.11 457 ALA A O 1
ATOM 3592 N N . PRO A 1 438 ? -18.779 40.469 14.601 1.00 30.98 458 PRO A N 1
ATOM 3593 C CA . PRO A 1 438 ? -17.948 41.685 14.567 1.00 29.73 458 PRO A CA 1
ATOM 3594 C C . PRO A 1 438 ? -17.990 42.531 15.824 1.00 27.73 458 PRO A C 1
ATOM 3595 O O . PRO A 1 438 ? -17.061 43.308 16.058 1.00 24.20 458 PRO A O 1
ATOM 3599 N N . ILE A 1 439 ? -19.114 42.500 16.530 1.00 26.74 459 ILE A N 1
ATOM 3600 C CA . ILE A 1 439 ? -19.332 43.282 17.755 1.00 27.39 459 ILE A CA 1
ATOM 3601 C C . ILE A 1 439 ? -19.871 42.251 18.766 1.00 26.65 459 ILE A C 1
ATOM 3602 O O . ILE A 1 439 ? -20.798 41.489 18.449 1.00 28.26 459 ILE A O 1
ATOM 3607 N N . PHE A 1 440 ? -19.310 42.228 19.975 1.00 24.97 460 PHE A N 1
ATOM 3608 C CA . PHE A 1 440 ? -19.742 41.287 20.985 1.00 25.56 460 PHE A CA 1
ATOM 3609 C C . PHE A 1 440 ? -19.357 41.713 22.400 1.00 25.83 460 PHE A C 1
ATOM 3610 O O . PHE A 1 440 ? -18.403 42.495 22.600 1.00 26.51 460 PHE A O 1
ATOM 3618 N N . ALA A 1 441 ? -20.131 41.167 23.345 1.00 27.62 461 ALA A N 1
ATOM 3619 C CA . ALA A 1 441 ? -19.906 41.295 24.760 1.00 26.37 461 ALA A CA 1
ATOM 3620 C C . ALA A 1 441 ? -19.160 40.063 25.228 1.00 28.76 461 ALA A C 1
ATOM 3621 O O . ALA A 1 441 ? -19.347 38.954 24.678 1.00 28.51 461 ALA A O 1
ATOM 3623 N N . VAL A 1 442 ? -18.289 40.246 26.215 1.00 28.88 462 VAL A N 1
ATOM 3624 C CA . VAL A 1 442 ? -17.563 39.146 26.840 1.00 37.54 462 VAL A CA 1
ATOM 3625 C C . VAL A 1 442 ? -18.539 38.374 27.769 1.00 42.97 462 VAL A C 1
ATOM 3626 O O . VAL A 1 442 ? -19.222 38.975 28.638 1.00 43.28 462 VAL A O 1
ATOM 3630 N N . ASP A 1 443 ? -18.592 37.058 27.611 1.00 48.75 463 ASP A N 1
ATOM 3631 C CA . ASP A 1 443 ? -19.459 36.214 28.483 1.00 55.48 463 ASP A CA 1
ATOM 3632 C C . ASP A 1 443 ? -19.090 36.218 30.001 1.00 60.44 463 ASP A C 1
ATOM 3633 O O . ASP A 1 443 ? -17.951 36.526 30.385 1.00 59.76 463 ASP A O 1
ATOM 3638 N N . SER A 1 444 ? -20.088 35.898 30.840 1.00 65.70 464 SER A N 1
ATOM 3639 C CA . SER A 1 444 ? -19.911 35.760 32.307 1.00 66.45 464 SER A CA 1
ATOM 3640 C C . SER A 1 444 ? -19.386 34.352 32.638 1.00 70.23 464 SER A C 1
ATOM 3641 O O . SER A 1 444 ? -18.371 34.197 33.334 1.00 73.74 464 SER A O 1
#

Sequence (429 aa):
INDSNTPLHLLQPAYQGTTYGDLTPEQQVKKDIDRVFAYIDKKETPARVVDKNTGKVITDYTTAGDDEAQLERGAFRRLASYEWGVTYSALIAAAETTGDKRYTDYVQNRFRFLAEVAPHFKRRVYEEKGKTDSQLLQILTPHALDDDAGAVCTAIKLRLKDESLPVDGLIQNYFDFIINKEEYRLADGTFARNRPQRRNTLWLDDFGIPAVAQSRYDKEAKNKYLAEAVKQFLQFADDRFIPEKGLYRHGWVESSTDHPAFCWARANGWALLTACELLDVLPEDYPQRPKKVDYFRAHVRRGVTALQSGEGFWHQLLDCNDSYLETSATAIYVYCLAHAINKGWIDAIAYGPVAQLGWHAVAGKINEEEGQVEGTCVGTGAFDPAFYYYRPVNVYAAHGYGPVLWAGAEIRRLLNTTQHPQNDSAVQYYQEKQKTTAPIFAVDS